Protein AF-0000000080389524 (afdb_homodimer)

pLDDT: mean 93.37, std 9.76, range [29.78, 98.69]

Organism: NCBI:txid1090322

Sequence (462 aa):
MADDNGSFIIQTRGLSKIYMNGVEVRALDNVDLDIKRGEFLSIIGPSGSGKSTLLHMIGILDTPSSGTITIDGKVVTDMSEKERSKVRNEVLGFIFQYHHLMPDFNALENVMMPLLVGGVKRSEAKKVAAKLLDEVGLGDRMDHRPNQLSGGQAQRVAIARALANNPGIVIGDEPTGNLDTKSSDKIYELLRQLNRDRGQTFILVTHDEEMARKTDRIIRIVDGHIESDSVMADDNGSFIIQTRGLSKIYMNGVEVRALDNVDLDIKRGEFLSIIGPSGSGKSTLLHMIGILDTPSSGTITIDGKVVTDMSEKERSKVRNEVLGFIFQYHHLMPDFNALENVMMPLLVGGVKRSEAKKVAAKLLDEVGLGDRMDHRPNQLSGGQAQRVAIARALANNPGIVIGDEPTGNLDTKSSDKIYELLRQLNRDRGQTFILVTHDEEMARKTDRIIRIVDGHIESDSV

Structure (mmCIF, N/CA/C/O backbone):
data_AF-0000000080389524-model_v1
#
loop_
_entity.id
_entity.type
_entity.pdbx_description
1 polymer 'ABC-type antimicrobial peptide transport system, ATPase component'
#
loop_
_atom_site.group_PDB
_atom_site.id
_atom_site.type_symbol
_atom_site.label_atom_id
_atom_site.label_alt_id
_atom_site.label_comp_id
_atom_site.label_asym_id
_atom_site.label_entity_id
_atom_site.label_seq_id
_atom_site.pdbx_PDB_ins_code
_atom_site.Cartn_x
_atom_site.Cartn_y
_atom_site.Cartn_z
_atom_site.occupancy
_atom_site.B_iso_or_equiv
_atom_site.auth_seq_id
_atom_site.auth_comp_id
_atom_site.auth_asym_id
_atom_site.auth_atom_id
_atom_site.pdbx_PDB_model_num
ATOM 1 N N . MET A 1 1 ? -6 40.094 29.688 1 29.8 1 MET A N 1
ATOM 2 C CA . MET A 1 1 ? -5.988 39.719 28.281 1 29.8 1 MET A CA 1
ATOM 3 C C . MET A 1 1 ? -5.578 38.25 28.109 1 29.8 1 MET A C 1
ATOM 5 O O . MET A 1 1 ? -4.488 37.875 28.531 1 29.8 1 MET A O 1
ATOM 9 N N . ALA A 1 2 ? -6.438 37.375 28.375 1 36.28 2 ALA A N 1
ATOM 10 C CA . ALA A 1 2 ? -6.164 35.969 28.719 1 36.28 2 ALA A CA 1
ATOM 11 C C . ALA A 1 2 ? -5.199 35.344 27.719 1 36.28 2 ALA A C 1
ATOM 13 O O . ALA A 1 2 ? -5.387 35.469 26.516 1 36.28 2 ALA A O 1
ATOM 14 N N . ASP A 1 3 ? -3.873 35.375 27.766 1 34.31 3 ASP A N 1
ATOM 15 C CA . ASP A 1 3 ? -2.805 34.812 26.969 1 34.31 3 ASP A CA 1
ATOM 16 C C . ASP A 1 3 ? -3.227 33.469 26.375 1 34.31 3 ASP A C 1
ATOM 18 O O . ASP A 1 3 ? -3.283 32.469 27.078 1 34.31 3 ASP A O 1
ATOM 22 N N . ASP A 1 4 ? -4.434 33.156 25.781 1 38.41 4 ASP A N 1
ATOM 23 C CA . ASP A 1 4 ? -5.152 32.031 25.188 1 38.41 4 ASP A CA 1
ATOM 24 C C . ASP A 1 4 ? -4.195 31.094 24.453 1 38.41 4 ASP A C 1
ATOM 26 O O . ASP A 1 4 ? -3.92 31.281 23.266 1 38.41 4 ASP A O 1
ATOM 30 N N . ASN A 1 5 ? -2.932 30.734 24.75 1 41.78 5 ASN A N 1
ATOM 31 C CA . ASN A 1 5 ? -1.77 29.922 24.406 1 41.78 5 ASN A CA 1
ATOM 32 C C . ASN A 1 5 ? -2.18 28.578 23.797 1 41.78 5 ASN A C 1
ATOM 34 O O . ASN A 1 5 ? -2.223 27.562 24.484 1 41.78 5 ASN A O 1
ATOM 38 N N . GLY A 1 6 ? -3.188 28.422 23.172 1 54.66 6 GLY A N 1
ATOM 39 C CA . GLY A 1 6 ? -3.615 27.203 22.5 1 54.66 6 GLY A CA 1
ATOM 40 C C . GLY A 1 6 ? -2.477 26.453 21.828 1 54.66 6 GLY A C 1
ATOM 41 O O . GLY A 1 6 ? -1.57 27.078 21.266 1 54.66 6 GLY A O 1
ATOM 42 N N . SER A 1 7 ? -1.989 25.328 22.328 1 81.44 7 SER A N 1
ATOM 43 C CA . SER A 1 7 ? -0.759 24.578 22.094 1 81.44 7 SER A CA 1
ATOM 44 C C . SER A 1 7 ? -0.659 24.125 20.641 1 81.44 7 SER A C 1
ATOM 46 O O . SER A 1 7 ? -1.61 23.562 20.094 1 81.44 7 SER A O 1
ATOM 48 N N . PHE A 1 8 ? 0.156 24.875 19.844 1 94.31 8 PHE A N 1
ATOM 49 C CA . PHE A 1 8 ? 0.497 24.469 18.484 1 94.31 8 PHE A CA 1
ATOM 50 C C . PHE A 1 8 ? 0.982 23.016 18.469 1 94.31 8 PHE A C 1
ATOM 52 O O . PHE A 1 8 ? 1.815 22.625 19.281 1 94.31 8 PHE A O 1
ATOM 59 N N . ILE A 1 9 ? 0.277 22.359 17.625 1 96.5 9 ILE A N 1
ATOM 60 C CA . ILE A 1 9 ? 0.683 20.969 17.531 1 96.5 9 ILE A CA 1
ATOM 61 C C . ILE A 1 9 ? 1.786 20.828 16.484 1 96.5 9 ILE A C 1
ATOM 63 O O . ILE A 1 9 ? 2.604 19.906 16.562 1 96.5 9 ILE A O 1
ATOM 67 N N . ILE A 1 10 ? 1.824 21.75 15.492 1 97.31 10 ILE A N 1
ATOM 68 C CA . ILE A 1 10 ? 2.904 21.812 14.516 1 97.31 10 ILE A CA 1
ATOM 69 C C . ILE A 1 10 ? 3.416 23.25 14.414 1 97.31 10 ILE A C 1
ATOM 71 O O . ILE A 1 10 ? 2.627 24.188 14.375 1 97.31 10 ILE A O 1
ATOM 75 N N . GLN A 1 11 ? 4.727 23.344 14.375 1 97.5 11 GLN A N 1
ATOM 76 C CA . GLN A 1 11 ? 5.375 24.625 14.094 1 97.5 11 GLN A CA 1
ATOM 77 C C . GLN A 1 11 ? 6.562 24.438 13.148 1 97.5 11 GLN A C 1
ATOM 79 O O . GLN A 1 11 ? 7.406 23.562 13.359 1 97.5 11 GLN A O 1
ATOM 84 N N . THR A 1 12 ? 6.586 25.219 12.125 1 97.5 12 THR A N 1
ATOM 85 C CA . THR A 1 12 ? 7.773 25.281 11.281 1 97.5 12 THR A CA 1
ATOM 86 C C . THR A 1 12 ? 8.422 26.656 11.359 1 97.5 12 THR A C 1
ATOM 88 O O . THR A 1 12 ? 7.73 27.672 11.477 1 97.5 12 THR A O 1
ATOM 91 N N . ARG A 1 13 ? 9.711 26.672 11.375 1 97.62 13 ARG A N 1
ATOM 92 C CA . ARG A 1 13 ? 10.484 27.922 11.383 1 97.62 13 ARG A CA 1
ATOM 93 C C . ARG A 1 13 ? 11.57 27.891 10.312 1 97.62 13 ARG A C 1
ATOM 95 O O . ARG A 1 13 ? 12.453 27.031 10.344 1 97.62 13 ARG A O 1
ATOM 102 N N . GLY A 1 14 ? 11.453 28.891 9.391 1 97.62 14 GLY A N 1
ATOM 103 C CA . GLY A 1 14 ? 12.453 29 8.336 1 97.62 14 GLY A CA 1
ATOM 104 C C . GLY A 1 14 ? 12.602 27.734 7.516 1 97.62 14 GLY A C 1
ATOM 105 O O . GLY A 1 14 ? 13.711 27.375 7.121 1 97.62 14 GLY A O 1
ATOM 106 N N . LEU A 1 15 ? 11.531 27.047 7.297 1 97.38 15 LEU A N 1
ATOM 107 C CA . LEU A 1 15 ? 11.578 25.734 6.656 1 97.38 15 LEU A CA 1
ATOM 108 C C . LEU A 1 15 ? 11.875 25.859 5.168 1 97.38 15 LEU A C 1
ATOM 110 O O . LEU A 1 15 ? 11.148 26.547 4.441 1 97.38 15 LEU A O 1
ATOM 114 N N . SER A 1 16 ? 12.93 25.281 4.742 1 97.31 16 SER A N 1
ATOM 115 C CA . SER A 1 16 ? 13.32 25.297 3.336 1 97.31 16 SER A CA 1
ATOM 116 C C . SER A 1 16 ? 13.672 23.891 2.844 1 97.31 16 SER A C 1
ATOM 118 O O . SER A 1 16 ? 14.133 23.047 3.621 1 97.31 16 SER A O 1
ATOM 120 N N . LYS A 1 17 ? 13.406 23.594 1.63 1 96.38 17 LYS A N 1
ATOM 121 C CA . LYS A 1 17 ? 13.789 22.344 0.976 1 96.38 17 LYS A CA 1
ATOM 122 C C . LYS A 1 17 ? 14.344 22.609 -0.422 1 96.38 17 LYS A C 1
ATOM 124 O O . LYS A 1 17 ? 13.672 23.203 -1.262 1 96.38 17 LYS A O 1
ATOM 129 N N . ILE A 1 18 ? 15.531 22.172 -0.591 1 93.88 18 ILE A N 1
ATOM 130 C CA . ILE A 1 18 ? 16.219 22.297 -1.87 1 93.88 18 ILE A CA 1
ATOM 131 C C . ILE A 1 18 ? 16.547 20.922 -2.432 1 93.88 18 ILE A C 1
ATOM 133 O O . ILE A 1 18 ? 17.125 20.078 -1.74 1 93.88 18 ILE A O 1
ATOM 137 N N . TYR A 1 19 ? 16.062 20.641 -3.627 1 87.69 19 TYR A N 1
ATOM 138 C CA . TYR A 1 19 ? 16.406 19.391 -4.316 1 87.69 19 TYR A CA 1
ATOM 139 C C . TYR A 1 19 ? 17.516 19.625 -5.328 1 87.69 19 TYR A C 1
ATOM 141 O O . TYR A 1 19 ? 17.547 20.641 -6.02 1 87.69 19 TYR A O 1
ATOM 149 N N . MET A 1 20 ? 18.516 18.719 -5.293 1 82 20 MET A N 1
ATOM 150 C CA . MET A 1 20 ? 19.656 18.875 -6.184 1 82 20 MET A CA 1
ATOM 151 C C . MET A 1 20 ? 19.609 17.859 -7.32 1 82 20 MET A C 1
ATOM 153 O O . MET A 1 20 ? 20.016 16.703 -7.148 1 82 20 MET A O 1
ATOM 157 N N . ASN A 1 21 ? 18.609 17.547 -7.902 1 71.38 21 ASN A N 1
ATOM 158 C CA . ASN A 1 21 ? 18.656 16.594 -9.008 1 71.38 21 ASN A CA 1
ATOM 159 C C . ASN A 1 21 ? 19.062 17.281 -10.312 1 71.38 21 ASN A C 1
ATOM 161 O O . ASN A 1 21 ? 18.219 17.594 -11.141 1 71.38 21 ASN A O 1
ATOM 165 N N . GLY A 1 22 ? 20.391 17.406 -10.664 1 70.06 22 GLY A N 1
ATOM 166 C CA . GLY A 1 22 ? 20.906 18.125 -11.82 1 70.06 22 GLY A CA 1
ATOM 167 C C . GLY A 1 22 ? 20.844 19.625 -11.672 1 70.06 22 GLY A C 1
ATOM 168 O O . GLY A 1 22 ? 21.891 20.297 -11.633 1 70.06 22 GLY A O 1
ATOM 169 N N . VAL A 1 23 ? 19.516 20.141 -11.516 1 78.19 23 VAL A N 1
ATOM 170 C CA . VAL A 1 23 ? 19.312 21.578 -11.289 1 78.19 23 VAL A CA 1
ATOM 171 C C . VAL A 1 23 ? 18.797 21.812 -9.875 1 78.19 23 VAL A C 1
ATOM 173 O O . VAL A 1 23 ? 18.016 21.016 -9.352 1 78.19 23 VAL A O 1
ATOM 176 N N . GLU A 1 24 ? 19.312 22.781 -9.328 1 85.69 24 GLU A N 1
ATOM 177 C CA . GLU A 1 24 ? 18.875 23.141 -7.984 1 85.69 24 GLU A CA 1
ATOM 178 C C . GLU A 1 24 ? 17.453 23.719 -8 1 85.69 24 GLU A C 1
ATOM 180 O O . GLU A 1 24 ? 17.172 24.656 -8.742 1 85.69 24 GLU A O 1
ATOM 185 N N . VAL A 1 25 ? 16.484 23.078 -7.355 1 87.44 25 VAL A N 1
ATOM 186 C CA . VAL A 1 25 ? 15.102 23.531 -7.25 1 87.44 25 VAL A CA 1
ATOM 187 C C . VAL A 1 25 ? 14.75 23.781 -5.785 1 87.44 25 VAL A C 1
ATOM 189 O O . VAL A 1 25 ? 14.844 22.875 -4.953 1 87.44 25 VAL A O 1
ATOM 192 N N . ARG A 1 26 ? 14.43 25 -5.48 1 92.5 26 ARG A N 1
ATOM 193 C CA . ARG A 1 26 ? 13.953 25.359 -4.148 1 92.5 26 ARG A CA 1
ATOM 194 C C . ARG A 1 26 ? 12.453 25.125 -4.016 1 92.5 26 ARG A C 1
ATOM 196 O O . ARG A 1 26 ? 11.656 26 -4.336 1 92.5 26 ARG A O 1
ATOM 203 N N . ALA A 1 27 ? 12.102 24.062 -3.512 1 94.12 27 ALA A N 1
ATOM 204 C CA . ALA A 1 27 ? 10.703 23.656 -3.439 1 94.12 27 ALA A CA 1
ATOM 205 C C . ALA A 1 27 ? 9.969 24.391 -2.32 1 94.12 27 ALA A C 1
ATOM 207 O O . ALA A 1 27 ? 8.789 24.703 -2.449 1 94.12 27 ALA A O 1
ATOM 208 N N . LEU A 1 28 ? 10.625 24.641 -1.2 1 96.56 28 LEU A N 1
ATOM 209 C CA . LEU A 1 28 ? 10.164 25.469 -0.1 1 96.56 28 LEU A CA 1
ATOM 210 C C . LEU A 1 28 ? 11.227 26.5 0.282 1 96.56 28 LEU A C 1
ATOM 212 O O . LEU A 1 28 ? 12.422 26.188 0.301 1 96.56 28 LEU A O 1
ATOM 216 N N . ASP A 1 29 ? 10.758 27.656 0.626 1 96.44 29 ASP A N 1
ATOM 217 C CA . ASP A 1 29 ? 11.688 28.734 0.916 1 96.44 29 ASP A CA 1
ATOM 218 C C . ASP A 1 29 ? 11.258 29.5 2.166 1 96.44 29 ASP A C 1
ATOM 220 O O . ASP A 1 29 ? 10.438 30.422 2.088 1 96.44 29 ASP A O 1
ATOM 224 N N . ASN A 1 30 ? 11.867 29.125 3.256 1 96.69 30 ASN A N 1
ATOM 225 C CA . ASN A 1 30 ? 11.727 29.844 4.516 1 96.69 30 ASN A CA 1
ATOM 226 C C . ASN A 1 30 ? 10.273 29.922 4.961 1 96.69 30 ASN A C 1
ATOM 228 O O . ASN A 1 30 ? 9.758 31 5.242 1 96.69 30 ASN A O 1
ATOM 232 N N . VAL A 1 31 ? 9.641 28.828 5.055 1 97.12 31 VAL A N 1
ATOM 233 C CA . VAL A 1 31 ? 8.219 28.75 5.363 1 97.12 31 VAL A CA 1
ATOM 234 C C . VAL A 1 31 ? 8.023 28.688 6.875 1 97.12 31 VAL A C 1
ATOM 236 O O . VAL A 1 31 ? 8.578 27.797 7.539 1 97.12 31 VAL A O 1
ATOM 239 N N . ASP A 1 32 ? 7.328 29.641 7.426 1 97.25 32 ASP A N 1
ATOM 240 C CA . ASP A 1 32 ? 6.848 29.641 8.805 1 97.25 32 ASP A CA 1
ATOM 241 C C . ASP A 1 32 ? 5.359 29.312 8.867 1 97.25 32 ASP A C 1
ATOM 243 O O . ASP A 1 32 ? 4.551 29.938 8.18 1 97.25 32 ASP A O 1
ATOM 247 N N . LEU A 1 33 ? 5.043 28.312 9.648 1 96.88 33 LEU A N 1
ATOM 248 C CA . LEU A 1 33 ? 3.656 27.875 9.75 1 96.88 33 LEU A CA 1
ATOM 249 C C . LEU A 1 33 ? 3.355 27.328 11.148 1 96.88 33 LEU A C 1
ATOM 251 O O . LEU A 1 33 ? 4.16 26.594 11.719 1 96.88 33 LEU A O 1
ATOM 255 N N . ASP A 1 34 ? 2.258 27.75 11.711 1 97.12 34 ASP A N 1
ATOM 256 C CA . ASP A 1 34 ? 1.751 27.25 12.984 1 97.12 34 ASP A CA 1
ATOM 257 C C . ASP A 1 34 ? 0.37 26.609 12.812 1 97.12 34 ASP A C 1
ATOM 259 O O . ASP A 1 34 ? -0.524 27.219 12.219 1 97.12 34 ASP A O 1
ATOM 263 N N . ILE A 1 35 ? 0.238 25.438 13.281 1 97.19 35 ILE A N 1
ATOM 264 C CA . ILE A 1 35 ? -1.051 24.75 13.25 1 97.19 35 ILE A CA 1
ATOM 265 C C . ILE A 1 35 ? -1.484 24.406 14.672 1 97.19 35 ILE A C 1
ATOM 267 O O . ILE A 1 35 ? -0.71 23.828 15.445 1 97.19 35 ILE A O 1
ATOM 271 N N . LYS A 1 36 ? -2.723 24.703 15.016 1 96.25 36 LYS A N 1
ATOM 272 C CA . LYS A 1 36 ? -3.256 24.422 16.344 1 96.25 36 LYS A CA 1
ATOM 273 C C . LYS A 1 36 ? -3.822 23.016 16.438 1 96.25 36 LYS A C 1
ATOM 275 O O . LYS A 1 36 ? -4.242 22.438 15.43 1 96.25 36 LYS A O 1
ATOM 280 N N . ARG A 1 37 ? -3.801 22.5 17.672 1 95.94 37 ARG A N 1
ATOM 281 C CA . ARG A 1 37 ? -4.43 21.203 17.922 1 95.94 37 ARG A CA 1
ATOM 282 C C . ARG A 1 37 ? -5.918 21.25 17.594 1 95.94 37 ARG A C 1
ATOM 284 O O . ARG A 1 37 ? -6.617 22.188 17.969 1 95.94 37 ARG A O 1
ATOM 291 N N . GLY A 1 38 ? -6.371 20.234 16.812 1 96.31 38 GLY A N 1
ATOM 292 C CA . GLY A 1 38 ? -7.789 20.094 16.516 1 96.31 38 GLY A CA 1
ATOM 293 C C . GLY A 1 38 ? -8.227 20.891 15.297 1 96.31 38 GLY A C 1
ATOM 294 O O . GLY A 1 38 ? -9.398 20.859 14.922 1 96.31 38 GLY A O 1
ATOM 295 N N . GLU A 1 39 ? -7.293 21.469 14.641 1 97.25 39 GLU A N 1
ATOM 296 C CA . GLU A 1 39 ? -7.652 22.25 13.461 1 97.25 39 GLU A CA 1
ATOM 297 C C . GLU A 1 39 ? -8.016 21.328 12.289 1 97.25 39 GLU A C 1
ATOM 299 O O . GLU A 1 39 ? -7.52 20.203 12.195 1 97.25 39 GLU A O 1
ATOM 304 N N . PHE A 1 40 ? -8.953 21.812 11.523 1 98.12 40 PHE A N 1
ATOM 305 C CA . PHE A 1 40 ? -9.352 21.25 10.25 1 98.12 40 PHE A CA 1
ATOM 306 C C . PHE A 1 40 ? -9.023 22.188 9.102 1 98.12 40 PHE A C 1
ATOM 308 O O . PHE A 1 40 ? -9.789 23.125 8.812 1 98.12 40 PHE A O 1
ATOM 315 N N . LEU A 1 41 ? -7.812 21.922 8.438 1 97.62 41 LEU A N 1
ATOM 316 C CA . LEU A 1 41 ? -7.352 22.922 7.477 1 97.62 41 LEU A CA 1
ATOM 317 C C . LEU A 1 41 ? -6.922 22.266 6.168 1 97.62 41 LEU A C 1
ATOM 319 O O . LEU A 1 41 ? -6.688 21.062 6.125 1 97.62 41 LEU A O 1
ATOM 323 N N . SER A 1 42 ? -6.859 23.125 5.109 1 97.75 42 SER A N 1
ATOM 324 C CA . SER A 1 42 ? -6.398 22.703 3.793 1 97.75 42 SER A CA 1
ATOM 325 C C . SER A 1 42 ? -5.207 23.516 3.324 1 97.75 42 SER A C 1
ATOM 327 O O . SER A 1 42 ? -5.059 24.688 3.707 1 97.75 42 SER A O 1
ATOM 329 N N . ILE A 1 43 ? -4.41 22.938 2.615 1 97.19 43 ILE A N 1
ATOM 330 C CA . ILE A 1 43 ? -3.322 23.594 1.889 1 97.19 43 ILE A CA 1
ATOM 331 C C . ILE A 1 43 ? -3.566 23.469 0.386 1 97.19 43 ILE A C 1
ATOM 333 O O . ILE A 1 43 ? -3.732 22.375 -0.142 1 97.19 43 ILE A O 1
ATOM 337 N N . ILE A 1 44 ? -3.592 24.578 -0.288 1 97 44 ILE A N 1
ATOM 338 C CA . ILE A 1 44 ? -3.863 24.594 -1.722 1 97 44 ILE A CA 1
ATOM 339 C C . ILE A 1 44 ? -2.781 25.391 -2.445 1 97 44 ILE A C 1
ATOM 341 O O . ILE A 1 44 ? -1.961 26.062 -1.807 1 97 44 ILE A O 1
ATOM 345 N N . GLY A 1 45 ? -2.781 25.266 -3.754 1 94.12 45 GLY A N 1
ATOM 346 C CA . GLY A 1 45 ? -1.819 25.938 -4.609 1 94.12 45 GLY A CA 1
ATOM 347 C C . GLY A 1 45 ? -1.657 25.281 -5.965 1 94.12 45 GLY A C 1
ATOM 348 O O . GLY A 1 45 ? -2.133 24.172 -6.176 1 94.12 45 GLY A O 1
ATOM 349 N N . PRO A 1 46 ? -1.033 25.984 -6.871 1 92 46 PRO A N 1
ATOM 350 C CA . PRO A 1 46 ? -0.842 25.391 -8.203 1 92 46 PRO A CA 1
ATOM 351 C C . PRO A 1 46 ? 0.125 24.219 -8.195 1 92 46 PRO A C 1
ATOM 353 O O . PRO A 1 46 ? 0.79 23.969 -7.184 1 92 46 PRO A O 1
ATOM 356 N N . SER A 1 47 ? 0.036 23.422 -9.219 1 88.75 47 SER A N 1
ATOM 357 C CA . SER A 1 47 ? 0.978 22.328 -9.359 1 88.75 47 SER A CA 1
ATOM 358 C C . SER A 1 47 ? 2.42 22.812 -9.266 1 88.75 47 SER A C 1
ATOM 360 O O . SER A 1 47 ? 2.768 23.844 -9.828 1 88.75 47 SER A O 1
ATOM 362 N N . GLY A 1 48 ? 3.166 22.094 -8.516 1 87.5 48 GLY A N 1
ATOM 363 C CA . GLY A 1 48 ? 4.574 22.438 -8.391 1 87.5 48 GLY A CA 1
ATOM 364 C C . GLY A 1 48 ? 4.828 23.562 -7.398 1 87.5 48 GLY A C 1
ATOM 365 O O . GLY A 1 48 ? 5.957 24.031 -7.277 1 87.5 48 GLY A O 1
ATOM 366 N N . SER A 1 49 ? 3.883 23.906 -6.633 1 91.56 49 SER A N 1
ATOM 367 C CA . SER A 1 49 ? 4.023 25.062 -5.758 1 91.56 49 SER A CA 1
ATOM 368 C C . SER A 1 49 ? 4.73 24.703 -4.457 1 91.56 49 SER A C 1
ATOM 370 O O . SER A 1 49 ? 5.129 25.578 -3.693 1 91.56 49 SER A O 1
ATOM 372 N N . GLY A 1 50 ? 4.832 23.375 -4.176 1 91.56 50 GLY A N 1
ATOM 373 C CA . GLY A 1 50 ? 5.488 22.953 -2.949 1 91.56 50 GLY A CA 1
ATOM 374 C C . GLY A 1 50 ? 4.539 22.312 -1.954 1 91.56 50 GLY A C 1
ATOM 375 O O . GLY A 1 50 ? 4.938 21.969 -0.841 1 91.56 50 GLY A O 1
ATOM 376 N N . LYS A 1 51 ? 3.287 22.109 -2.307 1 93 51 LYS A N 1
ATOM 377 C CA . LYS A 1 51 ? 2.277 21.562 -1.404 1 93 51 LYS A CA 1
ATOM 378 C C . LYS A 1 51 ? 2.703 20.203 -0.862 1 93 51 LYS A C 1
ATOM 380 O O . LYS A 1 51 ? 2.738 20 0.353 1 93 51 LYS A O 1
ATOM 385 N N . SER A 1 52 ? 2.994 19.312 -1.811 1 90.31 52 SER A N 1
ATOM 386 C CA . SER A 1 52 ? 3.373 17.969 -1.411 1 90.31 52 SER A CA 1
ATOM 387 C C . SER A 1 52 ? 4.688 17.969 -0.638 1 90.31 52 SER A C 1
ATOM 389 O O . SER A 1 52 ? 4.859 17.188 0.303 1 90.31 52 SER A O 1
ATOM 391 N N . THR A 1 53 ? 5.621 18.812 -1.041 1 92.75 53 THR A N 1
ATOM 392 C CA . THR A 1 53 ? 6.875 18.953 -0.309 1 92.75 53 THR A CA 1
ATOM 393 C C . THR A 1 53 ? 6.617 19.391 1.128 1 92.75 53 THR A C 1
ATOM 395 O O . THR A 1 53 ? 7.164 18.812 2.068 1 92.75 53 THR A O 1
ATOM 398 N N . LEU A 1 54 ? 5.785 20.422 1.273 1 95 54 LEU A N 1
ATOM 399 C CA . LEU A 1 54 ? 5.441 20.891 2.611 1 95 54 LEU A CA 1
ATOM 400 C C . LEU A 1 54 ? 4.781 19.781 3.424 1 95 54 LEU A C 1
ATOM 402 O O . LEU A 1 54 ? 5.141 19.562 4.582 1 95 54 LEU A O 1
ATOM 406 N N . LEU A 1 55 ? 3.863 19.094 2.824 1 94 55 LEU A N 1
ATOM 407 C CA . LEU A 1 55 ? 3.184 17.984 3.488 1 94 55 LEU A CA 1
ATOM 408 C C . LEU A 1 55 ? 4.18 16.906 3.918 1 94 55 LEU A C 1
ATOM 410 O O . LEU A 1 55 ? 4.113 16.422 5.047 1 94 55 LEU A O 1
ATOM 414 N N . HIS A 1 56 ? 5.098 16.578 3.072 1 93.5 56 HIS A N 1
ATOM 415 C CA . HIS A 1 56 ? 6.098 15.562 3.389 1 93.5 56 HIS A CA 1
ATOM 416 C C . HIS A 1 56 ? 7.004 16.016 4.523 1 93.5 56 HIS A C 1
ATOM 418 O O . HIS A 1 56 ? 7.449 15.203 5.336 1 93.5 56 HIS A O 1
ATOM 424 N N . MET A 1 57 ? 7.234 17.312 4.578 1 94.25 57 MET A N 1
ATOM 425 C CA . MET A 1 57 ? 8.062 17.844 5.648 1 94.25 57 MET A CA 1
ATOM 426 C C . MET A 1 57 ? 7.336 17.781 6.988 1 94.25 57 MET A C 1
ATOM 428 O O . MET A 1 57 ? 7.852 17.188 7.945 1 94.25 57 MET A O 1
ATOM 432 N N . ILE A 1 58 ? 6.141 18.25 6.973 1 94.75 58 ILE A N 1
ATOM 433 C CA . ILE A 1 58 ? 5.414 18.281 8.234 1 94.75 58 ILE A CA 1
ATOM 434 C C . ILE A 1 58 ? 5 16.875 8.648 1 94.75 58 ILE A C 1
ATOM 436 O O . ILE A 1 58 ? 4.785 16.609 9.828 1 94.75 58 ILE A O 1
ATOM 440 N N . GLY A 1 59 ? 4.926 15.977 7.691 1 95.19 59 GLY A N 1
ATOM 441 C CA . GLY A 1 59 ? 4.633 14.578 7.965 1 95.19 59 GLY A CA 1
ATOM 442 C C . GLY A 1 59 ? 5.867 13.773 8.312 1 95.19 59 GLY A C 1
ATOM 443 O O . GLY A 1 59 ? 5.777 12.562 8.555 1 95.19 59 GLY A O 1
ATOM 444 N N . ILE A 1 60 ? 6.945 14.414 8.211 1 94.25 60 ILE A N 1
ATOM 445 C CA . ILE A 1 60 ? 8.234 13.812 8.523 1 94.25 60 ILE A CA 1
ATOM 446 C C . ILE A 1 60 ? 8.523 12.672 7.559 1 94.25 60 ILE A C 1
ATOM 448 O O . ILE A 1 60 ? 9.086 11.641 7.953 1 94.25 60 ILE A O 1
ATOM 452 N N . LEU A 1 61 ? 8.039 12.719 6.418 1 93.25 61 LEU A N 1
ATOM 453 C CA . LEU A 1 61 ? 8.32 11.75 5.367 1 93.25 61 LEU A CA 1
ATOM 454 C C . LEU A 1 61 ? 9.586 12.117 4.605 1 93.25 61 LEU A C 1
ATOM 456 O O . LEU A 1 61 ? 10.133 11.289 3.871 1 93.25 61 LEU A O 1
ATOM 460 N N . ASP A 1 62 ? 10.016 13.352 4.77 1 91.31 62 ASP A N 1
ATOM 461 C CA . ASP A 1 62 ? 11.25 13.891 4.207 1 91.31 62 ASP A CA 1
ATOM 462 C C . ASP A 1 62 ? 11.938 14.836 5.188 1 91.31 62 ASP A C 1
ATOM 464 O O . ASP A 1 62 ? 11.359 15.203 6.215 1 91.31 62 ASP A O 1
ATOM 468 N N . THR A 1 63 ? 13.18 15.148 4.887 1 91.06 63 THR A N 1
ATOM 469 C CA . THR A 1 63 ? 13.953 16.031 5.75 1 91.06 63 THR A CA 1
ATOM 470 C C . THR A 1 63 ? 14.188 17.375 5.078 1 91.06 63 THR A C 1
ATOM 472 O O . THR A 1 63 ? 14.492 17.438 3.885 1 91.06 63 THR A O 1
ATOM 475 N N . PRO A 1 64 ? 14.023 18.438 5.879 1 94.5 64 PRO A N 1
ATOM 476 C CA . PRO A 1 64 ? 14.273 19.75 5.305 1 94.5 64 PRO A CA 1
ATOM 477 C C . PRO A 1 64 ? 15.758 20.016 5.055 1 94.5 64 PRO A C 1
ATOM 479 O O . PRO A 1 64 ? 16.609 19.375 5.672 1 94.5 64 PRO A O 1
ATOM 482 N N . SER A 1 65 ? 15.984 20.922 4.105 1 95.06 65 SER A N 1
ATOM 483 C CA . SER A 1 65 ? 17.344 21.391 3.875 1 95.06 65 SER A CA 1
ATOM 484 C C . SER A 1 65 ? 17.797 22.359 4.965 1 95.06 65 SER A C 1
ATOM 486 O O . SER A 1 65 ? 18.969 22.375 5.352 1 95.06 65 SER A O 1
ATOM 488 N N . SER A 1 66 ? 16.859 23.141 5.406 1 96.25 66 SER A N 1
ATOM 489 C CA . SER A 1 66 ? 17.094 24.047 6.52 1 96.25 66 SER A CA 1
ATOM 490 C C . SER A 1 66 ? 15.789 24.391 7.227 1 96.25 66 SER A C 1
ATOM 492 O O . SER A 1 66 ? 14.703 24.109 6.715 1 96.25 66 SER A O 1
ATOM 494 N N . GLY A 1 67 ? 15.953 24.906 8.453 1 97.19 67 GLY A N 1
ATOM 495 C CA . GLY A 1 67 ? 14.797 25.219 9.273 1 97.19 67 GLY A CA 1
ATOM 496 C C . GLY A 1 67 ? 14.445 24.125 10.258 1 97.19 67 GLY A C 1
ATOM 497 O O . GLY A 1 67 ? 15.195 23.156 10.414 1 97.19 67 GLY A O 1
ATOM 498 N N . THR A 1 68 ? 13.297 24.391 10.945 1 97.12 68 THR A N 1
ATOM 499 C CA . THR A 1 68 ? 12.938 23.438 11.984 1 97.12 68 THR A CA 1
ATOM 500 C C . THR A 1 68 ? 11.453 23.094 11.914 1 97.12 68 THR A C 1
ATOM 502 O O . THR A 1 68 ? 10.648 23.906 11.438 1 97.12 68 THR A O 1
ATOM 505 N N . ILE A 1 69 ? 11.188 21.922 12.297 1 97.12 69 ILE A N 1
ATOM 506 C CA . ILE A 1 69 ? 9.812 21.453 12.477 1 97.12 69 ILE A CA 1
ATOM 507 C C . ILE A 1 69 ? 9.617 20.953 13.906 1 97.12 69 ILE A C 1
ATOM 509 O O . ILE A 1 69 ? 10.406 20.141 14.398 1 97.12 69 ILE A O 1
ATOM 513 N N . THR A 1 70 ? 8.664 21.469 14.562 1 96.19 70 THR A N 1
ATOM 514 C CA . THR A 1 70 ? 8.242 21 15.875 1 96.19 70 THR A CA 1
ATOM 515 C C . THR A 1 70 ? 6.852 20.375 15.812 1 96.19 70 THR A C 1
ATOM 517 O O . THR A 1 70 ? 5.918 20.984 15.281 1 96.19 70 THR A O 1
ATOM 520 N N . ILE A 1 71 ? 6.762 19.172 16.297 1 95.56 71 ILE A N 1
ATOM 521 C CA . ILE A 1 71 ? 5.492 18.453 16.344 1 95.56 71 ILE A CA 1
ATOM 522 C C . ILE A 1 71 ? 5.188 18.031 17.781 1 95.56 71 ILE A C 1
ATOM 524 O O . ILE A 1 71 ? 5.98 17.328 18.422 1 95.56 71 ILE A O 1
ATOM 528 N N . ASP A 1 72 ? 4.07 18.469 18.234 1 92.06 72 ASP A N 1
ATOM 529 C CA . ASP A 1 72 ? 3.631 18.156 19.578 1 92.06 72 ASP A CA 1
ATOM 530 C C . ASP A 1 72 ? 4.734 18.453 20.594 1 92.06 72 ASP A C 1
ATOM 532 O O . ASP A 1 72 ? 5.055 17.594 21.438 1 92.06 72 ASP A O 1
ATOM 536 N N . GLY A 1 73 ? 5.379 19.516 20.406 1 90.25 73 GLY A N 1
ATOM 537 C CA . GLY A 1 73 ? 6.363 20.031 21.359 1 90.25 73 GLY A CA 1
ATOM 538 C C . GLY A 1 73 ? 7.746 19.438 21.141 1 90.25 73 GLY A C 1
ATOM 539 O O . GLY A 1 73 ? 8.695 19.797 21.844 1 90.25 73 GLY A O 1
ATOM 540 N N . LYS A 1 74 ? 7.961 18.594 20.203 1 92.25 74 LYS A N 1
ATOM 541 C CA . LYS A 1 74 ? 9.25 17.953 19.953 1 92.25 74 LYS A CA 1
ATOM 542 C C . LYS A 1 74 ? 9.844 18.406 18.625 1 92.25 74 LYS A C 1
ATOM 544 O O . LYS A 1 74 ? 9.18 18.359 17.594 1 92.25 74 LYS A O 1
ATOM 549 N N . VAL A 1 75 ? 11.078 18.812 18.734 1 94.69 75 VAL A N 1
ATOM 550 C CA . VAL A 1 75 ? 11.781 19.156 17.5 1 94.69 75 VAL A CA 1
ATOM 551 C C . VAL A 1 75 ? 12.164 17.875 16.75 1 94.69 75 VAL A C 1
ATOM 553 O O . VAL A 1 75 ? 12.961 17.078 17.234 1 94.69 75 VAL A O 1
ATOM 556 N N . VAL A 1 76 ? 11.625 17.703 15.523 1 94.81 76 VAL A N 1
ATOM 557 C CA . VAL A 1 76 ? 11.773 16.422 14.836 1 94.81 76 VAL A CA 1
ATOM 558 C C . VAL A 1 76 ? 12.922 16.516 13.828 1 94.81 76 VAL A C 1
ATOM 560 O O . VAL A 1 76 ? 13.398 15.484 13.344 1 94.81 76 VAL A O 1
ATOM 563 N N . THR A 1 77 ? 13.383 17.672 13.492 1 92.81 77 THR A N 1
ATOM 564 C CA . THR A 1 77 ? 14.43 17.859 12.492 1 92.81 77 THR A CA 1
ATOM 565 C C . THR A 1 77 ? 15.758 17.297 12.984 1 92.81 77 THR A C 1
ATOM 567 O O . THR A 1 77 ? 16.609 16.906 12.18 1 92.81 77 THR A O 1
ATOM 570 N N . ASP A 1 78 ? 15.945 17.156 14.25 1 88.38 78 ASP A N 1
ATOM 571 C CA . ASP A 1 78 ? 17.219 16.719 14.82 1 88.38 78 ASP A CA 1
ATOM 572 C C . ASP A 1 78 ? 17.156 15.258 15.234 1 88.38 78 ASP A C 1
ATOM 574 O O . ASP A 1 78 ? 18.125 14.703 15.742 1 88.38 78 ASP A O 1
ATOM 578 N N . MET A 1 79 ? 16.125 14.625 14.898 1 91.12 79 MET A N 1
ATOM 579 C CA . MET A 1 79 ? 15.93 13.258 15.352 1 91.12 79 MET A CA 1
ATOM 580 C C . MET A 1 79 ? 16.594 12.266 14.406 1 91.12 79 MET A C 1
ATOM 582 O O . MET A 1 79 ? 16.734 12.547 13.211 1 91.12 79 MET A O 1
ATOM 586 N N . SER A 1 80 ? 16.953 11.133 15.016 1 89.75 80 SER A N 1
ATOM 587 C CA . SER A 1 80 ? 17.391 10.008 14.188 1 89.75 80 SER A CA 1
ATOM 588 C C . SER A 1 80 ? 16.219 9.414 13.406 1 89.75 80 SER A C 1
ATOM 590 O O . SER A 1 80 ? 15.055 9.68 13.727 1 89.75 80 SER A O 1
ATOM 592 N N . GLU A 1 81 ? 16.531 8.625 12.414 1 87.12 81 GLU A N 1
ATOM 593 C CA . GLU A 1 81 ? 15.469 8 11.625 1 87.12 81 GLU A CA 1
ATOM 594 C C . GLU A 1 81 ? 14.609 7.082 12.484 1 87.12 81 GLU A C 1
ATOM 596 O O . GLU A 1 81 ? 13.391 7 12.297 1 87.12 81 GLU A O 1
ATOM 601 N N . LYS A 1 82 ? 15.258 6.457 13.352 1 86.81 82 LYS A N 1
ATOM 602 C CA . LYS A 1 82 ? 14.531 5.582 14.266 1 86.81 82 LYS A CA 1
ATOM 603 C C . LYS A 1 82 ? 13.539 6.371 15.109 1 86.81 82 LYS A C 1
ATOM 605 O O . LYS A 1 82 ? 12.391 5.957 15.281 1 86.81 82 LYS A O 1
ATOM 610 N N . GLU A 1 83 ? 13.977 7.477 15.602 1 91.38 83 GLU A N 1
ATOM 611 C CA . GLU A 1 83 ? 13.109 8.344 16.391 1 91.38 83 GLU A CA 1
ATOM 612 C C . GLU A 1 83 ? 11.984 8.922 15.539 1 91.38 83 GLU A C 1
ATOM 614 O O . GLU A 1 83 ? 10.828 8.977 15.977 1 91.38 83 GLU A O 1
ATOM 619 N N . ARG A 1 84 ? 12.297 9.312 14.367 1 92.81 84 ARG A N 1
ATOM 620 C CA . ARG A 1 84 ? 11.305 9.859 13.445 1 92.81 84 ARG A CA 1
ATOM 621 C C . ARG A 1 84 ? 10.234 8.828 13.109 1 92.81 84 ARG A C 1
ATOM 623 O O . ARG A 1 84 ? 9.047 9.148 13.047 1 92.81 84 ARG A O 1
ATOM 630 N N . SER A 1 85 ? 10.688 7.633 12.961 1 91.44 85 SER A N 1
ATOM 631 C CA . SER A 1 85 ? 9.758 6.551 12.672 1 91.44 85 SER A CA 1
ATOM 632 C C . SER A 1 85 ? 8.766 6.352 13.812 1 91.44 85 SER A C 1
ATOM 634 O O . SER A 1 85 ? 7.574 6.129 13.578 1 91.44 85 SER A O 1
ATOM 636 N N . LYS A 1 86 ? 9.305 6.434 14.953 1 92.25 86 LYS A N 1
ATOM 637 C CA . LYS A 1 86 ? 8.445 6.285 16.125 1 92.25 86 LYS A CA 1
ATOM 638 C C . LYS A 1 86 ? 7.422 7.414 16.203 1 92.25 86 LYS A C 1
ATOM 640 O O . LYS A 1 86 ? 6.234 7.168 16.422 1 92.25 86 LYS A O 1
ATOM 645 N N . VAL A 1 87 ? 7.91 8.609 15.984 1 93.25 87 VAL A N 1
ATOM 646 C CA . VAL A 1 87 ? 7.027 9.773 16.016 1 93.25 87 VAL A CA 1
ATOM 647 C C . VAL A 1 87 ? 5.98 9.648 14.906 1 93.25 87 VAL A C 1
ATOM 649 O O . VAL A 1 87 ? 4.789 9.883 15.141 1 93.25 87 VAL A O 1
ATOM 652 N N . ARG A 1 88 ? 6.348 9.234 13.805 1 94.56 88 ARG A N 1
ATOM 653 C CA . ARG A 1 88 ? 5.438 9.07 12.672 1 94.56 88 ARG A CA 1
ATOM 654 C C . ARG A 1 88 ? 4.348 8.055 12.992 1 94.56 88 ARG A C 1
ATOM 656 O O . ARG A 1 88 ? 3.172 8.289 12.695 1 94.56 88 ARG A O 1
ATOM 663 N N . ASN A 1 89 ? 4.727 7.023 13.562 1 94.94 89 ASN A N 1
ATOM 664 C CA . ASN A 1 89 ? 3.787 5.949 13.867 1 94.94 89 ASN A CA 1
ATOM 665 C C . ASN A 1 89 ? 2.814 6.352 14.969 1 94.94 89 ASN A C 1
ATOM 667 O O . ASN A 1 89 ? 1.636 5.996 14.922 1 94.94 89 ASN A O 1
ATOM 671 N N . GLU A 1 90 ? 3.285 7.18 15.875 1 94.19 90 GLU A N 1
ATOM 672 C CA . GLU A 1 90 ? 2.508 7.457 17.078 1 94.19 90 GLU A CA 1
ATOM 673 C C . GLU A 1 90 ? 1.682 8.734 16.922 1 94.19 90 GLU A C 1
ATOM 675 O O . GLU A 1 90 ? 0.568 8.828 17.438 1 94.19 90 GLU A O 1
ATOM 680 N N . VAL A 1 91 ? 2.225 9.703 16.172 1 95.5 91 VAL A N 1
ATOM 681 C CA . VAL A 1 91 ? 1.654 11.039 16.266 1 95.5 91 VAL A CA 1
ATOM 682 C C . VAL A 1 91 ? 0.988 11.406 14.938 1 95.5 91 VAL A C 1
ATOM 684 O O . VAL A 1 91 ? 0.17 12.328 14.883 1 95.5 91 VAL A O 1
ATOM 687 N N . LEU A 1 92 ? 1.352 10.625 13.961 1 96.94 92 LEU A N 1
ATOM 688 C CA . LEU A 1 92 ? 0.876 11.008 12.633 1 96.94 92 LEU A CA 1
ATOM 689 C C . LEU A 1 92 ? 0.09 9.875 11.992 1 96.94 92 LEU A C 1
ATOM 691 O O . LEU A 1 92 ? 0.425 8.703 12.164 1 96.94 92 LEU A O 1
ATOM 695 N N . GLY A 1 93 ? -0.94 10.203 11.289 1 97.25 93 GLY A N 1
ATOM 696 C CA . GLY A 1 93 ? -1.63 9.359 10.328 1 97.25 93 GLY A CA 1
ATOM 697 C C . GLY A 1 93 ? -1.617 9.93 8.922 1 97.25 93 GLY A C 1
ATOM 698 O O . GLY A 1 93 ? -1.557 11.148 8.734 1 97.25 93 GLY A O 1
ATOM 699 N N . PHE A 1 94 ? -1.741 9.039 7.988 1 97.25 94 PHE A N 1
ATOM 700 C CA . PHE A 1 94 ? -1.627 9.5 6.609 1 97.25 94 PHE A CA 1
ATOM 701 C C . PHE A 1 94 ? -2.74 8.914 5.75 1 97.25 94 PHE A C 1
ATOM 703 O O . PHE A 1 94 ? -3.086 7.742 5.887 1 97.25 94 PHE A O 1
ATOM 710 N N . ILE A 1 95 ? -3.258 9.773 4.961 1 96.88 95 ILE A N 1
ATOM 711 C CA . ILE A 1 95 ? -4.207 9.398 3.916 1 96.88 95 ILE A CA 1
ATOM 712 C C . ILE A 1 95 ? -3.666 9.82 2.553 1 96.88 95 ILE A C 1
ATOM 714 O O . ILE A 1 95 ? -3.33 10.992 2.35 1 96.88 95 ILE A O 1
ATOM 718 N N . PHE A 1 96 ? -3.576 8.867 1.651 1 94 96 PHE A N 1
ATOM 719 C CA . PHE A 1 96 ? -3.055 9.156 0.322 1 94 96 PHE A CA 1
ATOM 720 C C . PHE A 1 96 ? -4.148 9.008 -0.732 1 94 96 PHE A C 1
ATOM 722 O O . PHE A 1 96 ? -5.141 8.312 -0.513 1 94 96 PHE A O 1
ATOM 72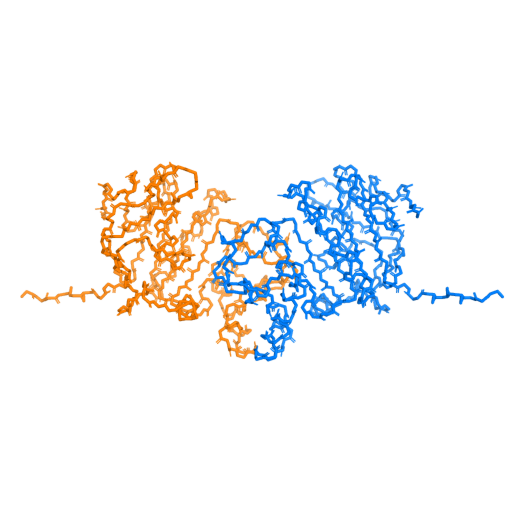9 N N . GLN A 1 97 ? -3.838 9.609 -1.834 1 89.19 97 GLN A N 1
ATOM 730 C CA . GLN A 1 97 ? -4.758 9.547 -2.965 1 89.19 97 GLN A CA 1
ATOM 731 C C . GLN A 1 97 ? -4.961 8.109 -3.436 1 89.19 97 GLN A C 1
ATOM 733 O O . GLN A 1 97 ? -6.086 7.707 -3.74 1 89.19 97 GLN A O 1
ATOM 738 N N . TYR A 1 98 ? -3.887 7.285 -3.479 1 90.25 98 TYR A N 1
ATOM 739 C CA . TYR A 1 98 ? -3.975 5.914 -3.959 1 90.25 98 TYR A CA 1
ATOM 740 C C . TYR A 1 98 ? -4.102 4.934 -2.797 1 90.25 98 TYR A C 1
ATOM 742 O O . TYR A 1 98 ? -3.734 3.764 -2.92 1 90.25 98 TYR A O 1
ATOM 750 N N . HIS A 1 99 ? -4.656 5.227 -1.841 1 92.81 99 HIS A N 1
ATOM 751 C CA . HIS A 1 99 ? -5.008 4.535 -0.606 1 92.81 99 HIS A CA 1
ATOM 752 C C . HIS A 1 99 ? -3.844 3.686 -0.103 1 92.81 99 HIS A C 1
ATOM 754 O O . HIS A 1 99 ? -3.645 3.553 1.107 1 92.81 99 HIS A O 1
ATOM 760 N N . HIS A 1 100 ? -3.07 3.016 -1.097 1 94.19 100 HIS A N 1
ATOM 761 C CA . HIS A 1 100 ? -1.937 2.145 -0.806 1 94.19 100 HIS A CA 1
ATOM 762 C C . HIS A 1 100 ? -2.354 0.976 0.082 1 94.19 100 HIS A C 1
ATOM 764 O O . HIS A 1 100 ? -1.634 0.613 1.016 1 94.19 100 HIS A O 1
ATOM 770 N N . LEU A 1 101 ? -3.555 0.535 -0.143 1 96.88 101 LEU A N 1
ATOM 771 C CA . LEU A 1 101 ? -3.955 -0.702 0.519 1 96.88 101 LEU A CA 1
ATOM 772 C C . LEU A 1 101 ? -3.229 -1.9 -0.084 1 96.88 101 LEU A C 1
ATOM 774 O O . LEU A 1 101 ? -3.037 -1.968 -1.301 1 96.88 101 LEU A O 1
ATOM 778 N N . MET A 1 102 ? -2.844 -2.803 0.743 1 95.88 102 MET A N 1
ATOM 779 C CA . MET A 1 102 ? -2.227 -4.039 0.27 1 95.88 102 MET A CA 1
ATOM 780 C C . MET A 1 102 ? -3.281 -5.012 -0.24 1 95.88 102 MET A C 1
ATOM 782 O O . MET A 1 102 ? -4.098 -5.512 0.536 1 95.88 102 MET A O 1
ATOM 786 N N . PRO A 1 103 ? -3.217 -5.418 -1.466 1 94.44 103 PRO A N 1
ATOM 787 C CA . PRO A 1 103 ? -4.301 -6.18 -2.09 1 94.44 103 PRO A CA 1
ATOM 788 C C . PRO A 1 103 ? -4.418 -7.602 -1.543 1 94.44 103 PRO A C 1
ATOM 790 O O . PRO A 1 103 ? -5.473 -8.227 -1.669 1 94.44 103 PRO A O 1
ATOM 793 N N . ASP A 1 104 ? -3.371 -8.148 -1.016 1 94.19 104 ASP A N 1
ATOM 794 C CA . ASP A 1 104 ? -3.377 -9.531 -0.544 1 94.19 104 ASP A CA 1
ATOM 795 C C . ASP A 1 104 ? -3.887 -9.617 0.892 1 94.19 104 ASP A C 1
ATOM 797 O O . ASP A 1 104 ? -3.977 -10.711 1.459 1 94.19 104 ASP A O 1
ATOM 801 N N . PHE A 1 105 ? -4.297 -8.477 1.456 1 96 105 PHE A N 1
ATOM 802 C CA . PHE A 1 105 ? -4.891 -8.438 2.785 1 96 105 PHE A CA 1
ATOM 803 C C . PHE A 1 105 ? -6.281 -7.812 2.736 1 96 105 PHE A C 1
ATOM 805 O O . PHE A 1 105 ? -6.586 -7.031 1.831 1 96 105 PHE A O 1
ATOM 812 N N . ASN A 1 106 ? -7.109 -8.211 3.734 1 96.25 106 ASN A N 1
ATOM 813 C CA . ASN A 1 106 ? -8.445 -7.625 3.785 1 96.25 106 ASN A CA 1
ATOM 814 C C . ASN A 1 106 ? -8.438 -6.285 4.512 1 96.25 106 ASN A C 1
ATOM 816 O O . ASN A 1 106 ? -7.391 -5.812 4.949 1 96.25 106 ASN A O 1
ATOM 820 N N . ALA A 1 107 ? -9.625 -5.652 4.582 1 97.56 107 ALA A N 1
ATOM 821 C CA . ALA A 1 107 ? -9.758 -4.328 5.184 1 97.56 107 ALA A CA 1
ATOM 822 C C . ALA A 1 107 ? -9.258 -4.332 6.629 1 97.56 107 ALA A C 1
ATOM 824 O O . ALA A 1 107 ? -8.492 -3.455 7.031 1 97.56 107 ALA A O 1
ATOM 825 N N . LEU A 1 108 ? -9.68 -5.289 7.387 1 98.06 108 LEU A N 1
ATOM 826 C CA . LEU A 1 108 ? -9.297 -5.398 8.789 1 98.06 108 LEU A CA 1
ATOM 827 C C . LEU A 1 108 ? -7.781 -5.496 8.938 1 98.06 108 LEU A C 1
ATOM 829 O O . LEU A 1 108 ? -7.176 -4.75 9.711 1 98.06 108 LEU A O 1
ATOM 833 N N . GLU A 1 109 ? -7.16 -6.348 8.18 1 97.69 109 GLU A N 1
ATOM 834 C CA . GLU A 1 109 ? -5.719 -6.566 8.242 1 97.69 109 GLU A CA 1
ATOM 835 C C . GLU A 1 109 ? -4.953 -5.32 7.809 1 97.69 109 GLU A C 1
ATOM 837 O O . GLU A 1 109 ? -3.914 -4.992 8.383 1 97.69 109 GLU A O 1
ATOM 842 N N . ASN A 1 110 ? -5.43 -4.656 6.84 1 98.25 110 ASN A N 1
ATOM 843 C CA . ASN A 1 110 ? -4.816 -3.404 6.406 1 98.25 110 ASN A CA 1
ATOM 844 C C . ASN A 1 110 ? -4.793 -2.373 7.531 1 98.25 110 ASN A C 1
ATOM 846 O O . ASN A 1 110 ? -3.789 -1.688 7.73 1 98.25 110 ASN A O 1
ATOM 850 N N . VAL A 1 111 ? -5.84 -2.287 8.273 1 98.62 111 VAL A N 1
ATOM 851 C CA . VAL A 1 111 ? -5.973 -1.287 9.328 1 98.62 111 VAL A CA 1
ATOM 852 C C . VAL A 1 111 ? -5.117 -1.689 10.531 1 98.62 111 VAL A C 1
ATOM 854 O O . VAL A 1 111 ? -4.633 -0.83 11.273 1 98.62 111 VAL A O 1
ATOM 857 N N . MET A 1 112 ? -4.82 -2.918 10.664 1 98.5 112 MET A N 1
ATOM 858 C CA . MET A 1 112 ? -4.055 -3.424 11.805 1 98.5 112 MET A CA 1
ATOM 859 C C . MET A 1 112 ? -2.58 -3.062 11.672 1 98.5 112 MET A C 1
ATOM 861 O O . MET A 1 112 ? -1.849 -3.057 12.664 1 98.5 112 MET A O 1
ATOM 865 N N . MET A 1 113 ? -2.131 -2.785 10.555 1 97.75 113 MET A N 1
ATOM 866 C CA . MET A 1 113 ? -0.709 -2.797 10.219 1 97.75 113 MET A CA 1
ATOM 867 C C . MET A 1 113 ? 0.049 -1.759 11.039 1 97.75 113 MET A C 1
ATOM 869 O O . MET A 1 113 ? 1.08 -2.068 11.641 1 97.75 113 MET A O 1
ATOM 873 N N . PRO A 1 114 ? -0.447 -0.504 11.117 1 97.94 114 PRO A N 1
ATOM 874 C CA . PRO A 1 114 ? 0.298 0.458 11.93 1 97.94 114 PRO A CA 1
ATOM 875 C C . PRO A 1 114 ? 0.409 0.031 13.398 1 97.94 114 PRO A C 1
ATOM 877 O O . PRO A 1 114 ? 1.436 0.271 14.039 1 97.94 114 PRO A O 1
ATOM 880 N N . LEU A 1 115 ? -0.621 -0.569 13.945 1 98.38 115 LEU A N 1
ATOM 881 C CA . LEU A 1 115 ? -0.611 -1.051 15.32 1 98.38 115 LEU A CA 1
ATOM 882 C C . LEU A 1 115 ? 0.435 -2.146 15.508 1 98.38 115 LEU A C 1
ATOM 884 O O . LEU A 1 115 ? 1.217 -2.109 16.453 1 98.38 115 LEU A O 1
ATOM 888 N N . LEU A 1 116 ? 0.462 -3.045 14.578 1 97.94 116 LEU A N 1
ATOM 889 C CA . LEU A 1 116 ? 1.376 -4.18 14.648 1 97.94 116 LEU A CA 1
ATOM 890 C C . LEU A 1 116 ? 2.826 -3.719 14.547 1 97.94 116 LEU A C 1
ATOM 892 O O . LEU A 1 116 ? 3.682 -4.172 15.305 1 97.94 116 LEU A O 1
ATOM 896 N N . VAL A 1 117 ? 3.047 -2.836 13.672 1 96.44 117 VAL A N 1
ATOM 897 C CA . VAL A 1 117 ? 4.391 -2.289 13.516 1 96.44 117 VAL 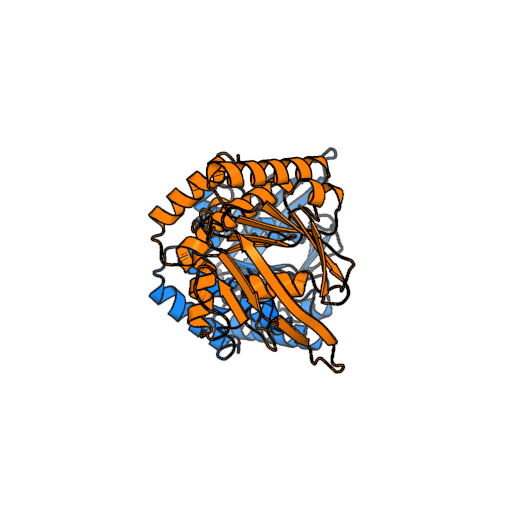A CA 1
ATOM 898 C C . VAL A 1 117 ? 4.809 -1.572 14.797 1 96.44 117 VAL A C 1
ATOM 900 O O . VAL A 1 117 ? 5.977 -1.619 15.188 1 96.44 117 VAL A O 1
ATOM 903 N N . GLY A 1 118 ? 3.854 -0.972 15.414 1 95.44 118 GLY A N 1
ATOM 904 C CA . GLY A 1 118 ? 4.109 -0.261 16.656 1 95.44 118 GLY A CA 1
ATOM 905 C C . GLY A 1 118 ? 4.277 -1.184 17.844 1 95.44 118 GLY A C 1
ATOM 906 O O . GLY A 1 118 ? 4.59 -0.73 18.953 1 95.44 118 GLY A O 1
ATOM 907 N N . GLY A 1 119 ? 3.951 -2.463 17.719 1 96 119 GLY A N 1
ATOM 908 C CA . GLY A 1 119 ? 4.211 -3.436 18.766 1 96 119 GLY A CA 1
ATOM 909 C C . GLY A 1 119 ? 2.957 -3.859 19.516 1 96 119 GLY A C 1
ATOM 910 O O . GLY A 1 119 ? 3.033 -4.582 20.5 1 96 119 GLY A O 1
ATOM 911 N N . VAL A 1 120 ? 1.9 -3.424 19.078 1 96.56 120 VAL A N 1
ATOM 912 C CA . VAL A 1 120 ? 0.64 -3.838 19.688 1 96.56 120 VAL A CA 1
ATOM 913 C C . VAL A 1 120 ? 0.386 -5.316 19.406 1 96.56 120 VAL A C 1
ATOM 915 O O . VAL A 1 120 ? 0.627 -5.785 18.281 1 96.56 120 VAL A O 1
ATOM 918 N N . LYS A 1 121 ? -0.137 -6.016 20.391 1 96 121 LYS A N 1
ATOM 919 C CA . LYS A 1 121 ? -0.448 -7.434 20.219 1 96 121 LYS A CA 1
ATOM 920 C C . LYS A 1 121 ? -1.535 -7.629 19.172 1 96 121 LYS A C 1
ATOM 922 O O . LYS A 1 121 ? -2.469 -6.832 19.078 1 96 121 LYS A O 1
ATOM 927 N N . ARG A 1 122 ? -1.451 -8.664 18.469 1 96.19 122 ARG A N 1
ATOM 928 C CA . ARG A 1 122 ? -2.336 -8.953 17.344 1 96.19 122 ARG A CA 1
ATOM 929 C C . ARG A 1 122 ? -3.799 -8.898 17.766 1 96.19 122 ARG A C 1
ATOM 931 O O . ARG A 1 122 ? -4.633 -8.312 17.078 1 96.19 122 ARG A O 1
ATOM 938 N N . SER A 1 123 ? -4.102 -9.523 18.906 1 96.88 123 SER A N 1
ATOM 939 C CA . SER A 1 123 ? -5.484 -9.562 19.375 1 96.88 123 SER A CA 1
ATOM 940 C C . SER A 1 123 ? -6.016 -8.156 19.656 1 96.88 123 SER A C 1
ATOM 942 O O . SER A 1 123 ? -7.152 -7.84 19.297 1 96.88 123 SER A O 1
ATOM 944 N N . GLU A 1 124 ? -5.219 -7.34 20.266 1 98.06 124 GLU A N 1
ATOM 945 C CA . GLU A 1 124 ? -5.602 -5.957 20.547 1 98.06 124 GLU A CA 1
ATOM 946 C C . GLU A 1 124 ? -5.691 -5.137 19.25 1 98.06 124 GLU A C 1
ATOM 948 O O . GLU A 1 124 ? -6.605 -4.328 19.094 1 98.06 124 GLU A O 1
ATOM 953 N N . ALA A 1 125 ? -4.754 -5.352 18.359 1 98.38 125 ALA A N 1
ATOM 954 C CA . ALA A 1 125 ? -4.777 -4.668 17.078 1 98.38 125 ALA A CA 1
ATOM 955 C C . ALA A 1 125 ? -6.07 -4.973 16.312 1 98.38 125 ALA A C 1
ATOM 957 O O . ALA A 1 125 ? -6.672 -4.078 15.719 1 98.38 125 ALA A O 1
ATOM 958 N N . LYS A 1 126 ? -6.488 -6.223 16.391 1 97.75 126 LYS A N 1
ATOM 959 C CA . LYS A 1 126 ? -7.719 -6.645 15.734 1 97.75 126 LYS A CA 1
ATOM 960 C C . LYS A 1 126 ? -8.93 -5.922 16.312 1 97.75 126 LYS A C 1
ATOM 962 O O . LYS A 1 126 ? -9.789 -5.441 15.57 1 97.75 126 LYS A O 1
ATOM 967 N N . LYS A 1 127 ? -8.953 -5.801 17.578 1 98.44 127 LYS A N 1
ATOM 968 C CA . LYS A 1 127 ? -10.062 -5.137 18.25 1 98.44 127 LYS A CA 1
ATOM 969 C C . LYS A 1 127 ? -10.141 -3.662 17.875 1 98.44 127 LYS A C 1
ATOM 971 O O . LYS A 1 127 ? -11.203 -3.16 17.531 1 98.44 127 LYS A O 1
ATOM 976 N N . VAL A 1 128 ? -9.023 -3.014 17.938 1 98.5 128 VAL A N 1
ATOM 977 C CA . VAL A 1 128 ? -8.961 -1.59 17.625 1 98.5 128 VAL A CA 1
ATOM 978 C C . VAL A 1 128 ? -9.344 -1.358 16.172 1 98.5 128 VAL A C 1
ATOM 980 O O . VAL A 1 128 ? -10.164 -0.487 15.859 1 98.5 128 VAL A O 1
ATOM 983 N N . ALA A 1 129 ? -8.805 -2.148 15.273 1 98.69 129 ALA A N 1
ATOM 984 C CA . ALA A 1 129 ? -9.07 -2.02 13.844 1 98.69 129 ALA A CA 1
ATOM 985 C C . ALA A 1 129 ? -10.547 -2.244 13.539 1 98.69 129 ALA A C 1
ATOM 987 O O . ALA A 1 129 ? -11.141 -1.511 12.742 1 98.69 129 ALA A O 1
ATOM 988 N N . ALA A 1 130 ? -11.078 -3.252 14.172 1 98.5 130 ALA A N 1
ATOM 989 C CA . ALA A 1 130 ? -12.492 -3.553 13.961 1 98.5 130 ALA A CA 1
ATOM 990 C C . ALA A 1 130 ? -13.375 -2.387 14.398 1 98.5 130 ALA A C 1
ATOM 992 O O . ALA A 1 130 ? -14.312 -2.012 13.688 1 98.5 130 ALA A O 1
ATOM 993 N N . LYS A 1 131 ? -13.078 -1.823 15.508 1 98.38 131 LYS A N 1
ATOM 994 C CA . LYS A 1 131 ? -13.828 -0.678 16.016 1 98.38 131 LYS A CA 1
ATOM 995 C C . LYS A 1 131 ? -13.727 0.509 15.055 1 98.38 131 LYS A C 1
ATOM 997 O O . LYS A 1 131 ? -14.727 1.174 14.781 1 98.38 131 LYS A O 1
ATOM 1002 N N . LEU A 1 132 ? -12.586 0.77 14.547 1 98.31 132 LEU A N 1
ATOM 1003 C CA . LEU A 1 132 ? -12.367 1.889 13.633 1 98.31 132 LEU A CA 1
ATOM 1004 C C . LEU A 1 132 ? -13.125 1.682 12.328 1 98.31 132 LEU A C 1
ATOM 1006 O O . LEU A 1 132 ? -13.719 2.621 11.797 1 98.31 132 LEU A O 1
ATOM 1010 N N . LEU A 1 133 ? -13.086 0.465 11.828 1 98.56 133 LEU A N 1
ATOM 1011 C CA . LEU A 1 133 ? -13.82 0.17 10.609 1 98.56 133 LEU A CA 1
ATOM 1012 C C . LEU A 1 133 ? -15.312 0.37 10.812 1 98.56 133 LEU A C 1
ATOM 1014 O O . LEU A 1 133 ? -16.016 0.862 9.914 1 98.56 133 LEU A O 1
ATOM 1018 N N . ASP A 1 134 ? -15.773 -0.026 11.945 1 98.19 134 ASP A N 1
ATOM 1019 C CA . ASP A 1 134 ? -17.172 0.229 12.281 1 98.19 134 ASP A CA 1
ATOM 1020 C C . ASP A 1 134 ? -17.469 1.727 12.289 1 98.19 134 ASP A C 1
ATOM 1022 O O . ASP A 1 134 ? -18.5 2.162 11.75 1 98.19 134 ASP A O 1
ATOM 1026 N N . GLU A 1 135 ? -16.641 2.502 12.836 1 96.44 135 GLU A N 1
ATOM 1027 C CA . GLU A 1 135 ? -16.812 3.945 12.961 1 96.44 135 GLU A CA 1
ATOM 1028 C C . GLU A 1 135 ? -16.875 4.617 11.586 1 96.44 135 GLU A C 1
ATOM 1030 O O . GLU A 1 135 ? -17.562 5.621 11.414 1 96.44 135 GLU A O 1
ATOM 1035 N N . VAL A 1 136 ? -16.141 4.031 10.648 1 97.19 136 VAL A N 1
ATOM 1036 C CA . VAL A 1 136 ? -16.156 4.656 9.328 1 97.19 136 VAL A CA 1
ATOM 1037 C C . VAL A 1 136 ? -17.219 4.004 8.453 1 97.19 136 VAL A C 1
ATOM 1039 O O . VAL A 1 136 ? -17.219 4.176 7.23 1 97.19 136 VAL A O 1
ATOM 1042 N N . GLY A 1 137 ? -18 3.184 8.992 1 96.94 137 GLY A N 1
ATOM 1043 C CA . GLY A 1 137 ? -19.172 2.635 8.312 1 96.94 137 GLY A CA 1
ATOM 1044 C C . GLY A 1 137 ? -18.859 1.386 7.512 1 96.94 137 GLY A C 1
ATOM 1045 O O . GLY A 1 137 ? -19.531 1.095 6.52 1 96.94 137 GLY A O 1
ATOM 1046 N N . LEU A 1 138 ? -17.812 0.658 7.969 1 97.81 138 LEU A N 1
ATOM 1047 C CA . LEU A 1 138 ? -17.406 -0.515 7.203 1 97.81 138 LEU A CA 1
ATOM 1048 C C . LEU A 1 138 ? -17.391 -1.761 8.078 1 97.81 138 LEU A C 1
ATOM 1050 O O . LEU A 1 138 ? -16.609 -2.684 7.848 1 97.81 138 LEU A O 1
ATOM 1054 N N . GLY A 1 139 ? -18.172 -1.799 9.078 1 97.25 139 GLY A N 1
ATOM 1055 C CA . GLY A 1 139 ? -18.266 -2.941 9.969 1 97.25 139 GLY A CA 1
ATOM 1056 C C . GLY A 1 139 ? -18.609 -4.234 9.25 1 97.25 139 GLY A C 1
ATOM 1057 O O . GLY A 1 139 ? -18.188 -5.312 9.664 1 97.25 139 GLY A O 1
ATOM 1058 N N . ASP A 1 140 ? -19.344 -4.125 8.195 1 96.06 140 ASP A N 1
ATOM 1059 C CA . ASP A 1 140 ? -19.797 -5.305 7.457 1 96.06 140 ASP A CA 1
ATOM 1060 C C . ASP A 1 140 ? -18.859 -5.629 6.309 1 96.06 140 ASP A C 1
ATOM 1062 O O . ASP A 1 140 ? -19.125 -6.535 5.512 1 96.06 140 ASP A O 1
ATOM 1066 N N . ARG A 1 141 ? -17.734 -4.922 6.207 1 95.44 141 ARG A N 1
ATOM 1067 C CA . ARG A 1 141 ? -16.828 -5.098 5.07 1 95.44 141 ARG A CA 1
ATOM 1068 C C . ARG A 1 141 ? -15.414 -5.387 5.539 1 95.44 141 ARG A C 1
ATOM 1070 O O . ARG A 1 141 ? -14.453 -5.223 4.777 1 95.44 141 ARG A O 1
ATOM 1077 N N . MET A 1 142 ? -15.289 -5.84 6.711 1 95.94 142 MET A N 1
ATOM 1078 C CA . MET A 1 142 ? -13.984 -6.012 7.336 1 95.94 142 MET A CA 1
ATOM 1079 C C . MET A 1 142 ? -13.172 -7.082 6.613 1 95.94 142 MET A C 1
ATOM 1081 O O . MET A 1 142 ? -11.945 -6.99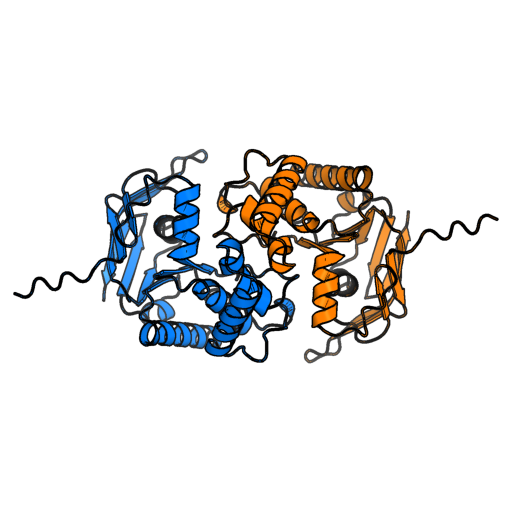6 6.547 1 95.94 142 MET A O 1
ATOM 1085 N N . ASP A 1 143 ? -13.859 -8.023 6.012 1 94.06 143 ASP A N 1
ATOM 1086 C CA . ASP A 1 143 ? -13.172 -9.164 5.406 1 94.06 143 ASP A CA 1
ATOM 1087 C C . ASP A 1 143 ? -13 -8.961 3.902 1 94.06 143 ASP A C 1
ATOM 1089 O O . ASP A 1 143 ? -12.43 -9.812 3.219 1 94.06 143 ASP A O 1
ATOM 1093 N N . HIS A 1 144 ? -13.43 -7.875 3.404 1 94.38 144 HIS A N 1
ATOM 1094 C CA . HIS A 1 144 ? -13.312 -7.594 1.979 1 94.38 144 HIS A CA 1
ATOM 1095 C C . HIS A 1 144 ? -11.898 -7.133 1.627 1 94.38 144 HIS A C 1
ATOM 1097 O O . HIS A 1 144 ? -11.281 -6.379 2.385 1 94.38 144 HIS A O 1
ATOM 1103 N N . ARG A 1 145 ? -11.492 -7.594 0.525 1 94 145 ARG A N 1
ATOM 1104 C CA . ARG A 1 145 ? -10.219 -7.125 -0.014 1 94 145 ARG A CA 1
ATOM 1105 C C . ARG A 1 145 ? -10.398 -5.836 -0.811 1 94 145 ARG A C 1
ATOM 1107 O O . ARG A 1 145 ? -11.523 -5.484 -1.178 1 94 145 ARG A O 1
ATOM 1114 N N . PRO A 1 146 ? -9.242 -5.156 -1.051 1 94.94 146 PRO A N 1
ATOM 1115 C CA . PRO A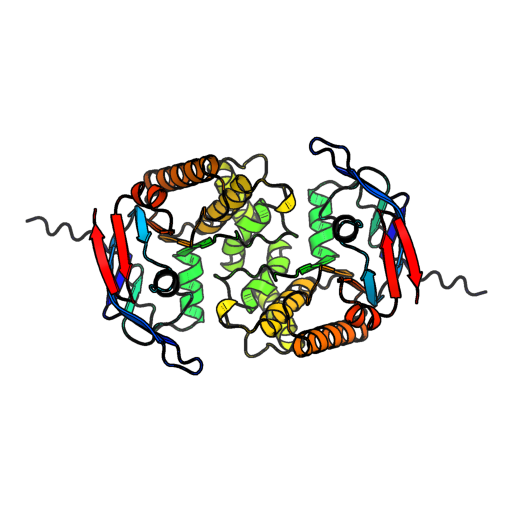 1 146 ? -9.328 -3.854 -1.719 1 94.94 146 PRO A CA 1
ATOM 1116 C C . PRO A 1 146 ? -10.055 -3.926 -3.059 1 94.94 146 PRO A C 1
ATOM 1118 O O . PRO A 1 146 ? -10.828 -3.023 -3.395 1 94.94 146 PRO A O 1
ATOM 1121 N N . ASN A 1 147 ? -9.914 -4.996 -3.797 1 89.56 147 ASN A N 1
ATOM 1122 C CA . ASN A 1 147 ? -10.547 -5.105 -5.105 1 89.56 147 ASN A CA 1
ATOM 1123 C C . ASN A 1 147 ? -12.047 -5.367 -4.984 1 89.56 147 ASN A C 1
ATOM 1125 O O . ASN A 1 147 ? -12.766 -5.328 -5.98 1 89.56 147 ASN A O 1
ATOM 1129 N N . GLN A 1 148 ? -12.516 -5.602 -3.848 1 90.94 148 GLN A N 1
ATOM 1130 C CA . GLN A 1 148 ? -13.93 -5.855 -3.584 1 90.94 148 GLN A CA 1
ATOM 1131 C C . GLN A 1 148 ? -14.602 -4.629 -2.977 1 90.94 148 GLN A C 1
ATOM 1133 O O . GLN A 1 148 ? -15.758 -4.699 -2.547 1 90.94 148 GLN A O 1
ATOM 1138 N N . LEU A 1 149 ? -13.875 -3.541 -2.869 1 94.75 149 LEU A N 1
ATOM 1139 C CA . LEU A 1 149 ? -14.359 -2.295 -2.291 1 94.75 149 LEU A CA 1
ATOM 1140 C C . LEU A 1 149 ? -14.508 -1.218 -3.361 1 94.75 149 LEU A C 1
ATOM 1142 O O . LEU A 1 149 ? -13.703 -1.155 -4.297 1 94.75 149 LEU A O 1
ATOM 1146 N N . SER A 1 150 ? -15.555 -0.41 -3.197 1 93.94 150 SER A N 1
ATOM 1147 C CA . SER A 1 150 ? -15.609 0.782 -4.035 1 93.94 150 SER A CA 1
ATOM 1148 C C . SER A 1 150 ? -14.5 1.764 -3.682 1 93.94 150 SER A C 1
ATOM 1150 O O . SER A 1 150 ? -13.852 1.627 -2.641 1 93.94 150 SER A O 1
ATOM 1152 N N . GLY A 1 151 ? -14.281 2.707 -4.555 1 94.06 151 GLY A N 1
ATOM 1153 C CA . GLY A 1 151 ? -13.289 3.734 -4.273 1 94.06 151 GLY A CA 1
ATOM 1154 C C . GLY A 1 151 ? -13.508 4.426 -2.941 1 94.06 151 GLY A C 1
ATOM 1155 O O . GLY A 1 151 ? -12.57 4.605 -2.166 1 94.06 151 GLY A O 1
ATOM 1156 N N . GLY A 1 152 ? -14.75 4.777 -2.701 1 95.38 152 GLY A N 1
ATOM 1157 C CA . GLY A 1 152 ? -15.102 5.414 -1.443 1 95.38 152 GLY A CA 1
ATOM 1158 C C . GLY A 1 152 ? -14.883 4.52 -0.239 1 95.38 152 GLY A C 1
ATOM 1159 O O . GLY A 1 152 ? -14.445 4.98 0.815 1 95.38 152 GLY A O 1
ATOM 1160 N N . GLN A 1 153 ? -15.219 3.244 -0.395 1 96.94 153 GLN A N 1
ATOM 1161 C CA . GLN A 1 153 ? -15.008 2.283 0.683 1 96.94 153 GLN A CA 1
ATOM 1162 C C . GLN A 1 153 ? -13.523 2.086 0.963 1 96.94 153 GLN A C 1
ATOM 1164 O O . GLN A 1 153 ? -13.102 2.057 2.121 1 96.94 153 GLN A O 1
ATOM 1169 N N . ALA A 1 154 ? -12.734 2.012 -0.116 1 97.31 154 ALA A N 1
ATOM 1170 C CA . ALA A 1 154 ? -11.289 1.866 0.03 1 97.31 154 ALA A CA 1
ATOM 1171 C C . ALA A 1 154 ? -10.688 3.066 0.758 1 97.31 154 ALA A C 1
ATOM 1173 O O . ALA A 1 154 ? -9.812 2.906 1.614 1 97.31 154 ALA A O 1
ATOM 1174 N N . GLN A 1 155 ? -11.156 4.184 0.426 1 97.5 155 GLN A N 1
ATOM 1175 C CA . GLN A 1 155 ? -10.672 5.391 1.085 1 97.5 155 GLN A CA 1
ATOM 1176 C C . GLN A 1 155 ? -11.023 5.387 2.57 1 97.5 155 GLN A C 1
ATOM 1178 O O . GLN A 1 155 ? -10.227 5.828 3.402 1 97.5 155 GLN A O 1
ATOM 1183 N N . ARG A 1 156 ? -12.203 4.945 2.893 1 97.88 156 ARG A N 1
ATOM 1184 C CA . ARG A 1 156 ? -12.602 4.871 4.293 1 97.88 156 ARG A CA 1
ATOM 1185 C C . ARG A 1 156 ? -11.742 3.871 5.055 1 97.88 156 ARG A C 1
ATOM 1187 O O . ARG A 1 156 ? -11.422 4.082 6.23 1 97.88 156 ARG A O 1
ATOM 1194 N N . VAL A 1 157 ? -11.312 2.783 4.383 1 98.44 157 VAL A N 1
ATOM 1195 C CA . VAL A 1 157 ? -10.359 1.866 4.996 1 98.44 157 VAL A CA 1
ATOM 1196 C C . VAL A 1 157 ? -9.039 2.592 5.262 1 98.44 157 VAL A C 1
ATOM 1198 O O . VAL A 1 157 ? -8.453 2.455 6.34 1 98.44 157 VAL A O 1
ATOM 1201 N N . ALA A 1 158 ? -8.609 3.367 4.316 1 98.25 158 ALA A N 1
ATOM 1202 C CA . ALA A 1 158 ? -7.375 4.133 4.461 1 98.25 158 ALA A CA 1
ATOM 1203 C C . ALA A 1 158 ? -7.477 5.129 5.609 1 98.25 158 ALA A C 1
ATOM 1205 O O . ALA A 1 158 ? -6.508 5.344 6.344 1 98.25 158 ALA A O 1
ATOM 1206 N N . ILE A 1 159 ? -8.602 5.723 5.742 1 98.06 159 ILE A N 1
ATOM 1207 C CA . ILE A 1 159 ? -8.836 6.66 6.836 1 98.06 159 ILE A CA 1
ATOM 1208 C C . ILE A 1 159 ? -8.773 5.922 8.172 1 98.06 159 ILE A C 1
ATOM 1210 O O . ILE A 1 159 ? -8.125 6.379 9.109 1 98.06 159 ILE A O 1
ATOM 1214 N N . ALA A 1 160 ? -9.445 4.77 8.227 1 98.44 160 ALA A N 1
ATOM 1215 C CA . ALA A 1 160 ? -9.383 3.959 9.438 1 98.44 160 ALA A CA 1
ATOM 1216 C C . ALA A 1 160 ? -7.938 3.592 9.781 1 98.44 160 ALA A C 1
ATOM 1218 O O . ALA A 1 160 ? -7.527 3.676 10.945 1 98.44 160 ALA A O 1
ATOM 1219 N N . ARG A 1 161 ? -7.203 3.246 8.812 1 98.5 161 ARG A N 1
ATOM 1220 C CA . ARG A 1 161 ? -5.801 2.889 9.016 1 98.5 161 ARG A CA 1
ATOM 1221 C C . ARG A 1 161 ? -5.008 4.074 9.562 1 98.5 161 ARG A C 1
ATOM 1223 O O . ARG A 1 161 ? -4.191 3.914 10.469 1 98.5 161 ARG A O 1
ATOM 1230 N N . ALA A 1 162 ? -5.27 5.215 9.023 1 98 162 ALA A N 1
ATOM 1231 C CA . ALA A 1 162 ? -4.578 6.43 9.445 1 98 162 ALA A CA 1
ATOM 1232 C C . ALA A 1 162 ? -4.848 6.734 10.914 1 98 162 ALA A C 1
ATOM 1234 O O . ALA A 1 162 ? -4.016 7.348 11.594 1 98 162 ALA A O 1
ATOM 1235 N N . LEU A 1 163 ? -5.945 6.277 11.43 1 97.94 163 LEU A N 1
ATOM 1236 C CA . LEU A 1 163 ? -6.387 6.605 12.781 1 97.94 163 LEU A CA 1
ATOM 1237 C C . LEU A 1 163 ? -6.008 5.496 13.758 1 97.94 163 LEU A C 1
ATOM 1239 O O . LEU A 1 163 ? -6.246 5.617 14.961 1 97.94 163 LEU A O 1
ATOM 1243 N N . ALA A 1 164 ? -5.438 4.453 13.281 1 97.81 164 ALA A N 1
ATOM 1244 C CA . ALA A 1 164 ? -5.273 3.211 14.031 1 97.81 164 ALA A CA 1
ATOM 1245 C C . ALA A 1 164 ? -4.551 3.459 15.352 1 97.81 164 ALA A C 1
ATOM 1247 O O . ALA A 1 164 ? -4.965 2.961 16.391 1 97.81 164 ALA A O 1
ATOM 1248 N N . ASN A 1 165 ? -3.527 4.273 15.32 1 97.19 165 ASN A N 1
ATOM 1249 C CA . ASN A 1 165 ? -2.729 4.512 16.516 1 97.19 165 ASN A CA 1
ATOM 1250 C C . ASN A 1 165 ? -3.191 5.758 17.266 1 97.19 165 ASN A C 1
ATOM 1252 O O . ASN A 1 165 ? -2.453 6.309 18.078 1 97.19 165 ASN A O 1
ATOM 1256 N N . ASN A 1 166 ? -4.383 6.25 16.891 1 96 166 ASN A N 1
ATOM 1257 C CA . ASN A 1 166 ? -4.969 7.434 17.516 1 96 166 ASN A CA 1
ATOM 1258 C C . ASN A 1 166 ? -4.023 8.633 17.453 1 96 166 ASN A C 1
ATOM 1260 O O . ASN A 1 166 ? -3.717 9.242 18.469 1 96 166 ASN A O 1
ATOM 1264 N N . PRO A 1 167 ? -3.609 8.992 16.266 1 96.81 167 PRO A N 1
ATOM 1265 C CA . PRO A 1 167 ? -2.662 10.102 16.094 1 96.81 167 PRO A CA 1
ATOM 1266 C C . PRO A 1 167 ? -3.277 11.461 16.422 1 96.81 167 PRO A C 1
ATOM 1268 O O . PRO A 1 167 ? -4.492 11.641 16.297 1 96.81 167 PRO A O 1
ATOM 1271 N N . GLY A 1 168 ? -2.391 12.367 16.812 1 95.12 168 GLY A N 1
ATOM 1272 C CA . GLY A 1 168 ? -2.854 13.727 17.031 1 95.12 168 GLY A CA 1
ATOM 1273 C C . GLY A 1 168 ? -3.117 14.484 15.742 1 95.12 168 GLY A C 1
ATOM 1274 O O . GLY A 1 168 ? -3.879 15.453 15.734 1 95.12 168 GLY A O 1
ATOM 1275 N N . ILE A 1 169 ? -2.465 14.031 14.727 1 97.44 169 ILE A N 1
ATOM 1276 C CA . ILE A 1 169 ? -2.527 14.719 13.438 1 97.44 169 ILE A CA 1
ATOM 1277 C C . ILE A 1 169 ? -2.766 13.703 12.32 1 97.44 169 ILE A C 1
ATOM 1279 O O . ILE A 1 169 ? -2.133 12.641 12.297 1 97.44 169 ILE A O 1
ATOM 1283 N N . VAL A 1 170 ? -3.662 14.008 11.461 1 98 170 VAL A N 1
ATOM 1284 C CA . VAL A 1 170 ? -3.838 13.234 10.234 1 98 170 VAL A CA 1
ATOM 1285 C C . VAL A 1 170 ? -3.578 14.125 9.023 1 98 170 VAL A C 1
ATOM 1287 O O . VAL A 1 170 ? -4.137 15.219 8.914 1 98 170 VAL A O 1
ATOM 1290 N N . ILE A 1 171 ? -2.715 13.656 8.195 1 97.69 171 ILE A N 1
ATOM 1291 C CA . ILE A 1 171 ? -2.322 14.383 6.988 1 97.69 171 ILE A CA 1
ATOM 1292 C C . ILE A 1 171 ? -2.885 13.672 5.758 1 97.69 171 ILE A C 1
ATOM 1294 O O . ILE A 1 171 ? -2.734 12.461 5.609 1 97.69 171 ILE A O 1
ATOM 1298 N N . GLY A 1 172 ? -3.555 14.422 4.934 1 96.88 172 GLY A N 1
ATOM 1299 C CA . GLY A 1 172 ? -4.109 13.883 3.703 1 96.88 172 GLY A CA 1
ATOM 1300 C C . GLY A 1 172 ? -3.51 14.516 2.457 1 96.88 172 GLY A C 1
ATOM 1301 O O . GLY A 1 172 ? -3.521 15.734 2.305 1 96.88 172 GLY A O 1
ATOM 1302 N N . ASP A 1 173 ? -2.98 13.727 1.575 1 95.38 173 ASP A N 1
ATOM 1303 C CA . ASP A 1 173 ? -2.492 14.156 0.268 1 95.38 173 ASP A CA 1
ATOM 1304 C C . ASP A 1 173 ? -3.502 13.828 -0.829 1 95.38 173 ASP A C 1
ATOM 1306 O O . ASP A 1 173 ? -3.521 12.711 -1.35 1 95.38 173 ASP A O 1
ATOM 1310 N N . GLU A 1 174 ? -4.254 14.758 -1.146 1 94.38 174 GLU A N 1
ATOM 1311 C CA . GLU A 1 174 ? -5.344 14.602 -2.105 1 94.38 174 GLU A CA 1
ATOM 1312 C C . GLU A 1 174 ? -6.215 13.406 -1.755 1 94.38 174 GLU A C 1
ATOM 1314 O O . GLU A 1 174 ? -6.438 12.523 -2.59 1 94.38 174 GLU A O 1
ATOM 1319 N N . PRO A 1 175 ? -6.828 13.469 -0.605 1 94.69 175 PRO A N 1
ATOM 1320 C CA . PRO A 1 175 ? -7.512 12.281 -0.092 1 94.69 175 PRO A CA 1
ATOM 1321 C C . PRO A 1 175 ? -8.703 11.867 -0.957 1 94.69 175 PRO A C 1
ATOM 1323 O O . PRO A 1 175 ? -9.156 10.727 -0.873 1 94.69 175 PRO A O 1
ATOM 1326 N N . THR A 1 176 ? -9.203 12.75 -1.767 1 94.31 176 THR A N 1
ATOM 1327 C CA . THR A 1 176 ? -10.375 12.406 -2.566 1 94.31 176 THR A CA 1
ATOM 1328 C C . THR A 1 176 ? -10.094 12.609 -4.051 1 94.31 176 THR A C 1
ATOM 1330 O O . THR A 1 176 ? -11.016 12.75 -4.852 1 94.31 176 THR A O 1
ATOM 1333 N N . GLY A 1 177 ? -8.859 12.672 -4.395 1 90.31 177 GLY A N 1
ATOM 1334 C CA . GLY A 1 177 ? -8.469 12.977 -5.762 1 90.31 177 GLY A CA 1
ATOM 1335 C C . GLY A 1 177 ? -9 11.977 -6.77 1 90.31 177 GLY A C 1
ATOM 1336 O O . GLY A 1 177 ? -9.188 12.305 -7.941 1 90.31 177 GLY A O 1
ATOM 1337 N N . ASN A 1 178 ? -9.266 10.805 -6.395 1 89.81 178 ASN A N 1
ATOM 1338 C CA . ASN A 1 178 ? -9.688 9.75 -7.316 1 89.81 178 ASN A CA 1
ATOM 1339 C C . ASN A 1 178 ? -11.156 9.383 -7.117 1 89.81 178 ASN A C 1
ATOM 1341 O O . ASN A 1 178 ? -11.617 8.359 -7.621 1 89.81 178 ASN A O 1
ATOM 1345 N N . LEU A 1 179 ? -11.867 10.172 -6.445 1 93.44 179 LEU A N 1
ATOM 1346 C CA . LEU A 1 179 ? -13.25 9.852 -6.117 1 93.44 179 LEU A CA 1
ATOM 1347 C C . LEU A 1 179 ? -14.211 10.773 -6.859 1 93.44 179 LEU A C 1
ATOM 1349 O O . LEU A 1 179 ? -13.836 11.891 -7.246 1 93.44 179 LEU A O 1
ATOM 1353 N N . ASP A 1 180 ? -15.406 10.281 -7.047 1 92.88 180 ASP A N 1
ATOM 1354 C CA . ASP A 1 180 ? -16.453 11.148 -7.586 1 92.88 180 ASP A CA 1
ATOM 1355 C C . ASP A 1 180 ? -16.906 12.172 -6.551 1 92.88 180 ASP A C 1
ATOM 1357 O O . ASP A 1 180 ? -16.562 12.07 -5.371 1 92.88 180 ASP A O 1
ATOM 1361 N N . THR A 1 181 ? -17.656 13.125 -7.035 1 93.12 181 THR A N 1
ATOM 1362 C CA . THR A 1 181 ? -18.047 14.258 -6.203 1 93.12 181 THR A CA 1
ATOM 1363 C C . THR A 1 181 ? -18.844 13.789 -4.988 1 93.12 181 THR A C 1
ATOM 1365 O O . THR A 1 181 ? -18.594 14.242 -3.867 1 93.12 181 THR A O 1
ATOM 1368 N N . LYS A 1 182 ? -19.75 12.984 -5.191 1 93.94 182 LYS A N 1
ATOM 1369 C CA . LYS A 1 182 ? -20.578 12.5 -4.098 1 93.94 182 LYS A CA 1
ATOM 1370 C C . LYS A 1 182 ? -19.75 11.773 -3.047 1 93.94 182 LYS A C 1
ATOM 1372 O O . LYS A 1 182 ? -19.906 12.023 -1.85 1 93.94 182 LYS A O 1
ATOM 1377 N N . SER A 1 183 ? -18.906 10.945 -3.49 1 94.19 183 SER A N 1
ATOM 1378 C CA . SER A 1 183 ? -18.031 10.211 -2.588 1 94.19 183 SER A CA 1
ATOM 1379 C C . SER A 1 183 ? -17.078 11.148 -1.856 1 94.19 183 SER A C 1
ATOM 1381 O O . SER A 1 183 ? -16.812 10.969 -0.667 1 94.19 183 SER A O 1
ATOM 1383 N N . SER A 1 184 ? -16.625 12.062 -2.6 1 95.88 184 SER A N 1
ATOM 1384 C CA . SER A 1 184 ? -15.727 13.055 -1.999 1 95.88 184 SER A CA 1
ATOM 1385 C C . SER A 1 184 ? -16.422 13.805 -0.867 1 95.88 184 SER A C 1
ATOM 1387 O O . SER A 1 184 ? -15.852 13.977 0.212 1 95.88 184 SER A O 1
ATOM 1389 N N . ASP A 1 185 ? -17.609 14.156 -1.105 1 96.19 185 ASP A N 1
ATOM 1390 C CA . ASP A 1 185 ? -18.391 14.867 -0.093 1 96.19 185 ASP A CA 1
ATOM 1391 C C . ASP A 1 185 ? -18.562 14.008 1.158 1 96.19 185 ASP A C 1
ATOM 1393 O O . ASP A 1 185 ? -18.406 14.5 2.279 1 96.19 185 ASP A O 1
ATOM 1397 N N . LYS A 1 186 ? -18.844 12.812 0.929 1 96.25 186 LYS A N 1
ATOM 1398 C CA . LYS A 1 186 ? -19.047 11.891 2.045 1 96.25 186 LYS A CA 1
ATOM 1399 C C . LYS A 1 186 ? -17.75 11.734 2.857 1 96.25 186 LYS A C 1
ATOM 1401 O O . LYS A 1 186 ? -17.797 11.648 4.086 1 96.25 186 LYS A O 1
ATOM 1406 N N . ILE A 1 187 ? -16.703 11.68 2.176 1 96.81 187 ILE A N 1
ATOM 1407 C CA . ILE A 1 187 ? -15.414 11.531 2.848 1 96.81 187 ILE A CA 1
ATOM 1408 C C . ILE A 1 187 ? -15.133 12.766 3.703 1 96.81 187 ILE A C 1
ATOM 1410 O O . ILE A 1 187 ? -14.766 12.648 4.875 1 96.81 187 ILE A O 1
ATOM 1414 N N . TYR A 1 188 ? -15.297 13.953 3.189 1 96.94 188 TYR A N 1
ATOM 1415 C CA . TYR A 1 188 ? -15.039 15.172 3.951 1 96.94 188 TYR A CA 1
ATOM 1416 C C . TYR A 1 188 ? -15.992 15.289 5.133 1 96.94 188 TYR A C 1
ATOM 1418 O O . TYR A 1 188 ? -15.609 15.773 6.203 1 96.94 188 TYR A O 1
ATOM 1426 N N . GLU A 1 189 ? -17.188 14.867 4.945 1 97.19 189 GLU A N 1
ATOM 1427 C CA . GLU A 1 189 ? -18.141 14.828 6.059 1 97.19 189 GLU A CA 1
ATOM 1428 C C . GLU A 1 189 ? -17.656 13.898 7.164 1 97.19 189 GLU A C 1
ATOM 1430 O O . GLU A 1 189 ? -17.734 14.227 8.352 1 97.19 189 GLU A O 1
ATOM 1435 N N . LEU A 1 190 ? -17.188 12.805 6.711 1 97.25 190 LEU A N 1
ATOM 1436 C CA . LEU A 1 190 ? -16.641 11.844 7.664 1 97.25 190 LEU A CA 1
ATOM 1437 C C . LEU A 1 190 ? -15.453 12.445 8.414 1 97.25 190 LEU A C 1
ATOM 1439 O O . LEU A 1 190 ? -15.383 12.352 9.641 1 97.25 190 LEU A O 1
ATOM 1443 N N . LEU A 1 191 ? -14.562 13.07 7.742 1 97.75 191 LEU A N 1
ATOM 1444 C CA . LEU A 1 191 ? -13.398 13.688 8.367 1 97.75 191 LEU A CA 1
ATOM 1445 C C . LEU A 1 191 ? -13.82 14.773 9.352 1 97.75 191 LEU A C 1
ATOM 1447 O O . LEU A 1 191 ? -13.25 14.883 10.438 1 97.75 191 LEU A O 1
ATOM 1451 N N . ARG A 1 192 ? -14.805 15.523 8.969 1 97.5 192 ARG A N 1
ATOM 1452 C CA . ARG A 1 192 ? -15.328 16.562 9.844 1 97.5 192 ARG A CA 1
ATOM 1453 C C . ARG A 1 192 ? -15.914 15.969 11.117 1 97.5 192 ARG A C 1
ATOM 1455 O O . ARG A 1 192 ? -15.68 16.484 12.211 1 97.5 192 ARG A O 1
ATOM 1462 N N . GLN A 1 193 ? -16.625 14.961 10.93 1 97.06 193 GLN A N 1
ATOM 1463 C CA . GLN A 1 193 ? -17.188 14.273 12.086 1 97.06 193 GLN A CA 1
ATOM 1464 C C . GLN A 1 193 ? -16.094 13.781 13.023 1 97.06 193 GLN A C 1
ATOM 1466 O O . GLN A 1 193 ? -16.188 13.938 14.242 1 97.06 193 GLN A O 1
ATOM 1471 N N . LEU A 1 194 ? -15.102 13.18 12.453 1 96.25 194 LEU A N 1
ATOM 1472 C CA . LEU A 1 194 ? -13.984 12.68 13.25 1 96.25 194 LEU A CA 1
ATOM 1473 C C . LEU A 1 194 ? -13.25 13.828 13.945 1 96.25 194 LEU A C 1
ATOM 1475 O O . LEU A 1 194 ? -12.828 13.695 15.094 1 96.25 194 LEU A O 1
ATOM 1479 N N . ASN A 1 195 ? -13.086 14.906 13.281 1 97.06 195 ASN A N 1
ATOM 1480 C CA . ASN A 1 195 ? -12.5 16.109 13.859 1 97.06 195 ASN A CA 1
ATOM 1481 C C . ASN A 1 195 ? -13.281 16.594 15.078 1 97.06 195 ASN A C 1
ATOM 1483 O O . ASN A 1 195 ? -12.695 16.891 16.109 1 97.06 195 ASN A O 1
ATOM 1487 N N . ARG A 1 196 ? -14.539 16.609 14.961 1 95.62 196 ARG A N 1
ATOM 1488 C CA . ARG A 1 196 ? -15.414 17.094 16.031 1 95.62 196 ARG A CA 1
ATOM 1489 C C . ARG A 1 196 ? -15.461 16.109 17.188 1 95.62 196 ARG A C 1
ATOM 1491 O O . ARG A 1 196 ? -15.32 16.516 18.344 1 95.62 196 ARG A O 1
ATOM 1498 N N . ASP A 1 197 ? -15.539 14.891 16.891 1 94.12 197 ASP A N 1
ATOM 1499 C CA . ASP A 1 197 ? -15.789 13.875 17.906 1 94.12 197 ASP A CA 1
ATOM 1500 C C . ASP A 1 197 ? -14.5 13.508 18.641 1 94.12 197 ASP A C 1
ATOM 1502 O O . ASP A 1 197 ? -14.523 13.242 19.844 1 94.12 197 ASP A O 1
ATOM 1506 N N . ARG A 1 198 ? -13.336 13.555 17.922 1 91.81 198 ARG A N 1
ATOM 1507 C CA . ARG A 1 198 ? -12.086 13.094 18.516 1 91.81 198 ARG A CA 1
ATOM 1508 C C . ARG A 1 198 ? -11.148 14.266 18.797 1 91.81 198 ARG A C 1
ATOM 1510 O O . ARG A 1 198 ? -10.133 14.102 19.469 1 91.81 198 ARG A O 1
ATOM 1517 N N . GLY A 1 199 ? -11.523 15.414 18.297 1 92.94 199 GLY A N 1
ATOM 1518 C CA . GLY A 1 199 ? -10.586 16.531 18.391 1 92.94 199 GLY A CA 1
ATOM 1519 C C . GLY A 1 199 ? -9.359 16.344 17.516 1 92.94 199 GLY A C 1
ATOM 1520 O O . GLY A 1 199 ? -8.281 16.859 17.828 1 92.94 199 GLY A O 1
ATOM 1521 N N . GLN A 1 200 ? -9.508 15.586 16.516 1 94.44 200 GLN A N 1
ATOM 1522 C CA . GLN A 1 200 ? -8.414 15.219 15.625 1 94.44 200 GLN A CA 1
ATOM 1523 C C . GLN A 1 200 ? -7.988 16.406 14.766 1 94.44 200 GLN A C 1
ATOM 1525 O O . GLN A 1 200 ? -8.836 17.156 14.258 1 94.44 200 GLN A O 1
ATOM 1530 N N . THR A 1 201 ? -6.723 16.656 14.648 1 97.69 201 THR A N 1
ATOM 1531 C CA . THR A 1 201 ? -6.195 17.656 13.727 1 97.69 201 THR A CA 1
ATOM 1532 C C . THR A 1 201 ? -6.09 17.078 12.312 1 97.69 201 THR A C 1
ATOM 1534 O O . THR A 1 201 ? -5.52 16 12.117 1 97.69 201 THR A O 1
ATOM 1537 N N . PHE A 1 202 ? -6.668 17.734 11.305 1 98.19 202 PHE A N 1
ATOM 1538 C CA . PHE A 1 202 ? -6.582 17.297 9.914 1 98.19 202 PHE A CA 1
ATOM 1539 C C . PHE A 1 202 ? -5.91 18.359 9.055 1 98.19 202 PHE A C 1
ATOM 1541 O O . PHE A 1 202 ? -6.297 19.531 9.086 1 98.19 202 PHE A O 1
ATOM 1548 N N . ILE A 1 203 ? -4.895 17.984 8.312 1 98.12 203 ILE A N 1
ATOM 1549 C CA . ILE A 1 203 ? -4.215 18.812 7.316 1 98.12 203 ILE A CA 1
ATOM 1550 C C . ILE A 1 203 ? -4.371 18.188 5.934 1 98.12 203 ILE A C 1
ATOM 1552 O O . ILE A 1 203 ? -3.754 17.156 5.633 1 98.12 203 ILE A O 1
ATOM 1556 N N . LEU A 1 204 ? -5.133 18.828 5.051 1 97.62 204 LEU A N 1
ATOM 1557 C CA . LEU A 1 204 ? -5.488 18.234 3.766 1 97.62 204 LEU A CA 1
ATOM 1558 C C . LEU A 1 204 ? -4.926 19.062 2.611 1 97.62 204 LEU A C 1
ATOM 1560 O O . LEU A 1 204 ? -5.211 20.25 2.498 1 97.62 204 LEU A O 1
ATOM 1564 N N . VAL A 1 205 ? -4.152 18.422 1.858 1 96.06 205 VAL A N 1
ATOM 1565 C CA . VAL A 1 205 ? -3.688 19.047 0.625 1 96.06 205 VAL A CA 1
ATOM 1566 C C . VAL A 1 205 ? -4.629 18.688 -0.522 1 96.06 205 VAL A C 1
ATOM 1568 O O . VAL A 1 205 ? -4.973 17.516 -0.713 1 96.06 205 VAL A O 1
ATOM 1571 N N . THR A 1 206 ? -5.07 19.703 -1.266 1 94.06 206 THR A N 1
ATOM 1572 C CA . THR A 1 206 ? -5.969 19.438 -2.385 1 94.06 206 THR A CA 1
ATOM 1573 C C . THR A 1 206 ? -5.871 20.547 -3.426 1 94.06 206 THR A C 1
ATOM 1575 O O . THR A 1 206 ? -5.551 21.688 -3.094 1 94.06 206 THR A O 1
ATOM 1578 N N . HIS A 1 207 ? -6.078 20.156 -4.582 1 91.5 207 HIS A N 1
ATOM 1579 C CA . HIS A 1 207 ? -6.195 21.156 -5.645 1 91.5 207 HIS A CA 1
ATOM 1580 C C . HIS A 1 207 ? -7.648 21.531 -5.883 1 91.5 207 HIS A C 1
ATOM 1582 O O . HIS A 1 207 ? -7.938 22.438 -6.68 1 91.5 207 HIS A O 1
ATOM 1588 N N . ASP A 1 208 ? -8.508 20.938 -5.246 1 91.69 208 ASP A N 1
ATOM 1589 C CA . ASP A 1 208 ? -9.938 21.172 -5.379 1 91.69 208 ASP A CA 1
ATOM 1590 C C . ASP A 1 208 ? -10.391 22.281 -4.43 1 91.69 208 ASP A C 1
ATOM 1592 O O . ASP A 1 208 ? -10.547 22.047 -3.227 1 91.69 208 ASP A O 1
ATOM 1596 N N . GLU A 1 209 ? -10.797 23.344 -4.984 1 92.81 209 GLU A N 1
ATOM 1597 C CA . GLU A 1 209 ? -11.148 24.5 -4.18 1 92.81 209 GLU A CA 1
ATOM 1598 C C . GLU A 1 209 ? -12.453 24.281 -3.424 1 92.81 209 GLU A C 1
ATOM 1600 O O . GLU A 1 209 ? -12.633 24.781 -2.312 1 92.81 209 GLU A O 1
ATOM 1605 N N . GLU A 1 210 ? -13.32 23.641 -4.051 1 94.25 210 GLU A N 1
ATOM 1606 C CA . GLU A 1 210 ? -14.586 23.344 -3.391 1 94.25 210 GLU A CA 1
ATOM 1607 C C . GLU A 1 210 ? -14.375 22.516 -2.129 1 94.25 210 GLU A C 1
ATOM 1609 O O . GLU A 1 210 ? -15.008 22.766 -1.101 1 94.25 210 GLU A O 1
ATOM 1614 N N . MET A 1 211 ? -13.516 21.609 -2.207 1 95.06 211 MET A N 1
ATOM 1615 C CA . MET A 1 211 ? -13.195 20.781 -1.039 1 95.06 211 MET A CA 1
ATOM 1616 C C . MET A 1 211 ? -12.461 21.609 0.015 1 95.06 211 MET A C 1
ATOM 1618 O O . MET A 1 211 ? -12.727 21.469 1.211 1 95.06 211 MET A O 1
ATOM 1622 N N . ALA A 1 212 ? -11.539 22.422 -0.413 1 96.31 212 ALA A N 1
ATOM 1623 C CA . ALA A 1 212 ? -10.781 23.266 0.5 1 96.31 212 ALA A CA 1
ATOM 1624 C C . ALA A 1 212 ? -11.711 24.156 1.32 1 96.31 212 ALA A C 1
ATOM 1626 O O . ALA A 1 212 ? -11.484 24.375 2.514 1 96.31 212 ALA A O 1
ATOM 1627 N N . ARG A 1 213 ? -12.742 24.594 0.746 1 95.81 213 ARG A N 1
ATOM 1628 C CA . ARG A 1 213 ? -13.672 25.531 1.389 1 95.81 213 ARG A CA 1
ATOM 1629 C C . ARG A 1 213 ? -14.453 24.828 2.498 1 95.81 213 ARG A C 1
ATOM 1631 O O . ARG A 1 213 ? -15.078 25.5 3.328 1 95.81 213 ARG A O 1
ATOM 1638 N N . LYS A 1 214 ? -14.406 23.578 2.51 1 95.69 214 LYS A N 1
ATOM 1639 C CA . LYS A 1 214 ? -15.102 22.828 3.549 1 95.69 214 LYS A CA 1
ATOM 1640 C C . LYS A 1 214 ? -14.305 22.812 4.848 1 95.69 214 LYS A C 1
ATOM 1642 O O . LYS A 1 214 ? -14.789 22.359 5.879 1 95.69 214 LYS A O 1
ATOM 1647 N N . THR A 1 215 ? -13.102 23.266 4.828 1 97.69 215 THR A N 1
ATOM 1648 C CA . THR A 1 215 ? -12.258 23.312 6.023 1 97.69 215 THR A CA 1
ATOM 1649 C C . THR A 1 215 ? -12.336 24.672 6.684 1 97.69 215 THR A C 1
ATOM 1651 O O . THR A 1 215 ? -12.938 25.609 6.133 1 97.69 215 THR A O 1
ATOM 1654 N N . ASP A 1 216 ? -11.742 24.75 7.852 1 97.38 216 ASP A N 1
ATOM 1655 C CA . ASP A 1 216 ? -11.883 25.969 8.648 1 97.38 216 ASP A CA 1
ATOM 1656 C C . ASP A 1 216 ? -10.797 26.984 8.289 1 97.38 216 ASP A C 1
ATOM 1658 O O . ASP A 1 216 ? -10.961 28.188 8.547 1 97.38 216 ASP A O 1
ATOM 1662 N N . ARG A 1 217 ? -9.688 26.531 7.883 1 97.62 217 ARG A N 1
ATOM 1663 C CA . ARG A 1 217 ? -8.516 27.328 7.547 1 97.62 217 ARG A CA 1
ATOM 1664 C C . ARG A 1 217 ? -7.891 26.859 6.234 1 97.62 217 ARG A C 1
ATOM 1666 O O . ARG A 1 217 ? -7.797 25.656 5.984 1 97.62 217 ARG A O 1
ATOM 1673 N N . ILE A 1 218 ? -7.594 27.859 5.336 1 97.69 218 ILE A N 1
ATOM 1674 C CA . ILE A 1 218 ? -6.992 27.531 4.047 1 97.69 218 ILE A CA 1
ATOM 1675 C C . ILE A 1 218 ? -5.648 28.25 3.914 1 97.69 218 ILE A C 1
ATOM 1677 O O . ILE A 1 218 ? -5.574 29.469 4.043 1 97.69 218 ILE A O 1
ATOM 1681 N N . ILE A 1 219 ? -4.645 27.5 3.689 1 97.19 219 ILE A N 1
ATOM 1682 C CA . ILE A 1 219 ? -3.303 28.016 3.426 1 97.19 219 ILE A CA 1
ATOM 1683 C C . ILE A 1 219 ? -2.979 27.859 1.941 1 97.19 219 ILE A C 1
ATOM 1685 O O . ILE A 1 219 ? -3.057 26.766 1.39 1 97.19 219 ILE A O 1
ATOM 1689 N N . ARG A 1 220 ? -2.6 28.922 1.327 1 96.88 220 ARG A N 1
ATOM 1690 C CA . ARG A 1 220 ? -2.221 28.891 -0.082 1 96.88 220 ARG A CA 1
ATOM 1691 C C . ARG A 1 220 ? -0.708 29 -0.246 1 96.88 220 ARG A C 1
ATOM 1693 O O . ARG A 1 220 ? -0.091 29.922 0.297 1 96.88 220 ARG A O 1
ATOM 1700 N N . ILE A 1 221 ? -0.192 28.094 -0.964 1 95.81 221 ILE A N 1
ATOM 1701 C CA . ILE A 1 221 ? 1.245 28.078 -1.219 1 95.81 221 ILE A CA 1
ATOM 1702 C C . ILE A 1 221 ? 1.51 28.344 -2.697 1 95.81 221 ILE A C 1
ATOM 1704 O O . ILE A 1 221 ? 0.851 27.766 -3.568 1 95.81 221 ILE A O 1
ATOM 1708 N N . VAL A 1 222 ? 2.457 29.234 -2.979 1 94.94 222 VAL A N 1
ATOM 1709 C CA . VAL A 1 222 ? 2.893 29.578 -4.332 1 94.94 222 VAL A CA 1
ATOM 1710 C C . VAL A 1 222 ? 4.414 29.703 -4.367 1 94.94 222 VAL A C 1
ATOM 1712 O O . VAL A 1 222 ? 5.008 30.406 -3.549 1 94.94 222 VAL A O 1
ATOM 1715 N N . ASP A 1 223 ? 5.008 28.969 -5.266 1 93.5 223 ASP A N 1
ATOM 1716 C CA . ASP A 1 223 ? 6.441 29.031 -5.512 1 93.5 223 ASP A CA 1
ATOM 1717 C C . ASP A 1 223 ? 7.23 28.859 -4.215 1 93.5 223 ASP A C 1
ATOM 1719 O O . ASP A 1 223 ? 8.164 29.625 -3.949 1 93.5 223 ASP A O 1
ATOM 1723 N N . GLY A 1 224 ? 6.734 27.984 -3.385 1 94.81 224 GLY A N 1
ATOM 1724 C CA . GLY A 1 224 ? 7.48 27.594 -2.199 1 94.81 224 GLY A CA 1
ATOM 1725 C C . GLY A 1 224 ? 7.254 28.531 -1.021 1 94.81 224 GLY A C 1
ATOM 1726 O O . GLY A 1 224 ? 7.938 28.422 -0.001 1 94.81 224 GLY A O 1
ATOM 1727 N N . HIS A 1 225 ? 6.258 29.453 -1.196 1 95.56 225 HIS A N 1
ATOM 1728 C CA . HIS A 1 225 ? 5.949 30.406 -0.142 1 95.56 225 HIS A CA 1
ATOM 1729 C C . HIS A 1 225 ? 4.469 30.359 0.222 1 95.56 225 HIS A C 1
ATOM 1731 O O . HIS A 1 225 ? 3.625 30.062 -0.624 1 95.56 225 HIS A O 1
ATOM 1737 N N . ILE A 1 226 ? 4.219 30.641 1.464 1 95 226 ILE A N 1
ATOM 1738 C CA . ILE A 1 226 ? 2.824 30.828 1.85 1 95 226 ILE A CA 1
ATOM 1739 C C . ILE A 1 226 ? 2.336 32.188 1.358 1 95 226 ILE A C 1
ATOM 1741 O O . ILE A 1 226 ? 2.834 33.25 1.796 1 95 226 ILE A O 1
ATOM 1745 N N . GLU A 1 227 ? 1.47 32.125 0.452 1 95.38 227 GLU A N 1
ATOM 1746 C CA . GLU A 1 227 ? 0.936 33.344 -0.151 1 95.38 227 GLU A CA 1
ATOM 1747 C C . GLU A 1 227 ? -0.215 33.906 0.677 1 95.38 227 GLU A C 1
ATOM 1749 O O . GLU A 1 227 ? -0.344 35.125 0.819 1 95.38 227 GLU A O 1
ATOM 1754 N N . SER A 1 228 ? -1.032 33.031 1.161 1 94.88 228 SER A N 1
ATOM 1755 C CA . SER A 1 228 ? -2.166 33.5 1.966 1 94.88 228 SER A CA 1
ATOM 1756 C C . SER A 1 228 ? -2.541 32.438 3.016 1 94.88 228 SER A C 1
ATOM 1758 O O . SER A 1 228 ? -2.242 31.266 2.857 1 94.88 228 SER A O 1
ATOM 1760 N N . ASP A 1 229 ? -3.029 32.844 4.07 1 95.25 229 ASP A N 1
ATOM 1761 C CA . ASP A 1 229 ? -3.523 32.094 5.215 1 95.25 229 ASP A CA 1
ATOM 1762 C C . ASP A 1 229 ? -4.852 32.656 5.719 1 95.25 229 ASP A C 1
ATOM 1764 O O . ASP A 1 229 ? -4.879 33.719 6.375 1 95.25 229 ASP A O 1
ATOM 1768 N N . SER A 1 230 ? -5.922 31.953 5.34 1 90.56 230 SER A N 1
ATOM 1769 C CA . SER A 1 230 ? -7.238 32.531 5.605 1 90.56 230 SER A CA 1
ATOM 1770 C C . SER A 1 230 ? -8.094 31.578 6.438 1 90.56 230 SER A C 1
ATOM 1772 O O . SER A 1 230 ? -8.016 30.359 6.27 1 90.56 230 SER A O 1
ATOM 1774 N N . VAL A 1 231 ? -8.914 32.219 7.32 1 87.94 231 VAL A N 1
ATOM 1775 C CA . VAL A 1 231 ? -9.859 31.453 8.133 1 87.94 231 VAL A CA 1
ATOM 1776 C C . VAL A 1 231 ? -11.281 31.75 7.668 1 87.94 231 VAL A C 1
ATOM 1778 O O . VAL A 1 231 ? -11.617 32.875 7.324 1 87.94 231 VAL A O 1
ATOM 1781 N N . MET B 1 1 ? 8.438 -47.906 -14.906 1 29.78 1 MET B N 1
ATOM 1782 C CA . MET B 1 1 ? 8.219 -46.531 -15.391 1 29.78 1 MET B CA 1
ATOM 1783 C C . MET B 1 1 ? 8.023 -45.562 -14.227 1 29.78 1 MET B C 1
ATOM 1785 O O . MET B 1 1 ? 7.141 -45.781 -13.391 1 29.78 1 MET B O 1
ATOM 1789 N N . ALA B 1 2 ? 9.062 -45.219 -13.633 1 35.72 2 ALA B N 1
ATOM 1790 C CA . ALA B 1 2 ? 9.047 -44.594 -12.305 1 35.72 2 ALA B CA 1
ATOM 1791 C C . ALA B 1 2 ? 7.973 -43.5 -12.219 1 35.72 2 ALA B C 1
ATOM 1793 O O . ALA B 1 2 ? 7.871 -42.656 -13.102 1 35.72 2 ALA B O 1
ATOM 1794 N N . ASP B 1 3 ? 6.711 -43.688 -11.891 1 34.16 3 ASP B N 1
ATOM 1795 C CA . ASP B 1 3 ? 5.586 -42.781 -11.711 1 34.16 3 ASP B CA 1
ATOM 1796 C C . ASP B 1 3 ? 6.047 -41.438 -11.148 1 34.16 3 ASP B C 1
ATOM 1798 O O . ASP B 1 3 ? 6.293 -41.312 -9.953 1 34.16 3 ASP B O 1
ATOM 1802 N N . ASP B 1 4 ? 7.141 -40.719 -11.578 1 38.38 4 ASP B N 1
ATOM 1803 C CA . ASP B 1 4 ? 7.812 -39.469 -11.312 1 38.38 4 ASP B CA 1
ATOM 1804 C C . ASP B 1 4 ? 6.812 -38.375 -10.898 1 38.38 4 ASP B C 1
ATOM 1806 O O . ASP B 1 4 ? 6.316 -37.625 -11.742 1 38.38 4 ASP B O 1
ATOM 1810 N N . ASN B 1 5 ? 5.613 -38.469 -10.266 1 41.66 5 ASN B N 1
ATOM 1811 C CA . ASN B 1 5 ? 4.469 -37.781 -9.688 1 41.66 5 ASN B CA 1
ATOM 1812 C C . ASN B 1 5 ? 4.875 -36.438 -9.078 1 41.66 5 ASN B C 1
ATOM 1814 O O . ASN B 1 5 ? 5.141 -36.344 -7.879 1 41.66 5 ASN B O 1
ATOM 1818 N N . GLY B 1 6 ? 5.762 -35.75 -9.508 1 54.69 6 GLY B N 1
ATOM 1819 C CA . GLY B 1 6 ? 6.152 -34.438 -9.047 1 54.69 6 GLY B CA 1
ATOM 1820 C C . GLY B 1 6 ? 4.977 -33.594 -8.594 1 54.69 6 GLY B C 1
ATOM 1821 O O . GLY B 1 6 ? 3.896 -33.625 -9.188 1 54.69 6 GLY B O 1
ATOM 1822 N N . SER B 1 7 ? 4.75 -33.312 -7.309 1 81.31 7 SER B N 1
ATOM 1823 C CA . SER B 1 7 ? 3.576 -32.844 -6.598 1 81.31 7 SER B CA 1
ATOM 1824 C C . SER B 1 7 ? 3.186 -31.438 -7.07 1 81.31 7 SER B C 1
ATOM 1826 O O . SER B 1 7 ? 4.035 -30.547 -7.168 1 81.31 7 SER B O 1
ATOM 1828 N N . PHE B 1 8 ? 2.146 -31.375 -7.934 1 94.31 8 PHE B N 1
ATOM 1829 C CA . PHE B 1 8 ? 1.547 -30.094 -8.328 1 94.31 8 PHE B CA 1
ATOM 1830 C C . PHE B 1 8 ? 1.238 -29.25 -7.105 1 94.31 8 PHE B C 1
ATOM 1832 O O . PHE B 1 8 ? 0.671 -29.734 -6.125 1 94.31 8 PHE B O 1
ATOM 1839 N N . ILE B 1 9 ? 1.797 -28.109 -7.25 1 96.44 9 ILE B N 1
ATOM 1840 C CA . ILE B 1 9 ? 1.54 -27.219 -6.129 1 96.44 9 ILE B CA 1
ATOM 1841 C C . ILE B 1 9 ? 0.248 -26.438 -6.371 1 96.44 9 ILE B C 1
ATOM 1843 O O . ILE B 1 9 ? -0.419 -26.016 -5.426 1 96.44 9 ILE B O 1
ATOM 1847 N N . ILE B 1 10 ? -0.127 -26.25 -7.648 1 97.25 10 ILE B N 1
ATOM 1848 C CA . ILE B 1 10 ? -1.404 -25.641 -8.023 1 97.25 10 ILE B CA 1
ATOM 1849 C C . ILE B 1 10 ? -2.088 -26.516 -9.078 1 97.25 10 ILE B C 1
ATOM 1851 O O . ILE B 1 10 ? -1.44 -26.984 -10.016 1 97.25 10 ILE B O 1
ATOM 1855 N N . GLN B 1 11 ? -3.365 -26.688 -8.875 1 97.44 11 GLN B N 1
ATOM 1856 C CA . GLN B 1 11 ? -4.203 -27.328 -9.883 1 97.44 11 GLN B CA 1
ATOM 1857 C C . GLN B 1 11 ? -5.547 -26.625 -10.016 1 97.44 11 GLN B C 1
ATOM 1859 O O . GLN B 1 11 ? -6.215 -26.359 -9.016 1 97.44 11 GLN B O 1
ATOM 1864 N N . THR B 1 12 ? -5.902 -26.328 -11.211 1 97.44 12 THR B N 1
ATOM 1865 C CA . THR B 1 12 ? -7.25 -25.844 -11.484 1 97.44 12 THR B CA 1
ATOM 1866 C C . THR B 1 12 ? -8.023 -26.828 -12.344 1 97.44 12 THR B C 1
ATOM 1868 O O . THR B 1 12 ? -7.441 -27.484 -13.219 1 97.44 12 THR B O 1
ATOM 1871 N N . ARG B 1 13 ? -9.266 -26.984 -12.07 1 97.56 13 ARG B N 1
ATOM 1872 C CA . ARG B 1 13 ? -10.156 -27.859 -12.836 1 97.56 13 ARG B CA 1
ATOM 1873 C C . ARG B 1 13 ? -11.453 -27.141 -13.188 1 97.56 13 ARG B C 1
ATOM 1875 O O . ARG B 1 13 ? -12.203 -26.719 -12.297 1 97.56 13 ARG B O 1
ATOM 1882 N N . GLY B 1 14 ? -11.672 -27.016 -14.523 1 97.56 14 GLY B N 1
ATOM 1883 C CA . GLY B 1 14 ? -12.891 -26.391 -15 1 97.56 14 GLY B CA 1
ATOM 1884 C C . GLY B 1 14 ? -13.078 -24.984 -14.469 1 97.56 14 GLY B C 1
ATOM 1885 O O . GLY B 1 14 ? -14.195 -24.562 -14.164 1 97.56 14 GLY B O 1
ATOM 1886 N N . LEU B 1 15 ? -12.008 -24.266 -14.305 1 97.25 15 LEU B N 1
ATOM 1887 C CA . LEU B 1 15 ? -12.047 -22.953 -13.656 1 97.25 15 LEU B CA 1
ATOM 1888 C C . LEU B 1 15 ? -12.703 -21.922 -14.562 1 97.25 15 LEU B C 1
ATOM 1890 O O . LEU B 1 15 ? -12.242 -21.703 -15.688 1 97.25 15 LEU B O 1
ATOM 1894 N N . SER B 1 16 ? -13.75 -21.344 -14.117 1 97.25 16 SER B N 1
ATOM 1895 C CA . SER B 1 16 ? -14.453 -20.297 -14.859 1 97.25 16 SER B CA 1
ATOM 1896 C C . SER B 1 16 ? -14.75 -19.094 -13.984 1 97.25 16 SER B C 1
ATOM 1898 O O . SER B 1 16 ? -14.914 -19.219 -12.766 1 97.25 16 SER B O 1
ATOM 1900 N N . LYS B 1 17 ? -14.75 -17.938 -14.531 1 96.19 17 LYS B N 1
ATOM 1901 C CA . LYS B 1 17 ? -15.125 -16.703 -13.859 1 96.19 17 LYS B CA 1
ATOM 1902 C C . LYS B 1 17 ? -16.016 -15.836 -14.75 1 96.19 17 LYS B C 1
ATOM 1904 O O . LYS B 1 17 ? -15.633 -15.484 -15.859 1 96.19 17 LYS B O 1
ATOM 1909 N N . ILE B 1 18 ? -17.156 -15.57 -14.227 1 93.62 18 ILE B N 1
ATOM 1910 C CA . ILE B 1 18 ? -18.125 -14.742 -14.922 1 93.62 18 ILE B CA 1
ATOM 1911 C C . ILE B 1 18 ? -18.406 -13.484 -14.102 1 93.62 18 ILE B C 1
ATOM 1913 O O . ILE B 1 18 ? -18.719 -13.562 -12.914 1 93.62 18 ILE B O 1
ATOM 1917 N N . TYR B 1 19 ? -18.188 -12.32 -14.703 1 87.31 19 TYR B N 1
ATOM 1918 C CA . TYR B 1 19 ? -18.531 -11.055 -14.078 1 87.31 19 TYR B CA 1
ATOM 1919 C C . TYR B 1 19 ? -19.875 -10.531 -14.586 1 87.31 19 TYR B C 1
ATOM 1921 O O . TYR B 1 19 ? -20.172 -10.648 -15.781 1 87.31 19 TYR B O 1
ATOM 1929 N N . MET B 1 20 ? -20.719 -10.117 -13.641 1 81.62 20 MET B N 1
ATOM 1930 C CA . MET B 1 20 ? -22.062 -9.656 -14.016 1 81.62 20 MET B CA 1
ATOM 1931 C C . MET B 1 20 ? -22.156 -8.133 -13.922 1 81.62 20 MET B C 1
ATOM 1933 O O . MET B 1 20 ? -22.469 -7.594 -12.867 1 81.62 20 MET B O 1
ATOM 1937 N N . ASN B 1 21 ? -21.281 -7.375 -14.211 1 70.88 21 ASN B N 1
ATOM 1938 C CA . ASN B 1 21 ? -21.484 -5.934 -14.117 1 70.88 21 ASN B CA 1
ATOM 1939 C C . ASN B 1 21 ? -22.25 -5.395 -15.32 1 70.88 21 ASN B C 1
ATOM 1941 O O . ASN B 1 21 ? -21.656 -4.852 -16.25 1 70.88 21 ASN B O 1
ATOM 1945 N N . GLY B 1 22 ? -23.641 -5.355 -15.305 1 69.75 22 GLY B N 1
ATOM 1946 C CA . GLY B 1 22 ? -24.484 -4.957 -16.422 1 69.75 22 GLY B CA 1
ATOM 1947 C C . GLY B 1 22 ? -24.562 -6 -17.516 1 69.75 22 GLY B C 1
ATOM 1948 O O . GLY B 1 22 ? -25.625 -6.559 -17.781 1 69.75 22 GLY B O 1
ATOM 1949 N N . VAL B 1 23 ? -23.297 -6.297 -18.141 1 78.06 23 VAL B N 1
ATOM 1950 C CA . VAL B 1 23 ? -23.219 -7.336 -19.172 1 78.06 23 VAL B CA 1
ATOM 1951 C C . VAL B 1 23 ? -22.422 -8.523 -18.641 1 78.06 23 VAL B C 1
ATOM 1953 O O . VAL B 1 23 ? -21.453 -8.344 -17.906 1 78.06 23 VAL B O 1
ATOM 1956 N N . GLU B 1 24 ? -22.906 -9.617 -18.953 1 85.44 24 GLU B N 1
ATOM 1957 C CA . GLU B 1 24 ? -22.203 -10.836 -18.547 1 85.44 24 GLU B CA 1
ATOM 1958 C C . GLU B 1 24 ? -20.906 -11.016 -19.328 1 85.44 24 GLU B C 1
ATOM 1960 O O . GLU B 1 24 ? -20.906 -11 -20.547 1 85.44 24 GLU B O 1
ATOM 1965 N N . VAL B 1 25 ? -19.734 -11.008 -18.672 1 87.25 25 VAL B N 1
ATOM 1966 C CA . VAL B 1 25 ? -18.438 -11.219 -19.297 1 87.25 25 VAL B CA 1
ATOM 1967 C C . VAL B 1 25 ? -17.781 -12.469 -18.703 1 87.25 25 VAL B C 1
ATOM 1969 O O . VAL B 1 25 ? -17.578 -12.562 -17.5 1 87.25 25 VAL B O 1
ATOM 1972 N N . ARG B 1 26 ? -17.547 -13.43 -19.547 1 92.31 26 ARG B N 1
ATOM 1973 C CA . ARG B 1 26 ? -16.828 -14.633 -19.156 1 92.31 26 ARG B CA 1
ATOM 1974 C C . ARG B 1 26 ? -15.32 -14.422 -19.234 1 92.31 26 ARG B C 1
ATOM 1976 O O . ARG B 1 26 ? -14.719 -14.633 -20.297 1 92.31 26 ARG B O 1
ATOM 1983 N N . ALA B 1 27 ? -14.742 -14.102 -18.219 1 93.94 27 ALA B N 1
ATOM 1984 C CA . ALA B 1 27 ? -13.328 -13.742 -18.172 1 93.94 27 ALA B CA 1
ATOM 1985 C C . ALA B 1 27 ? -12.445 -14.984 -18.266 1 93.94 27 ALA B C 1
ATOM 1987 O O . ALA B 1 27 ? -11.367 -14.953 -18.859 1 93.94 27 ALA B O 1
ATOM 1988 N N . LEU B 1 28 ? -12.844 -16.078 -17.656 1 96.5 28 LEU B N 1
ATOM 1989 C CA . LEU B 1 28 ? -12.234 -17.406 -17.766 1 96.5 28 LEU B CA 1
ATOM 1990 C C . LEU B 1 28 ? -13.289 -18.469 -18.078 1 96.5 28 LEU B C 1
ATOM 1992 O O . LEU B 1 28 ? -14.398 -18.422 -17.547 1 96.5 28 LEU B O 1
ATOM 1996 N N . ASP B 1 29 ? -12.891 -19.391 -18.891 1 96.31 29 ASP B N 1
ATOM 1997 C CA . ASP B 1 29 ? -13.844 -20.391 -19.344 1 96.31 29 ASP B CA 1
ATOM 1998 C C . ASP B 1 29 ? -13.227 -21.781 -19.297 1 96.31 29 ASP B C 1
ATOM 2000 O O . ASP B 1 29 ? -12.555 -22.203 -20.25 1 96.31 29 ASP B O 1
ATOM 2004 N N . ASN B 1 30 ? -13.508 -22.469 -18.234 1 96.62 30 ASN B N 1
ATOM 2005 C CA . ASN B 1 30 ? -13.164 -23.875 -18.078 1 96.62 30 ASN B CA 1
ATOM 2006 C C . ASN B 1 30 ? -11.664 -24.094 -18.203 1 96.62 30 ASN B C 1
ATOM 2008 O O . ASN B 1 30 ? -11.219 -24.938 -19 1 96.62 30 ASN B O 1
ATOM 2012 N N . VAL B 1 31 ? -10.914 -23.422 -17.453 1 97.06 31 VAL B N 1
ATOM 2013 C CA . VAL B 1 31 ? -9.453 -23.453 -17.547 1 97.06 31 VAL B CA 1
ATOM 2014 C C . VAL B 1 31 ? -8.906 -24.562 -16.641 1 97.06 31 VAL B C 1
ATOM 2016 O O . VAL B 1 31 ? -9.188 -24.594 -15.445 1 97.06 31 VAL B O 1
ATOM 2019 N N . ASP B 1 32 ? -8.211 -25.5 -17.219 1 97.19 32 ASP B N 1
ATOM 2020 C CA . ASP B 1 32 ? -7.43 -26.516 -16.516 1 97.19 32 ASP B CA 1
ATOM 2021 C C . ASP B 1 32 ? -5.938 -26.188 -16.578 1 97.19 32 ASP B C 1
ATOM 2023 O O . ASP B 1 32 ? -5.391 -25.969 -17.656 1 97.19 32 ASP B O 1
ATOM 2027 N N . LEU B 1 33 ? -5.34 -26.141 -15.414 1 96.88 33 LEU B N 1
ATOM 2028 C CA . LEU B 1 33 ? -3.924 -25.797 -15.344 1 96.88 33 LEU B CA 1
ATOM 2029 C C . LEU B 1 33 ? -3.248 -26.5 -14.18 1 96.88 33 LEU B C 1
ATOM 2031 O O . LEU B 1 33 ? -3.809 -26.578 -13.078 1 96.88 33 LEU B O 1
ATOM 2035 N N . ASP B 1 34 ? -2.107 -27.078 -14.43 1 97.12 34 ASP B N 1
ATOM 2036 C CA . ASP B 1 34 ? -1.266 -27.688 -13.406 1 97.12 34 ASP B CA 1
ATOM 2037 C C . ASP B 1 34 ? 0.102 -27.016 -13.344 1 97.12 34 ASP B C 1
ATOM 2039 O O . ASP B 1 34 ? 0.763 -26.844 -14.367 1 97.12 34 ASP B O 1
ATOM 2043 N N . ILE B 1 35 ? 0.471 -26.625 -12.18 1 97.19 35 ILE B N 1
ATOM 2044 C CA . ILE B 1 35 ? 1.786 -26.031 -11.969 1 97.19 35 ILE B CA 1
ATOM 2045 C C . ILE B 1 35 ? 2.576 -26.875 -10.961 1 97.19 35 ILE B C 1
ATOM 2047 O O . ILE B 1 35 ? 2.074 -27.203 -9.891 1 97.19 35 ILE B O 1
ATOM 2051 N N . LYS B 1 36 ? 3.818 -27.172 -11.273 1 96.19 36 LYS B N 1
ATOM 2052 C CA . LYS B 1 36 ? 4.676 -27.969 -10.414 1 96.19 36 LYS B CA 1
ATOM 2053 C C . LYS B 1 36 ? 5.402 -27.109 -9.391 1 96.19 36 LYS B C 1
ATOM 2055 O O . LYS B 1 36 ? 5.637 -25.922 -9.641 1 96.19 36 LYS B O 1
ATOM 2060 N N . ARG B 1 37 ? 5.723 -27.75 -8.266 1 95.88 37 ARG B N 1
ATOM 2061 C CA . ARG B 1 37 ? 6.539 -27.062 -7.266 1 95.88 37 ARG B CA 1
ATOM 2062 C C . ARG B 1 37 ? 7.895 -26.672 -7.844 1 95.88 37 ARG B C 1
ATOM 2064 O O . ARG B 1 37 ? 8.547 -27.469 -8.516 1 95.88 37 ARG B O 1
ATOM 2071 N N . GLY B 1 38 ? 8.266 -25.375 -7.617 1 96.25 38 GLY B N 1
ATOM 2072 C CA . GLY B 1 38 ? 9.586 -24.906 -8.016 1 96.25 38 GLY B CA 1
ATOM 2073 C C . GLY B 1 38 ? 9.633 -24.406 -9.445 1 96.25 38 GLY B C 1
ATOM 2074 O O . GLY B 1 38 ? 10.68 -23.969 -9.922 1 96.25 38 GLY B O 1
ATOM 2075 N N . GLU B 1 39 ? 8.508 -24.359 -10.07 1 97.25 39 GLU B N 1
ATOM 2076 C CA . GLU B 1 39 ? 8.484 -23.891 -11.453 1 97.25 39 GLU B CA 1
ATOM 2077 C C . GLU B 1 39 ? 8.672 -22.375 -11.516 1 97.25 39 GLU B C 1
ATOM 2079 O O . GLU B 1 39 ? 8.305 -21.656 -10.586 1 97.25 39 GLU B O 1
ATOM 2084 N N . PHE B 1 40 ? 9.328 -21.969 -12.555 1 98.06 40 PHE B N 1
ATOM 2085 C CA . PHE B 1 40 ? 9.484 -20.578 -12.953 1 98.06 40 PHE B CA 1
ATOM 2086 C C . PHE B 1 40 ? 8.789 -20.312 -14.281 1 98.06 40 PHE B C 1
ATOM 2088 O O . PHE B 1 40 ? 9.352 -20.578 -15.344 1 98.06 40 PHE B O 1
ATOM 2095 N N . LEU B 1 41 ? 7.52 -19.781 -14.195 1 97.62 41 LEU B N 1
ATOM 2096 C CA . LEU B 1 41 ? 6.738 -19.703 -15.422 1 97.62 41 LEU B CA 1
ATOM 2097 C C . LEU B 1 41 ? 6.094 -18.328 -15.586 1 97.62 41 LEU B C 1
ATOM 2099 O O . LEU B 1 41 ? 5.992 -17.578 -14.617 1 97.62 41 LEU B O 1
ATOM 2103 N N . SER B 1 42 ? 5.672 -18.062 -16.859 1 97.69 42 SER B N 1
ATOM 2104 C CA . SER B 1 42 ? 4.973 -16.828 -17.188 1 97.69 42 SER B CA 1
ATOM 2105 C C . SER B 1 42 ? 3.617 -17.109 -17.828 1 97.69 42 SER B C 1
ATOM 2107 O O . SER B 1 42 ? 3.43 -18.141 -18.469 1 97.69 42 SER B O 1
ATOM 2109 N N . ILE B 1 43 ? 2.76 -16.281 -17.609 1 97.12 43 ILE B N 1
ATOM 2110 C CA . ILE B 1 43 ? 1.467 -16.25 -18.281 1 97.12 43 ILE B CA 1
ATOM 2111 C C . ILE B 1 43 ? 1.364 -14.984 -19.125 1 97.12 43 ILE B C 1
ATOM 2113 O O . ILE B 1 43 ? 1.528 -13.875 -18.625 1 97.12 43 ILE B O 1
ATOM 2117 N N . ILE B 1 44 ? 1.104 -15.148 -20.391 1 96.94 44 ILE B N 1
ATOM 2118 C CA . ILE B 1 44 ? 1.029 -14.008 -21.297 1 96.94 44 ILE B CA 1
ATOM 2119 C C . ILE B 1 44 ? -0.275 -14.07 -22.094 1 96.94 44 ILE B C 1
ATOM 2121 O O . ILE B 1 44 ? -0.994 -15.07 -22.047 1 96.94 44 ILE B O 1
ATOM 2125 N N . GLY B 1 45 ? -0.569 -12.977 -22.766 1 94.06 45 GLY B N 1
ATOM 2126 C CA . GLY B 1 45 ? -1.776 -12.844 -23.562 1 94.06 45 GLY B CA 1
ATOM 2127 C C . GLY B 1 45 ? -2.172 -11.398 -23.812 1 94.06 45 GLY B C 1
ATOM 2128 O O . GLY B 1 45 ? -1.63 -10.484 -23.188 1 94.06 45 GLY B O 1
ATOM 2129 N N . PRO B 1 46 ? -3.068 -11.203 -24.734 1 91.88 46 PRO B N 1
ATOM 2130 C CA . PRO B 1 46 ? -3.496 -9.836 -25.031 1 91.88 46 PRO B CA 1
ATOM 2131 C C . PRO B 1 46 ? -4.289 -9.211 -23.875 1 91.88 46 PRO B C 1
ATOM 2133 O O . PRO B 1 46 ? -4.664 -9.914 -22.938 1 91.88 46 PRO B O 1
ATOM 2136 N N . SER B 1 47 ? -4.363 -7.918 -23.891 1 88.62 47 SER B N 1
ATOM 2137 C CA . SER B 1 47 ? -5.176 -7.23 -22.891 1 88.62 47 SER B CA 1
ATOM 2138 C C . SER B 1 47 ? -6.602 -7.773 -22.875 1 88.62 47 SER B C 1
ATOM 2140 O O . SER B 1 47 ? -7.191 -8.023 -23.922 1 88.62 47 SER B O 1
ATOM 2142 N N . GLY B 1 48 ? -7.055 -7.992 -21.703 1 87.06 48 GLY B N 1
ATOM 2143 C CA . GLY B 1 48 ? -8.422 -8.461 -21.562 1 87.06 48 GLY B CA 1
ATOM 2144 C C . GLY B 1 48 ? -8.57 -9.953 -21.797 1 87.06 48 GLY B C 1
ATOM 2145 O O . GLY B 1 48 ? -9.68 -10.477 -21.828 1 87.06 48 GLY B O 1
ATOM 2146 N N . SER B 1 49 ? -7.523 -10.656 -21.828 1 91.31 49 SER B N 1
ATOM 2147 C CA . SER B 1 49 ? -7.59 -12.07 -22.188 1 91.31 49 SER B CA 1
ATOM 2148 C C . SER B 1 49 ? -7.922 -12.93 -20.969 1 91.31 49 SER B C 1
ATOM 2150 O O . SER B 1 49 ? -8.227 -14.117 -21.109 1 91.31 49 SER B O 1
ATOM 2152 N N . GLY B 1 50 ? -7.809 -12.336 -19.766 1 91.25 50 GLY B N 1
ATOM 2153 C CA . GLY B 1 50 ? -8.109 -13.102 -18.562 1 91.25 50 GLY B CA 1
ATOM 2154 C C . GLY B 1 50 ? -6.883 -13.375 -17.703 1 91.25 50 GLY B C 1
ATOM 2155 O O . GLY B 1 50 ? -6.973 -14.062 -16.688 1 91.25 50 GLY B O 1
ATOM 2156 N N . LYS B 1 51 ? -5.73 -12.836 -18.047 1 92.75 51 LYS B N 1
ATOM 2157 C CA . LYS B 1 51 ? -4.48 -13.086 -17.344 1 92.75 51 LYS B CA 1
ATOM 2158 C C . LYS B 1 51 ? -4.605 -12.711 -15.867 1 92.75 51 LYS B C 1
ATOM 2160 O O . LYS B 1 51 ? -4.336 -13.523 -14.984 1 92.75 51 LYS B O 1
ATOM 2165 N N . SER B 1 52 ? -5.012 -11.453 -15.664 1 90.12 52 SER B N 1
ATOM 2166 C CA . SER B 1 52 ? -5.125 -10.961 -14.289 1 90.12 52 SER B CA 1
ATOM 2167 C C . SER B 1 52 ? -6.215 -11.711 -13.531 1 90.12 52 SER B C 1
ATOM 2169 O O . SER B 1 52 ? -6.066 -11.977 -12.336 1 90.12 52 SER B O 1
ATOM 2171 N N . THR B 1 53 ? -7.301 -12.023 -14.203 1 92.5 53 THR B N 1
ATOM 2172 C CA . THR B 1 53 ? -8.359 -12.82 -13.586 1 92.5 53 THR B CA 1
ATOM 2173 C C . THR B 1 53 ? -7.828 -14.18 -13.148 1 92.5 53 THR B C 1
ATOM 2175 O O . THR B 1 53 ? -8.07 -14.617 -12.016 1 92.5 53 THR B O 1
ATOM 2178 N N . LEU B 1 54 ? -7.109 -14.836 -14.055 1 94.88 54 LEU B N 1
ATOM 2179 C CA . LEU B 1 54 ? -6.516 -16.125 -13.711 1 94.88 54 LEU B CA 1
ATOM 2180 C C . LEU B 1 54 ? -5.562 -15.992 -12.531 1 94.88 54 LEU B C 1
ATOM 2182 O O . LEU B 1 54 ? -5.617 -16.797 -11.594 1 94.88 54 LEU B O 1
ATOM 2186 N N . LEU B 1 55 ? -4.742 -15 -12.562 1 93.88 55 LEU B N 1
ATOM 2187 C CA . LEU B 1 55 ? -3.797 -14.75 -11.477 1 93.88 55 LEU B CA 1
ATOM 2188 C C . LEU B 1 55 ? -4.531 -14.531 -10.164 1 93.88 55 LEU B C 1
ATOM 2190 O O . LEU B 1 55 ? -4.148 -15.094 -9.133 1 93.88 55 LEU B O 1
ATOM 2194 N N . HIS B 1 56 ? -5.574 -13.773 -10.18 1 93.38 56 HIS B N 1
ATOM 2195 C CA . HIS B 1 56 ? -6.34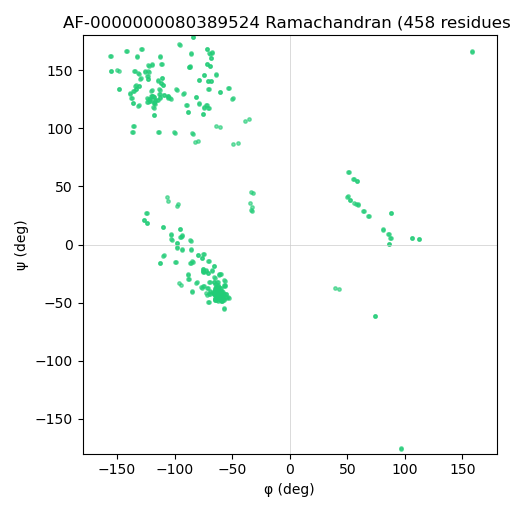4 -13.492 -8.977 1 93.38 56 HIS B CA 1
ATOM 2196 C C . HIS B 1 56 ? -7.012 -14.758 -8.445 1 93.38 56 HIS B C 1
ATOM 2198 O O . HIS B 1 56 ? -7.148 -14.93 -7.234 1 93.38 56 HIS B O 1
ATOM 2204 N N . MET B 1 57 ? -7.371 -15.617 -9.352 1 94.12 57 MET B N 1
ATOM 2205 C CA . MET B 1 57 ? -7.984 -16.875 -8.953 1 94.12 57 MET B CA 1
ATOM 2206 C C . MET B 1 57 ? -6.961 -17.797 -8.281 1 94.12 57 MET B C 1
ATOM 2208 O O . MET B 1 57 ? -7.164 -18.234 -7.148 1 94.12 57 MET B O 1
ATOM 2212 N N . ILE B 1 58 ? -5.875 -17.938 -8.938 1 94.62 58 ILE B N 1
ATOM 2213 C CA . ILE B 1 58 ? -4.879 -18.859 -8.398 1 94.62 58 ILE B CA 1
ATOM 2214 C C . ILE B 1 58 ? -4.223 -18.25 -7.164 1 94.62 58 ILE B C 1
ATOM 2216 O O . ILE B 1 58 ? -3.713 -18.984 -6.305 1 94.62 58 ILE B O 1
ATOM 2220 N N . GLY B 1 59 ? -4.262 -16.953 -7.043 1 95.06 59 GLY B N 1
ATOM 2221 C CA . GLY B 1 59 ? -3.754 -16.266 -5.867 1 95.06 59 GLY B CA 1
ATOM 2222 C C . GLY B 1 59 ? -4.77 -16.156 -4.746 1 95.06 59 GLY B C 1
ATOM 2223 O O . GLY B 1 59 ? -4.484 -15.594 -3.691 1 95.06 59 GLY B O 1
ATOM 2224 N N . ILE B 1 60 ? -5.91 -16.609 -5.047 1 94.19 60 ILE B N 1
ATOM 2225 C CA . ILE B 1 60 ? -7.008 -16.625 -4.086 1 94.19 60 ILE B CA 1
ATOM 2226 C C . ILE B 1 60 ? -7.387 -15.195 -3.707 1 94.19 60 ILE B C 1
ATOM 2228 O O . ILE B 1 60 ? -7.719 -14.922 -2.551 1 94.19 60 ILE B O 1
ATOM 2232 N N . LEU B 1 61 ? -7.195 -14.289 -4.539 1 93.06 61 LEU B N 1
ATOM 2233 C CA . LEU B 1 61 ? -7.598 -12.898 -4.34 1 93.06 61 LEU B CA 1
ATOM 2234 C C . LEU B 1 61 ? -9.039 -12.68 -4.777 1 93.06 61 LEU B C 1
ATOM 2236 O O . LEU B 1 61 ? -9.648 -11.664 -4.445 1 93.06 61 LEU B O 1
ATOM 2240 N N . ASP B 1 62 ? -9.562 -13.625 -5.535 1 91 62 ASP B N 1
ATOM 2241 C CA . ASP B 1 62 ? -10.945 -13.664 -5.996 1 91 62 ASP B CA 1
ATOM 2242 C C . ASP B 1 62 ? -11.492 -15.086 -5.988 1 91 62 ASP B C 1
ATOM 2244 O O . ASP B 1 62 ? -10.734 -16.047 -5.809 1 91 62 ASP B O 1
ATOM 2248 N N . THR B 1 63 ? -12.789 -15.188 -6.117 1 90.88 63 THR B N 1
ATOM 2249 C CA . THR B 1 63 ? -13.438 -16.5 -6.113 1 90.88 63 THR B CA 1
ATOM 2250 C C . THR B 1 63 ? -13.977 -16.828 -7.504 1 90.88 63 THR B C 1
ATOM 2252 O O . THR B 1 63 ? -14.547 -15.977 -8.18 1 90.88 63 THR B O 1
ATOM 2255 N N . PRO B 1 64 ? -13.758 -18.094 -7.887 1 94.38 64 PRO B N 1
ATOM 2256 C CA . PRO B 1 64 ? -14.281 -18.5 -9.188 1 94.38 64 PRO B CA 1
ATOM 2257 C C . PRO B 1 64 ? -15.805 -18.641 -9.195 1 94.38 64 PRO B C 1
ATOM 2259 O O . PRO B 1 64 ? -16.422 -18.812 -8.141 1 94.38 64 PRO B O 1
ATOM 2262 N N . SER B 1 65 ? -16.359 -18.484 -10.406 1 94.94 65 SER B N 1
ATOM 2263 C CA . SER B 1 65 ? -17.781 -18.75 -10.586 1 94.94 65 SER B CA 1
ATOM 2264 C C . SER B 1 65 ? -18.062 -20.25 -10.594 1 94.94 65 SER B C 1
ATOM 2266 O O . SER B 1 65 ? -19.109 -20.688 -10.102 1 94.94 65 SER B O 1
ATOM 2268 N N . SER B 1 66 ? -17.156 -20.953 -11.141 1 96.19 66 SER B N 1
ATOM 2269 C CA . SER B 1 66 ? -17.219 -22.422 -11.141 1 96.19 66 SER B CA 1
ATOM 2270 C C . SER B 1 66 ? -15.836 -23.031 -11.305 1 96.19 66 SER B C 1
ATOM 2272 O O . SER B 1 66 ? -14.875 -22.344 -11.633 1 96.19 66 SER B O 1
ATOM 2274 N N . GLY B 1 67 ? -15.781 -24.328 -10.938 1 97.12 67 GLY B N 1
ATOM 2275 C CA . GLY B 1 67 ? -14.508 -25.031 -10.977 1 97.12 67 GLY B CA 1
ATOM 2276 C C . GLY B 1 67 ? -13.805 -25.062 -9.633 1 97.12 67 GLY B C 1
ATOM 2277 O O . GLY B 1 67 ? -14.391 -24.672 -8.609 1 97.12 67 GLY B O 1
ATOM 2278 N N . THR B 1 68 ? -12.57 -25.641 -9.703 1 97 68 THR B N 1
ATOM 2279 C CA . THR B 1 68 ? -11.867 -25.812 -8.438 1 97 68 THR B CA 1
ATOM 2280 C C . THR B 1 68 ? -10.406 -25.375 -8.562 1 97 68 THR B C 1
ATOM 2282 O O . THR B 1 68 ? -9.836 -25.422 -9.656 1 97 68 THR B O 1
ATOM 2285 N N . ILE B 1 69 ? -9.914 -24.922 -7.492 1 97 69 ILE B N 1
ATOM 2286 C CA . ILE B 1 69 ? -8.5 -24.625 -7.348 1 97 69 ILE B CA 1
ATOM 2287 C C . ILE B 1 69 ? -7.922 -25.391 -6.164 1 97 69 ILE B C 1
ATOM 2289 O O . ILE B 1 69 ? -8.477 -25.359 -5.062 1 97 69 ILE B O 1
ATOM 2293 N N . THR B 1 70 ? -6.902 -26.109 -6.402 1 96.12 70 THR B N 1
ATOM 2294 C CA . THR B 1 70 ? -6.141 -26.797 -5.363 1 96.12 70 THR B CA 1
ATOM 2295 C C . THR B 1 70 ? -4.742 -26.203 -5.238 1 96.12 70 THR B C 1
ATOM 2297 O O . THR B 1 70 ? -4.031 -26.062 -6.238 1 96.12 70 THR B O 1
ATOM 2300 N N . ILE B 1 71 ? -4.402 -25.828 -4.035 1 95.5 71 ILE B N 1
ATOM 2301 C CA . ILE B 1 71 ? -3.08 -25.281 -3.748 1 95.5 71 ILE B CA 1
ATOM 2302 C C . ILE B 1 71 ? -2.408 -26.094 -2.65 1 95.5 71 ILE B C 1
ATOM 2304 O O . ILE B 1 71 ? -2.949 -26.234 -1.552 1 95.5 71 ILE B O 1
ATOM 2308 N N . ASP B 1 72 ? -1.277 -26.594 -2.992 1 91.94 72 ASP B N 1
ATOM 2309 C CA . ASP B 1 72 ? -0.505 -27.406 -2.053 1 91.94 72 ASP B CA 1
ATOM 2310 C C . ASP B 1 72 ? -1.371 -28.5 -1.422 1 91.94 72 ASP B C 1
ATOM 2312 O O . ASP B 1 72 ? -1.388 -28.656 -0.199 1 91.94 72 ASP B O 1
ATOM 2316 N N . GLY B 1 73 ? -2.17 -29.078 -2.221 1 90.12 73 GLY B N 1
ATOM 2317 C CA . GLY B 1 73 ? -2.963 -30.234 -1.828 1 90.12 73 GLY B CA 1
ATOM 2318 C C . GLY B 1 73 ? -4.277 -29.859 -1.171 1 90.12 73 GLY B C 1
ATOM 2319 O O . GLY B 1 73 ? -5.074 -30.734 -0.82 1 90.12 73 GLY B O 1
ATOM 2320 N N . LYS B 1 74 ? -4.598 -28.641 -1.017 1 92.19 74 LYS B N 1
ATOM 2321 C CA . LYS B 1 74 ? -5.824 -28.188 -0.366 1 92.19 74 LYS B CA 1
ATOM 2322 C C . LYS B 1 74 ? -6.762 -27.516 -1.365 1 92.19 74 LYS B C 1
ATOM 2324 O O . LYS B 1 74 ? -6.348 -26.609 -2.094 1 92.19 74 LYS B O 1
ATOM 2329 N N . VAL B 1 75 ? -7.977 -27.969 -1.33 1 94.5 75 VAL B N 1
ATOM 2330 C CA . VAL B 1 75 ? -8.984 -27.297 -2.154 1 94.5 75 VAL B CA 1
ATOM 2331 C C . VAL B 1 75 ? -9.367 -25.969 -1.52 1 94.5 75 VAL B C 1
ATOM 2333 O O . VAL B 1 75 ? -9.93 -25.938 -0.42 1 94.5 75 VAL B O 1
ATOM 2336 N N . VAL B 1 76 ? -9.125 -24.859 -2.217 1 94.62 76 VAL B N 1
ATOM 2337 C CA . VAL B 1 76 ? -9.273 -23.547 -1.594 1 94.62 76 VAL B CA 1
ATOM 2338 C C . VAL B 1 76 ? -10.617 -22.938 -1.988 1 94.62 76 VAL B C 1
ATOM 2340 O O . VAL B 1 76 ? -11.07 -21.969 -1.372 1 94.62 76 VAL B O 1
ATOM 2343 N N . THR B 1 77 ? -11.281 -23.438 -2.969 1 92.62 77 THR B N 1
ATOM 2344 C CA . THR B 1 77 ? -12.539 -22.891 -3.467 1 92.62 77 THR B CA 1
ATOM 2345 C C . THR B 1 77 ? -13.648 -23.062 -2.432 1 92.62 77 THR B C 1
ATOM 2347 O O . THR B 1 77 ? -14.602 -22.281 -2.406 1 92.62 77 THR B O 1
ATOM 2350 N N . ASP B 1 78 ? -13.523 -23.984 -1.528 1 88.25 78 ASP B N 1
ATOM 2351 C CA . ASP B 1 78 ? -14.578 -24.281 -0.56 1 88.25 78 ASP B CA 1
ATOM 2352 C C . ASP B 1 78 ? -14.242 -23.688 0.808 1 88.25 78 ASP B C 1
ATOM 2354 O O . ASP B 1 78 ? -15.016 -23.844 1.76 1 88.25 78 ASP B O 1
ATOM 2358 N N . MET B 1 79 ? -13.25 -22.922 0.852 1 90.88 79 MET B N 1
ATOM 2359 C CA . MET B 1 79 ? -12.797 -22.406 2.139 1 90.88 79 MET B CA 1
ATOM 2360 C C . MET B 1 79 ? -13.539 -21.125 2.498 1 90.88 79 MET B C 1
ATOM 2362 O O . MET B 1 79 ? -13.984 -20.391 1.614 1 90.88 79 MET B O 1
ATOM 2366 N N . SER B 1 80 ? -13.625 -20.938 3.828 1 89.31 80 SER B N 1
ATOM 2367 C CA . SER B 1 80 ? -14.102 -19.641 4.316 1 89.31 80 SER B CA 1
ATOM 2368 C C . SER B 1 80 ? -13.086 -18.547 4.047 1 89.31 80 SER B C 1
ATOM 2370 O O . SER B 1 80 ? -11.914 -18.828 3.762 1 89.31 80 SER B O 1
ATOM 2372 N N . GLU B 1 81 ? -13.523 -17.312 4.137 1 86.69 81 GLU B N 1
ATOM 2373 C CA . GLU B 1 81 ? -12.609 -16.203 3.91 1 86.69 81 GLU B CA 1
ATOM 2374 C C . GLU B 1 81 ? -11.469 -16.203 4.93 1 86.69 81 GLU B C 1
ATOM 2376 O O . GLU B 1 81 ? -10.328 -15.875 4.598 1 86.69 81 GLU B O 1
ATOM 2381 N N . LYS B 1 82 ? -11.828 -16.562 6.078 1 86.44 82 LYS B N 1
ATOM 2382 C CA . LYS B 1 82 ? -10.812 -16.641 7.125 1 86.44 82 LYS B CA 1
ATOM 2383 C C . LYS B 1 82 ? -9.75 -17.672 6.777 1 86.44 82 LYS B C 1
ATOM 2385 O O . LYS B 1 82 ? -8.555 -17.422 6.934 1 86.44 82 LYS B O 1
ATOM 2390 N N . GLU B 1 83 ? -10.188 -18.797 6.305 1 91.06 83 GLU B N 1
ATOM 2391 C CA . GLU B 1 83 ? -9.266 -19.844 5.895 1 91.06 83 GLU B CA 1
ATOM 2392 C C . GLU B 1 83 ? -8.445 -19.422 4.684 1 91.06 83 GLU B C 1
ATOM 2394 O O . GLU B 1 83 ? -7.238 -19.672 4.629 1 91.06 83 GLU B O 1
ATOM 2399 N N . ARG B 1 84 ? -9.07 -18.781 3.771 1 92.56 84 ARG B N 1
ATOM 2400 C CA . ARG B 1 84 ? -8.383 -18.297 2.574 1 92.56 84 ARG B CA 1
ATOM 2401 C C . ARG B 1 84 ? -7.309 -17.281 2.93 1 92.56 84 ARG B C 1
ATOM 2403 O O . ARG B 1 84 ? -6.215 -17.312 2.363 1 92.56 84 ARG B O 1
ATOM 2410 N N . SER B 1 85 ? -7.641 -16.484 3.867 1 91.31 85 SER B N 1
ATOM 2411 C CA . SER B 1 85 ? -6.68 -15.477 4.316 1 91.31 85 SER B CA 1
ATOM 2412 C C . SER B 1 85 ? -5.434 -16.125 4.914 1 91.31 85 SER B C 1
ATOM 2414 O O . SER B 1 85 ? -4.312 -15.68 4.672 1 91.31 85 SER B O 1
ATOM 2416 N N . LYS B 1 86 ? -5.699 -17.109 5.648 1 92.06 86 LYS B N 1
ATOM 2417 C CA . LYS B 1 86 ? -4.59 -17.844 6.254 1 92.06 86 LYS B CA 1
ATOM 2418 C C . LYS B 1 86 ? -3.711 -18.5 5.188 1 92.06 86 LYS B C 1
ATOM 2420 O O . LYS B 1 86 ? -2.484 -18.375 5.227 1 92.06 86 LYS B O 1
ATOM 2425 N N . VAL B 1 87 ? -4.367 -19.125 4.246 1 93 87 VAL B N 1
ATOM 2426 C CA . VAL B 1 87 ? -3.643 -19.766 3.154 1 93 87 VAL B CA 1
ATOM 2427 C C . VAL B 1 87 ? -2.871 -18.719 2.354 1 93 87 VAL B C 1
ATOM 2429 O O . VAL B 1 87 ? -1.699 -18.922 2.027 1 93 87 VAL B O 1
ATOM 2432 N N . ARG B 1 88 ? -3.439 -17.656 2.109 1 94.38 88 ARG B N 1
ATOM 2433 C CA . ARG B 1 88 ? -2.807 -16.578 1.356 1 94.38 88 ARG B CA 1
ATOM 2434 C C . ARG B 1 88 ? -1.558 -16.062 2.072 1 94.38 88 ARG B C 1
ATOM 2436 O O . ARG B 1 88 ? -0.517 -15.859 1.443 1 94.38 88 ARG B O 1
ATOM 2443 N N . ASN B 1 89 ? -1.673 -15.898 3.289 1 94.69 89 ASN B N 1
ATOM 2444 C CA . ASN B 1 89 ? -0.569 -15.367 4.078 1 94.69 89 ASN B CA 1
ATOM 2445 C C . ASN B 1 89 ? 0.579 -16.359 4.188 1 94.69 89 ASN B C 1
ATOM 2447 O O . ASN B 1 89 ? 1.749 -15.977 4.16 1 94.69 89 ASN B O 1
ATOM 2451 N N . GLU B 1 90 ? 0.237 -17.625 4.195 1 94 90 GLU B N 1
ATOM 2452 C CA . GLU B 1 90 ? 1.231 -18.656 4.504 1 94 90 GLU B CA 1
ATOM 2453 C C . GLU B 1 90 ? 1.85 -19.219 3.23 1 94 90 GLU B C 1
ATOM 2455 O O . GLU B 1 90 ? 3.037 -19.562 3.205 1 94 90 GLU B O 1
ATOM 2460 N N . VAL B 1 91 ? 1.045 -19.312 2.174 1 95.31 91 VAL B N 1
ATOM 2461 C CA . VAL B 1 91 ? 1.465 -20.156 1.055 1 95.31 91 VAL B CA 1
ATOM 2462 C C . VAL B 1 91 ? 1.758 -19.281 -0.163 1 95.31 91 VAL B C 1
ATOM 2464 O O . VAL B 1 91 ? 2.43 -19.719 -1.101 1 95.31 91 VAL B O 1
ATOM 2467 N N . LEU B 1 92 ? 1.261 -18.078 -0.054 1 96.88 92 LEU B N 1
ATOM 2468 C CA . LEU B 1 92 ? 1.366 -17.234 -1.24 1 96.88 92 LEU B CA 1
ATOM 2469 C C . LEU B 1 92 ? 2.107 -15.938 -0.924 1 96.88 92 LEU B C 1
ATOM 2471 O O . LEU B 1 92 ? 1.96 -15.383 0.168 1 96.88 92 LEU B O 1
ATOM 2475 N N . GLY B 1 93 ? 2.898 -15.477 -1.825 1 97.19 93 GLY B N 1
ATOM 2476 C CA . GLY B 1 93 ? 3.438 -14.133 -1.896 1 97.19 93 GLY B CA 1
ATOM 2477 C C . GLY B 1 93 ? 3.037 -13.391 -3.162 1 97.19 93 GLY B C 1
ATOM 2478 O O . GLY B 1 93 ? 2.801 -14.016 -4.199 1 97.19 93 GLY B O 1
ATOM 2479 N N . PHE B 1 94 ? 3.037 -12.102 -3.047 1 97.25 94 PHE B N 1
ATOM 2480 C CA . PHE B 1 94 ? 2.553 -11.336 -4.188 1 97.25 94 PHE B CA 1
ATOM 2481 C C . PHE B 1 94 ? 3.496 -10.18 -4.5 1 97.25 94 PHE B C 1
ATOM 2483 O O . PHE B 1 94 ? 3.998 -9.516 -3.59 1 97.25 94 PHE B O 1
ATOM 2490 N N . ILE B 1 95 ? 3.719 -10.039 -5.75 1 96.88 95 ILE B N 1
ATOM 2491 C CA . ILE B 1 95 ? 4.434 -8.891 -6.293 1 96.88 95 ILE B CA 1
ATOM 2492 C C . ILE B 1 95 ? 3.545 -8.164 -7.297 1 96.88 95 ILE B C 1
ATOM 2494 O O . ILE B 1 95 ? 3.029 -8.773 -8.234 1 96.88 95 ILE B O 1
ATOM 2498 N N . PHE B 1 96 ? 3.354 -6.871 -7.066 1 94.06 96 PHE B N 1
ATOM 2499 C CA . PHE B 1 96 ? 2.506 -6.082 -7.949 1 94.06 96 PHE B CA 1
ATOM 2500 C C . PHE B 1 96 ? 3.332 -5.051 -8.711 1 94.06 96 PHE B C 1
ATOM 2502 O O . PHE B 1 96 ? 4.426 -4.68 -8.281 1 94.06 96 PHE B O 1
ATOM 2509 N N . GLN B 1 97 ? 2.713 -4.598 -9.742 1 89.44 97 GLN B N 1
ATOM 2510 C CA . GLN B 1 97 ? 3.342 -3.578 -10.578 1 89.44 97 GLN B CA 1
ATOM 2511 C C . GLN B 1 97 ? 3.588 -2.297 -9.781 1 89.44 97 GLN B C 1
ATOM 2513 O O . GLN B 1 97 ? 4.648 -1.679 -9.906 1 89.44 97 GLN B O 1
ATOM 2518 N N . TYR B 1 98 ? 2.625 -1.874 -8.922 1 90.38 98 TYR B N 1
ATOM 2519 C CA . TYR B 1 98 ? 2.746 -0.641 -8.156 1 90.38 98 TYR B CA 1
ATOM 2520 C C . TYR B 1 98 ? 3.254 -0.924 -6.746 1 90.38 98 TYR B C 1
ATOM 2522 O O . TYR B 1 98 ? 3 -0.15 -5.816 1 90.38 98 TYR B O 1
ATOM 2530 N N . HIS B 1 99 ? 4 -1.757 -6.539 1 93 99 HIS B N 1
ATOM 2531 C CA . HIS B 1 99 ? 4.703 -2.26 -5.363 1 93 99 HIS B CA 1
ATOM 2532 C C . HIS B 1 99 ? 3.799 -2.262 -4.137 1 93 99 HIS B C 1
ATOM 2534 O O . HIS B 1 99 ? 3.908 -3.143 -3.281 1 93 99 HIS B O 1
ATOM 2540 N N . HIS B 1 100 ? 2.893 -1.154 -4.016 1 94.31 100 HIS B N 1
ATOM 2541 C CA . HIS B 1 100 ? 1.97 -0.973 -2.9 1 94.31 100 HIS B CA 1
ATOM 2542 C C . HIS B 1 100 ? 2.717 -0.889 -1.573 1 94.31 100 HIS B C 1
ATOM 2544 O O . HIS B 1 100 ? 2.281 -1.465 -0.573 1 94.31 100 HIS B O 1
ATOM 2550 N N . LEU B 1 101 ? 3.877 -0.305 -1.65 1 96.88 101 LEU B N 1
ATOM 2551 C CA . LEU B 1 101 ? 4.562 -0.002 -0.398 1 96.88 101 LEU B CA 1
ATOM 2552 C C . LEU B 1 101 ? 3.861 1.131 0.344 1 96.88 101 LEU B C 1
ATOM 2554 O O . LEU B 1 101 ? 3.404 2.094 -0.274 1 96.88 101 LEU B O 1
ATOM 2558 N N . MET B 1 102 ? 3.789 1.007 1.613 1 95.94 102 MET B N 1
ATOM 2559 C CA . MET B 1 102 ? 3.223 2.07 2.438 1 95.94 102 MET B CA 1
ATOM 2560 C C . MET B 1 102 ? 4.23 3.193 2.648 1 95.94 102 MET B C 1
ATOM 2562 O O . MET B 1 102 ? 5.258 2.996 3.301 1 95.94 102 MET B O 1
ATOM 2566 N N . PRO B 1 103 ? 3.922 4.391 2.268 1 94.5 103 PRO B N 1
ATOM 2567 C CA . PRO B 1 103 ? 4.91 5.473 2.24 1 94.5 103 PRO B CA 1
ATOM 2568 C C . PRO B 1 103 ? 5.309 5.941 3.637 1 94.5 103 PRO B C 1
ATOM 2570 O O . PRO B 1 103 ? 6.367 6.551 3.809 1 94.5 103 PRO B O 1
ATOM 2573 N N . ASP B 1 104 ? 4.48 5.742 4.602 1 94.25 104 ASP B N 1
ATOM 2574 C CA . ASP B 1 104 ? 4.75 6.234 5.949 1 94.25 104 ASP B CA 1
ATOM 2575 C C . ASP B 1 104 ? 5.582 5.23 6.742 1 94.25 104 ASP B C 1
ATOM 2577 O O . ASP B 1 104 ? 5.918 5.473 7.906 1 94.25 104 ASP B O 1
ATOM 2581 N N . PHE B 1 105 ? 5.988 4.133 6.098 1 96.12 105 PHE B N 1
ATOM 2582 C CA . PHE B 1 105 ? 6.871 3.141 6.703 1 96.12 105 PHE B CA 1
ATOM 2583 C C . PHE B 1 105 ? 8.133 2.953 5.867 1 96.12 105 PHE B C 1
ATOM 2585 O O . PHE B 1 105 ? 8.125 3.211 4.66 1 96.12 105 PHE B O 1
ATOM 2592 N N . ASN B 1 106 ? 9.203 2.527 6.566 1 96.38 106 ASN B N 1
ATOM 2593 C CA . ASN B 1 106 ? 10.438 2.277 5.828 1 96.38 106 ASN B CA 1
ATOM 2594 C C . ASN B 1 106 ? 10.453 0.878 5.219 1 96.38 106 ASN B C 1
ATOM 2596 O O . ASN B 1 106 ? 9.484 0.126 5.359 1 96.38 106 ASN B O 1
ATOM 2600 N N . ALA B 1 107 ? 11.547 0.565 4.488 1 97.62 107 ALA B N 1
ATOM 2601 C CA . ALA B 1 107 ? 11.656 -0.712 3.789 1 97.62 107 ALA B CA 1
ATOM 2602 C C . ALA B 1 107 ? 11.516 -1.883 4.758 1 97.62 107 ALA B C 1
ATOM 2604 O O . ALA B 1 107 ? 10.773 -2.828 4.496 1 97.62 107 ALA B O 1
ATOM 2605 N N . LEU B 1 108 ? 12.203 -1.824 5.848 1 98.12 108 LEU B N 1
ATOM 2606 C CA . LEU B 1 108 ? 12.172 -2.889 6.844 1 98.12 108 LEU B CA 1
ATOM 2607 C C . LEU B 1 108 ? 10.758 -3.113 7.359 1 98.12 108 LEU B C 1
ATOM 2609 O O . LEU B 1 108 ? 10.273 -4.246 7.379 1 98.12 108 LEU B O 1
ATOM 2613 N N . GLU B 1 109 ? 10.086 -2.068 7.723 1 97.75 109 GLU B N 1
ATOM 2614 C CA . GLU B 1 109 ? 8.727 -2.143 8.258 1 97.75 109 GLU B CA 1
ATOM 2615 C C . GLU B 1 109 ? 7.75 -2.668 7.215 1 97.75 109 GLU B C 1
ATOM 2617 O O . GLU B 1 109 ? 6.84 -3.436 7.539 1 97.75 109 GLU B O 1
ATOM 2622 N N . ASN B 1 110 ? 7.91 -2.279 6.023 1 98.31 110 ASN B N 1
ATOM 2623 C CA . ASN B 1 110 ? 7.074 -2.791 4.941 1 98.31 110 ASN B CA 1
ATOM 2624 C C . ASN B 1 110 ? 7.195 -4.305 4.805 1 98.31 110 ASN B C 1
ATOM 2626 O O . ASN B 1 110 ? 6.195 -4.996 4.613 1 98.31 110 ASN B O 1
ATOM 2630 N N . VAL B 1 111 ? 8.375 -4.812 4.934 1 98.62 111 VAL B N 1
ATOM 2631 C CA . VAL B 1 111 ? 8.625 -6.238 4.75 1 98.62 111 VAL B CA 1
ATOM 2632 C C . VAL B 1 111 ? 8.133 -7.016 5.965 1 98.62 111 VAL B C 1
ATOM 2634 O O . VAL B 1 111 ? 7.734 -8.18 5.848 1 98.62 111 VAL B O 1
ATOM 2637 N N . MET B 1 112 ? 8.016 -6.391 7.07 1 98.5 112 MET B N 1
ATOM 2638 C CA . MET B 1 112 ? 7.605 -7.043 8.305 1 98.5 112 MET B CA 1
ATOM 2639 C C . MET B 1 112 ? 6.105 -7.336 8.297 1 98.5 112 MET B C 1
ATOM 2641 O O . MET B 1 112 ? 5.633 -8.188 9.047 1 98.5 112 MET B O 1
ATOM 2645 N N . MET B 1 113 ? 5.375 -6.691 7.539 1 97.75 113 MET B N 1
ATOM 2646 C CA . MET B 1 113 ? 3.928 -6.594 7.684 1 97.75 113 MET B CA 1
ATOM 2647 C C . MET B 1 113 ? 3.27 -7.961 7.539 1 97.75 113 MET B C 1
ATOM 2649 O O . MET B 1 113 ? 2.453 -8.352 8.375 1 97.75 113 MET B O 1
ATOM 2653 N N . PRO B 1 114 ? 3.617 -8.727 6.492 1 97.88 114 PRO B N 1
ATOM 2654 C CA . PRO B 1 114 ? 2.979 -10.039 6.402 1 97.88 114 PRO B CA 1
ATOM 2655 C C . PRO B 1 114 ? 3.264 -10.922 7.613 1 97.88 114 PRO B C 1
ATOM 2657 O O . PRO B 1 114 ? 2.396 -11.688 8.039 1 97.88 114 PRO B O 1
ATOM 2660 N N . LEU B 1 115 ? 4.465 -10.867 8.156 1 98.38 115 LEU B N 1
ATOM 2661 C CA . LEU B 1 115 ? 4.828 -11.633 9.344 1 98.38 115 LEU B CA 1
ATOM 2662 C C . LEU B 1 115 ? 3.988 -11.219 10.547 1 98.38 115 LEU B C 1
ATOM 2664 O O . LEU B 1 115 ? 3.451 -12.07 11.258 1 98.38 115 LEU B O 1
ATOM 2668 N N . LEU B 1 116 ? 3.852 -9.938 10.711 1 97.94 116 LEU B N 1
ATOM 2669 C CA . LEU B 1 116 ? 3.115 -9.391 11.844 1 97.94 116 LEU B CA 1
ATOM 2670 C C . LEU B 1 116 ? 1.638 -9.766 11.766 1 97.94 116 LEU B C 1
ATOM 2672 O O . LEU B 1 116 ? 1.039 -10.172 12.766 1 97.94 116 LEU B O 1
ATOM 2676 N N . VAL B 1 117 ? 1.115 -9.656 10.617 1 96.5 117 VAL B N 1
ATOM 2677 C CA . VAL B 1 117 ? -0.281 -10.023 10.406 1 96.5 117 VAL B CA 1
ATOM 2678 C C . VAL B 1 117 ? -0.472 -11.508 10.703 1 96.5 117 VAL B C 1
ATOM 2680 O O . VAL B 1 117 ? -1.504 -11.914 11.242 1 96.5 117 VAL B O 1
ATOM 2683 N N . GLY B 1 118 ? 0.532 -12.258 10.367 1 95.44 118 GLY B N 1
ATOM 2684 C CA . GLY B 1 118 ? 0.492 -13.695 10.609 1 95.44 118 GLY B CA 1
ATOM 2685 C C . GLY B 1 118 ? 0.715 -14.062 12.062 1 95.44 118 GLY B C 1
ATOM 2686 O O . GLY B 1 118 ? 0.616 -15.234 12.43 1 95.44 118 GLY B O 1
ATOM 2687 N N . GLY B 1 119 ? 1.149 -13.133 12.898 1 96 119 GLY B N 1
ATOM 2688 C CA . GLY B 1 119 ? 1.256 -13.375 14.328 1 96 119 GLY B CA 1
ATOM 2689 C C . GLY B 1 119 ? 2.688 -13.547 14.797 1 96 119 GLY B C 1
ATOM 2690 O O . GLY B 1 119 ? 2.928 -13.883 15.961 1 96 119 GLY B O 1
ATOM 2691 N N . VAL B 1 120 ? 3.561 -13.367 13.961 1 96.56 120 VAL B N 1
ATOM 2692 C CA . VAL B 1 120 ? 4.969 -13.445 14.344 1 96.56 120 VAL B CA 1
ATOM 2693 C C . VAL B 1 120 ? 5.316 -12.273 15.266 1 96.56 120 VAL B C 1
ATOM 2695 O O . VAL B 1 120 ? 4.879 -11.141 15.039 1 96.56 120 VAL B O 1
ATOM 2698 N N . LYS B 1 121 ? 6.129 -12.555 16.266 1 96 121 LYS B N 1
ATOM 2699 C CA . LYS B 1 121 ? 6.551 -11.5 17.188 1 96 121 LYS B CA 1
ATOM 2700 C C . LYS B 1 121 ? 7.375 -10.438 16.484 1 96 121 LYS B C 1
ATOM 2702 O O . LYS B 1 121 ? 8.164 -10.758 15.578 1 96 121 LYS B O 1
ATOM 2707 N N . ARG B 1 122 ? 7.246 -9.273 16.906 1 96.19 122 ARG B N 1
ATOM 2708 C CA . ARG B 1 122 ? 7.871 -8.125 16.25 1 96.19 122 ARG B CA 1
ATOM 2709 C C . ARG B 1 122 ? 9.375 -8.32 16.125 1 96.19 122 ARG B C 1
ATOM 2711 O O . ARG B 1 122 ? 9.953 -8.055 15.07 1 96.19 122 ARG B O 1
ATOM 2718 N N . SER B 1 123 ? 10.016 -8.773 17.203 1 96.88 123 SER B N 1
ATOM 2719 C CA . SER B 1 123 ? 11.461 -8.953 17.188 1 96.88 123 SER B CA 1
ATOM 2720 C C . SER B 1 123 ? 11.875 -9.977 16.125 1 96.88 123 SER B C 1
ATOM 2722 O O . SER B 1 123 ? 12.852 -9.773 15.406 1 96.88 123 SER B O 1
ATOM 2724 N N . GLU B 1 124 ? 11.148 -11.062 16.031 1 98.06 124 GLU B N 1
ATOM 2725 C CA . GLU B 1 124 ? 11.422 -12.086 15.031 1 98.06 124 GLU B CA 1
ATOM 2726 C C . GLU B 1 124 ? 11.109 -11.586 13.625 1 98.06 124 GLU B C 1
ATOM 2728 O O . GLU B 1 124 ? 11.867 -11.859 12.688 1 98.06 124 GLU B O 1
ATOM 2733 N N . ALA B 1 125 ? 10.031 -10.867 13.492 1 98.31 125 ALA B N 1
ATOM 2734 C CA . ALA B 1 125 ? 9.672 -10.281 12.203 1 98.31 125 ALA B CA 1
ATOM 2735 C C . ALA B 1 125 ? 10.781 -9.367 11.695 1 98.31 125 ALA B C 1
ATOM 2737 O O . ALA B 1 125 ? 11.117 -9.391 10.508 1 98.31 125 ALA B O 1
ATOM 2738 N N . LYS B 1 126 ? 11.344 -8.602 12.609 1 97.75 126 LYS B N 1
ATOM 2739 C CA . LYS B 1 126 ? 12.43 -7.684 12.258 1 97.75 126 LYS B CA 1
ATOM 2740 C C . LYS B 1 126 ? 13.648 -8.453 11.758 1 97.75 126 LYS B C 1
ATOM 2742 O O . LYS B 1 126 ? 14.25 -8.078 10.742 1 97.75 126 LYS B O 1
ATOM 2747 N N . LYS B 1 127 ? 13.953 -9.5 12.391 1 98.44 127 LYS B N 1
ATOM 2748 C CA . LYS B 1 127 ? 15.109 -10.312 12.016 1 98.44 127 LYS B CA 1
ATOM 2749 C C . LYS B 1 127 ? 14.922 -10.93 10.633 1 98.44 127 LYS B C 1
ATOM 2751 O O . LYS B 1 127 ? 15.812 -10.844 9.789 1 98.44 127 LYS B O 1
ATOM 2756 N N . VAL B 1 128 ? 13.789 -11.492 10.422 1 98.5 128 VAL B N 1
ATOM 2757 C CA . VAL B 1 128 ? 13.484 -12.148 9.156 1 98.5 128 VAL B CA 1
ATOM 2758 C C . VAL B 1 128 ? 13.492 -11.117 8.031 1 98.5 128 VAL B C 1
ATOM 2760 O O . VAL B 1 128 ? 14.109 -11.336 6.98 1 98.5 128 VAL B O 1
ATOM 2763 N N . ALA B 1 129 ? 12.844 -10.008 8.25 1 98.69 129 ALA B N 1
ATOM 2764 C CA . ALA B 1 129 ? 12.742 -8.945 7.246 1 98.69 129 ALA B CA 1
ATOM 2765 C C . ALA B 1 129 ? 14.125 -8.398 6.895 1 98.69 129 ALA B C 1
ATOM 2767 O O . ALA B 1 129 ? 14.43 -8.172 5.719 1 98.69 129 ALA B O 1
ATOM 2768 N N . ALA B 1 130 ? 14.906 -8.195 7.91 1 98.5 130 ALA B N 1
ATOM 2769 C CA . ALA B 1 130 ? 16.266 -7.68 7.691 1 98.5 130 ALA B CA 1
ATOM 2770 C C . ALA B 1 130 ? 17.078 -8.641 6.84 1 98.5 130 ALA B C 1
ATOM 2772 O O . ALA B 1 130 ? 17.781 -8.227 5.914 1 98.5 130 ALA B O 1
ATOM 2773 N N . LYS B 1 131 ? 16.984 -9.898 7.121 1 98.38 131 LYS B N 1
ATOM 2774 C CA . LYS B 1 131 ? 17.703 -10.914 6.359 1 98.38 131 LYS B CA 1
ATOM 2775 C C . LYS B 1 131 ? 17.25 -10.922 4.902 1 98.38 131 LYS B C 1
ATOM 2777 O O . LYS B 1 131 ? 18.078 -11.016 3.99 1 98.38 131 LYS B O 1
ATOM 2782 N N . LEU B 1 132 ? 15.992 -10.82 4.672 1 98.31 132 LEU B N 1
ATOM 2783 C CA . LEU B 1 132 ? 15.438 -10.836 3.32 1 98.31 132 LEU B CA 1
ATOM 2784 C C . LEU B 1 132 ? 15.891 -9.602 2.537 1 98.31 132 LEU B C 1
ATOM 2786 O O . LEU B 1 132 ? 16.234 -9.703 1.356 1 98.31 132 LEU B O 1
ATOM 2790 N N . LEU B 1 133 ? 15.875 -8.469 3.195 1 98.56 133 LEU B N 1
ATOM 2791 C CA . LEU B 1 133 ? 16.328 -7.254 2.533 1 98.56 133 LEU B CA 1
ATOM 2792 C C . LEU B 1 133 ? 17.812 -7.367 2.146 1 98.56 133 LEU B C 1
ATOM 2794 O O . LEU B 1 133 ? 18.203 -6.898 1.079 1 98.56 133 LEU B O 1
ATOM 2798 N N . ASP B 1 134 ? 18.547 -7.957 3.01 1 98.25 134 ASP B N 1
ATOM 2799 C CA . ASP B 1 134 ? 19.953 -8.219 2.68 1 98.25 134 ASP B CA 1
ATOM 2800 C C . ASP B 1 134 ? 20.062 -9.117 1.45 1 98.25 134 ASP B C 1
ATOM 2802 O O . ASP B 1 134 ? 20.875 -8.859 0.56 1 98.25 134 ASP B O 1
ATOM 2806 N N . GLU B 1 135 ? 19.312 -10.102 1.366 1 96.44 135 GLU B N 1
ATOM 2807 C CA . GLU B 1 135 ? 19.344 -11.078 0.279 1 96.44 135 GLU B CA 1
ATOM 2808 C C . GLU B 1 135 ? 19 -10.422 -1.058 1 96.44 135 GLU B C 1
ATOM 2810 O O . GLU B 1 135 ? 19.516 -10.828 -2.102 1 96.44 135 GLU B O 1
ATOM 2815 N N . VAL B 1 136 ? 18.141 -9.422 -0.98 1 97.19 136 VAL B N 1
ATOM 2816 C CA . VAL B 1 136 ? 17.766 -8.789 -2.24 1 97.19 136 VAL B CA 1
ATOM 2817 C C . VAL B 1 136 ? 18.672 -7.586 -2.498 1 97.19 136 VAL B C 1
ATOM 2819 O O . VAL B 1 136 ? 18.375 -6.746 -3.354 1 97.19 136 VAL B O 1
ATOM 2822 N N . GLY B 1 137 ? 19.656 -7.398 -1.72 1 96.94 137 GLY B N 1
ATOM 2823 C CA . GLY B 1 137 ? 20.688 -6.398 -1.968 1 96.94 137 GLY B CA 1
ATOM 2824 C C . GLY B 1 137 ? 20.344 -5.035 -1.399 1 96.94 137 GLY B C 1
ATOM 2825 O O . GLY B 1 137 ? 20.781 -4.008 -1.915 1 96.94 137 GLY B O 1
ATOM 2826 N N . LEU B 1 138 ? 19.516 -5.051 -0.325 1 97.88 138 LEU B N 1
ATOM 2827 C CA . LEU B 1 138 ? 19.062 -3.775 0.228 1 97.88 138 LEU B CA 1
ATOM 2828 C C . LEU B 1 138 ? 19.406 -3.682 1.712 1 97.88 138 LEU B C 1
ATOM 2830 O O . LEU B 1 138 ? 18.703 -3.016 2.473 1 97.88 138 LEU B O 1
ATOM 2834 N N . GLY B 1 139 ? 20.406 -4.34 2.139 1 97.25 139 GLY B N 1
ATOM 2835 C CA . GLY B 1 139 ? 20.844 -4.312 3.527 1 97.25 139 GLY B CA 1
ATOM 2836 C C . GLY B 1 139 ? 21.156 -2.914 4.027 1 97.25 139 GLY B C 1
ATOM 2837 O O . GLY B 1 139 ? 20.969 -2.613 5.207 1 97.25 139 GLY B O 1
ATOM 2838 N N . ASP B 1 140 ? 21.594 -2.072 3.143 1 96.12 140 ASP B N 1
ATOM 2839 C CA . ASP B 1 140 ? 22 -0.72 3.52 1 96.12 140 ASP B CA 1
ATOM 2840 C C . ASP B 1 140 ? 20.844 0.266 3.316 1 96.12 140 ASP B C 1
ATOM 2842 O O . ASP B 1 140 ? 21.031 1.475 3.482 1 96.12 140 ASP B O 1
ATOM 2846 N N . ARG B 1 141 ? 19.656 -0.217 2.98 1 95.56 141 ARG B N 1
ATOM 2847 C CA . ARG B 1 141 ? 18.547 0.666 2.658 1 95.56 141 ARG B CA 1
ATOM 2848 C C . ARG B 1 141 ? 17.312 0.323 3.494 1 95.56 141 ARG B C 1
ATOM 2850 O O . ARG B 1 141 ? 16.188 0.705 3.146 1 95.56 141 ARG B O 1
ATOM 2857 N N . MET B 1 142 ? 17.531 -0.322 4.555 1 96.06 142 MET B N 1
ATOM 2858 C CA . MET B 1 142 ? 16.438 -0.848 5.363 1 96.06 142 MET B CA 1
ATOM 2859 C C . MET B 1 142 ? 15.602 0.285 5.961 1 96.06 142 MET B C 1
ATOM 2861 O O . MET B 1 142 ? 14.391 0.144 6.145 1 96.06 142 MET B O 1
ATOM 2865 N N . ASP B 1 143 ? 16.234 1.415 6.184 1 94.25 143 ASP B N 1
ATOM 2866 C CA . ASP B 1 143 ? 15.562 2.512 6.871 1 94.25 143 ASP B CA 1
ATOM 2867 C C . ASP B 1 143 ? 15.023 3.535 5.871 1 94.25 143 ASP B C 1
ATOM 2869 O O . ASP B 1 143 ? 14.406 4.531 6.266 1 94.25 143 ASP B O 1
ATOM 2873 N N . HIS B 1 144 ? 15.195 3.293 4.629 1 94.56 144 HIS B N 1
ATOM 2874 C CA . HIS B 1 144 ? 14.711 4.211 3.602 1 94.56 144 HIS B CA 1
ATOM 2875 C C . HIS B 1 144 ? 13.219 4.039 3.367 1 94.56 144 HIS B C 1
ATOM 2877 O O . HIS B 1 144 ? 12.711 2.914 3.371 1 94.56 144 HIS B O 1
ATOM 2883 N N . ARG B 1 145 ? 12.617 5.129 3.172 1 94.12 145 ARG B N 1
ATOM 2884 C CA . ARG B 1 145 ? 11.211 5.109 2.789 1 94.12 145 ARG B CA 1
ATOM 2885 C C . ARG B 1 145 ? 11.055 4.949 1.281 1 94.12 145 ARG B C 1
ATOM 2887 O O . ARG B 1 145 ? 12.008 5.137 0.529 1 94.12 145 ARG B O 1
ATOM 2894 N N . PRO B 1 146 ? 9.805 4.598 0.881 1 95.06 146 PRO B N 1
ATOM 2895 C CA . PRO B 1 146 ? 9.578 4.316 -0.539 1 95.06 146 PRO B CA 1
ATOM 2896 C C . PRO B 1 146 ? 9.984 5.477 -1.443 1 95.06 146 PRO B C 1
ATOM 2898 O O . PRO B 1 146 ? 10.555 5.262 -2.518 1 95.06 146 PRO B O 1
ATOM 2901 N N . ASN B 1 147 ? 9.789 6.691 -1.012 1 89.81 147 ASN B N 1
ATOM 2902 C CA . ASN B 1 147 ? 10.109 7.844 -1.847 1 89.81 147 ASN B CA 1
ATOM 2903 C C . ASN B 1 147 ? 11.609 8.078 -1.92 1 89.81 147 ASN B C 1
ATOM 2905 O O . ASN B 1 147 ? 12.078 8.906 -2.711 1 89.81 147 ASN B O 1
ATOM 2909 N N . GLN B 1 148 ? 12.367 7.406 -1.175 1 91.19 148 GLN B N 1
ATOM 2910 C CA . GLN B 1 148 ? 13.82 7.516 -1.152 1 91.19 148 GLN B CA 1
ATOM 2911 C C . GLN B 1 148 ? 14.477 6.359 -1.902 1 91.19 148 GLN B C 1
ATOM 2913 O O . GLN B 1 148 ? 15.695 6.195 -1.862 1 91.19 148 GLN B O 1
ATOM 2918 N N . LEU B 1 149 ? 13.664 5.508 -2.516 1 94.94 149 LEU B N 1
ATOM 2919 C CA . LEU B 1 149 ? 14.125 4.34 -3.258 1 94.94 149 LEU B CA 1
ATOM 2920 C C . LEU B 1 149 ? 13.891 4.52 -4.754 1 94.94 149 LEU B C 1
ATOM 2922 O O . LEU B 1 149 ? 12.891 5.113 -5.164 1 94.94 149 LEU B O 1
ATOM 2926 N N . SER B 1 150 ? 14.852 4.012 -5.531 1 94.19 150 SER B N 1
ATOM 2927 C CA . SER B 1 150 ? 14.578 3.928 -6.961 1 94.19 150 SER B CA 1
ATOM 2928 C C . SER B 1 150 ? 13.477 2.916 -7.254 1 94.19 150 SER B C 1
ATOM 2930 O O . SER B 1 150 ? 13.102 2.123 -6.383 1 94.19 150 SER B O 1
ATOM 2932 N N . GLY B 1 151 ? 12.945 2.977 -8.445 1 94.38 151 GLY B N 1
ATOM 2933 C CA . GLY B 1 151 ? 11.938 2.008 -8.844 1 94.38 151 GLY B CA 1
ATOM 2934 C C . GLY B 1 151 ? 12.383 0.57 -8.648 1 94.38 151 GLY B C 1
ATOM 2935 O O . GLY B 1 151 ? 11.633 -0.25 -8.117 1 94.38 151 GLY B O 1
ATOM 2936 N N . GLY B 1 152 ? 13.594 0.305 -9.07 1 95.56 152 GLY B N 1
ATOM 2937 C CA . GLY B 1 152 ? 14.156 -1.027 -8.906 1 95.56 152 GLY B CA 1
ATOM 2938 C C . GLY B 1 152 ? 14.328 -1.427 -7.457 1 95.56 152 GLY B C 1
ATOM 2939 O O . GLY B 1 152 ? 14.094 -2.58 -7.09 1 95.56 152 GLY B O 1
ATOM 2940 N N . GLN B 1 153 ? 14.766 -0.477 -6.645 1 97 153 GLN B N 1
ATOM 2941 C CA . GLN B 1 153 ? 14.922 -0.738 -5.219 1 97 153 GLN B CA 1
ATOM 2942 C C . GLN B 1 153 ? 13.57 -1.001 -4.555 1 97 153 GLN B C 1
ATOM 2944 O O . GLN B 1 153 ? 13.438 -1.929 -3.754 1 97 153 GLN B O 1
ATOM 2949 N N . ALA B 1 154 ? 12.57 -0.212 -4.938 1 97.44 154 ALA B N 1
ATOM 2950 C CA . ALA B 1 154 ? 11.227 -0.398 -4.402 1 97.44 154 ALA B CA 1
ATOM 2951 C C . ALA B 1 154 ? 10.672 -1.775 -4.762 1 97.44 154 ALA B C 1
ATOM 2953 O O . ALA B 1 154 ? 10.055 -2.439 -3.928 1 97.44 154 ALA B O 1
ATOM 2954 N N . GLN B 1 155 ? 10.922 -2.158 -5.926 1 97.5 155 GLN B N 1
ATOM 2955 C CA . GLN B 1 155 ? 10.469 -3.475 -6.359 1 97.5 155 GLN B CA 1
ATOM 2956 C C . GLN B 1 155 ? 11.156 -4.582 -5.566 1 97.5 155 GLN B C 1
ATOM 2958 O O . GLN B 1 155 ? 10.531 -5.594 -5.23 1 97.5 155 GLN B O 1
ATOM 2963 N N . ARG B 1 156 ? 12.422 -4.422 -5.32 1 97.94 156 ARG B N 1
ATOM 2964 C CA . ARG B 1 156 ? 13.141 -5.414 -4.531 1 97.94 156 ARG B CA 1
ATOM 2965 C C . ARG B 1 156 ? 12.602 -5.48 -3.107 1 97.94 156 ARG B C 1
ATOM 2967 O O . ARG B 1 156 ? 12.547 -6.559 -2.508 1 97.94 156 ARG B O 1
ATOM 2974 N N . VAL B 1 157 ? 12.164 -4.336 -2.555 1 98.5 157 VAL B N 1
ATOM 2975 C CA . VAL B 1 157 ? 11.492 -4.348 -1.262 1 98.5 157 VAL B CA 1
ATOM 2976 C C . VAL B 1 157 ? 10.203 -5.152 -1.358 1 98.5 157 VAL B C 1
ATOM 2978 O O . VAL B 1 157 ? 9.906 -5.969 -0.483 1 98.5 157 VAL B O 1
ATOM 2981 N N . ALA B 1 158 ? 9.469 -4.945 -2.416 1 98.25 158 ALA B N 1
ATOM 2982 C CA . ALA B 1 158 ? 8.219 -5.668 -2.631 1 98.25 158 ALA B CA 1
ATOM 2983 C C . ALA B 1 158 ? 8.469 -7.168 -2.756 1 98.25 158 ALA B C 1
ATOM 2985 O O . ALA B 1 158 ? 7.68 -7.98 -2.262 1 98.25 158 ALA B O 1
ATOM 2986 N N . ILE B 1 159 ? 9.523 -7.516 -3.404 1 98.12 159 ILE B N 1
ATOM 2987 C CA . ILE B 1 159 ? 9.898 -8.922 -3.545 1 98.12 159 ILE B CA 1
ATOM 2988 C C . ILE B 1 159 ? 10.234 -9.508 -2.174 1 98.12 159 ILE B C 1
ATOM 2990 O O . ILE B 1 159 ? 9.766 -10.594 -1.827 1 98.12 159 ILE B O 1
ATOM 2994 N N . ALA B 1 160 ? 11.031 -8.773 -1.404 1 98.44 160 ALA B N 1
ATOM 2995 C CA . ALA B 1 160 ? 11.344 -9.211 -0.048 1 98.44 160 ALA B CA 1
ATOM 2996 C C . ALA B 1 160 ? 10.07 -9.414 0.771 1 98.44 160 ALA B C 1
ATOM 2998 O O . ALA B 1 160 ? 9.93 -10.406 1.484 1 98.44 160 ALA B O 1
ATOM 2999 N N . ARG B 1 161 ? 9.172 -8.523 0.64 1 98.44 161 ARG B N 1
ATOM 3000 C CA . ARG B 1 161 ? 7.906 -8.609 1.363 1 98.44 161 ARG B CA 1
ATOM 3001 C C . ARG B 1 161 ? 7.133 -9.859 0.952 1 98.44 161 ARG B C 1
ATOM 3003 O O . ARG B 1 161 ? 6.574 -10.555 1.8 1 98.44 161 ARG B O 1
ATOM 3010 N N . ALA B 1 162 ? 7.125 -10.125 -0.304 1 98 162 ALA B N 1
ATOM 3011 C CA . ALA B 1 162 ? 6.414 -11.281 -0.836 1 98 162 ALA B CA 1
ATOM 3012 C C . ALA B 1 162 ? 6.98 -12.578 -0.271 1 98 162 ALA B C 1
ATOM 3014 O O . ALA B 1 162 ? 6.266 -13.578 -0.153 1 98 162 ALA B O 1
ATOM 3015 N N . LEU B 1 163 ? 8.219 -12.578 0.124 1 97.88 163 LEU B N 1
ATOM 3016 C CA . LEU B 1 163 ? 8.914 -13.773 0.561 1 97.88 163 LEU B CA 1
ATOM 3017 C C . LEU B 1 163 ? 8.914 -13.891 2.082 1 97.88 163 LEU B C 1
ATOM 3019 O O . LEU B 1 163 ? 9.406 -14.867 2.639 1 97.88 163 LEU B O 1
ATOM 3023 N N . ALA B 1 164 ? 8.367 -12.93 2.746 1 97.81 164 ALA B N 1
ATOM 3024 C CA . ALA B 1 164 ? 8.523 -12.758 4.188 1 97.81 164 ALA B CA 1
ATOM 3025 C C . ALA B 1 164 ? 8.109 -14.023 4.938 1 97.81 164 ALA B C 1
ATOM 3027 O O . ALA B 1 164 ? 8.812 -14.477 5.84 1 97.81 164 ALA B O 1
ATOM 3028 N N . ASN B 1 165 ? 7.027 -14.625 4.531 1 97.12 165 ASN B N 1
ATOM 3029 C CA . ASN B 1 165 ? 6.512 -15.789 5.238 1 97.12 165 ASN B CA 1
ATOM 3030 C C . ASN B 1 165 ? 6.988 -17.094 4.598 1 97.12 165 ASN B C 1
ATOM 3032 O O . ASN B 1 165 ? 6.402 -18.156 4.824 1 97.12 165 ASN B O 1
ATOM 3036 N N . ASN B 1 166 ? 7.988 -16.969 3.715 1 95.94 166 ASN B N 1
ATOM 3037 C CA . ASN B 1 166 ? 8.562 -18.125 3.021 1 95.94 166 ASN B CA 1
ATOM 3038 C C . ASN B 1 166 ? 7.5 -18.922 2.279 1 95.94 166 ASN B C 1
ATOM 3040 O O . ASN B 1 166 ? 7.375 -20.125 2.48 1 95.94 166 ASN B O 1
ATOM 3044 N N . PRO B 1 167 ? 6.777 -18.281 1.403 1 96.75 167 PRO B N 1
ATOM 3045 C CA . PRO B 1 167 ? 5.699 -18.938 0.672 1 96.75 167 PRO B CA 1
ATOM 3046 C C . PRO B 1 167 ? 6.215 -19.969 -0.333 1 96.75 167 PRO B C 1
ATOM 3048 O O . PRO B 1 167 ? 7.332 -19.844 -0.833 1 96.75 167 PRO B O 1
ATOM 3051 N N . GLY B 1 168 ? 5.359 -20.953 -0.603 1 95.06 168 GLY B N 1
ATOM 3052 C CA . GLY B 1 168 ? 5.699 -21.906 -1.638 1 95.06 168 GLY B CA 1
ATOM 3053 C C . GLY B 1 168 ? 5.559 -21.359 -3.041 1 95.06 168 GLY B C 1
ATOM 3054 O O . GLY B 1 168 ? 6.18 -21.859 -3.98 1 95.06 168 GLY B O 1
ATOM 3055 N N . ILE B 1 169 ? 4.734 -20.359 -3.135 1 97.38 169 ILE B N 1
ATOM 3056 C CA . ILE B 1 169 ? 4.41 -19.781 -4.434 1 97.38 169 ILE B CA 1
ATOM 3057 C C . ILE B 1 169 ? 4.496 -18.25 -4.359 1 97.38 169 ILE B C 1
ATOM 3059 O O . ILE B 1 169 ? 3.998 -17.641 -3.41 1 97.38 169 ILE B O 1
ATOM 3063 N N . VAL B 1 170 ? 5.125 -17.672 -5.305 1 98 170 VAL B N 1
ATOM 3064 C CA . VAL B 1 170 ? 5.098 -16.219 -5.473 1 98 170 VAL B CA 1
ATOM 3065 C C . VAL B 1 170 ? 4.465 -15.867 -6.812 1 98 170 VAL B C 1
ATOM 3067 O O . VAL B 1 170 ? 4.852 -16.406 -7.855 1 98 170 VAL B O 1
ATOM 3070 N N . ILE B 1 171 ? 3.492 -15.031 -6.73 1 97.69 171 ILE B N 1
ATOM 3071 C CA . ILE B 1 171 ? 2.752 -14.594 -7.906 1 97.69 171 ILE B CA 1
ATOM 3072 C C . ILE B 1 171 ? 3.096 -13.133 -8.211 1 97.69 171 ILE B C 1
ATOM 3074 O O . ILE B 1 171 ? 3.059 -12.281 -7.324 1 97.69 171 ILE B O 1
ATOM 3078 N N . GLY B 1 172 ? 3.459 -12.891 -9.438 1 96.88 172 GLY B N 1
ATOM 3079 C CA . GLY B 1 172 ? 3.771 -11.539 -9.875 1 96.88 172 GLY B CA 1
ATOM 3080 C C . GLY B 1 172 ? 2.834 -11.031 -10.953 1 96.88 172 GLY B C 1
ATOM 3081 O O . GLY B 1 172 ? 2.682 -11.664 -12 1 96.88 172 GLY B O 1
ATOM 3082 N N . ASP B 1 173 ? 2.191 -9.93 -10.734 1 95.31 173 ASP B N 1
ATOM 3083 C CA . ASP B 1 173 ? 1.365 -9.242 -11.719 1 95.31 173 ASP B CA 1
ATOM 3084 C C . ASP B 1 173 ? 2.119 -8.07 -12.344 1 95.31 173 ASP B C 1
ATOM 3086 O O . ASP B 1 173 ? 2.141 -6.973 -11.781 1 95.31 173 ASP B O 1
ATOM 3090 N N . GLU B 1 174 ? 2.68 -8.312 -13.43 1 94.44 174 GLU B N 1
ATOM 3091 C CA . GLU B 1 174 ? 3.525 -7.348 -14.125 1 94.44 174 GLU B CA 1
ATOM 3092 C C . GLU B 1 174 ? 4.586 -6.773 -13.195 1 94.44 174 GLU B C 1
ATOM 3094 O O . GLU B 1 174 ? 4.703 -5.555 -13.055 1 94.44 174 GLU B O 1
ATOM 3099 N N . PRO B 1 175 ? 5.438 -7.633 -12.719 1 94.81 175 PRO B N 1
ATOM 3100 C CA . PRO B 1 175 ? 6.355 -7.215 -11.656 1 94.81 175 PRO B CA 1
ATOM 3101 C C . PRO B 1 175 ? 7.348 -6.152 -12.117 1 94.81 175 PRO B C 1
ATOM 3103 O O . PRO B 1 175 ? 7.949 -5.461 -11.297 1 94.81 175 PRO B O 1
ATOM 3106 N N . THR B 1 176 ? 7.539 -6.012 -13.406 1 94.44 176 THR B N 1
ATOM 3107 C CA . THR B 1 176 ? 8.523 -5.047 -13.883 1 94.44 176 THR B CA 1
ATOM 3108 C C . THR B 1 176 ? 7.879 -4.051 -14.852 1 94.44 176 THR B C 1
ATOM 3110 O O . THR B 1 176 ? 8.57 -3.414 -15.641 1 94.44 176 THR B O 1
ATOM 3113 N N . GLY B 1 177 ? 6.598 -3.961 -14.805 1 90.5 177 GLY B N 1
ATOM 3114 C CA . GLY B 1 177 ? 5.867 -3.139 -15.75 1 90.5 177 GLY B CA 1
ATOM 3115 C C . GLY B 1 177 ? 6.254 -1.673 -15.695 1 90.5 177 GLY B C 1
ATOM 3116 O O . GLY B 1 177 ? 6.121 -0.95 -16.688 1 90.5 177 GLY B O 1
ATOM 3117 N N . ASN B 1 178 ? 6.738 -1.202 -14.625 1 90.12 178 ASN B N 1
ATOM 3118 C CA . ASN B 1 178 ? 7.051 0.213 -14.453 1 90.12 178 ASN B CA 1
ATOM 3119 C C . ASN B 1 178 ? 8.555 0.452 -14.391 1 90.12 178 ASN B C 1
ATOM 3121 O O . ASN B 1 178 ? 9 1.532 -14 1 90.12 178 ASN B O 1
ATOM 3125 N N . LEU B 1 179 ? 9.305 -0.49 -14.781 1 93.75 179 LEU B N 1
ATOM 3126 C CA . LEU B 1 179 ? 10.758 -0.387 -14.664 1 93.75 179 LEU B CA 1
ATOM 3127 C C . LEU B 1 179 ? 11.406 -0.277 -16.047 1 93.75 179 LEU B C 1
ATOM 3129 O O . LEU B 1 179 ? 10.836 -0.718 -17.047 1 93.75 179 LEU B O 1
ATOM 3133 N N . ASP B 1 180 ? 12.578 0.316 -16.047 1 93 180 ASP B N 1
ATOM 3134 C CA . ASP B 1 180 ? 13.367 0.314 -17.281 1 93 180 ASP B CA 1
ATOM 3135 C C . ASP B 1 180 ? 13.922 -1.078 -17.562 1 93 180 ASP B C 1
ATOM 3137 O O . ASP B 1 180 ? 13.875 -1.965 -16.719 1 93 180 ASP B O 1
ATOM 3141 N N . THR B 1 181 ? 14.43 -1.212 -18.766 1 93.31 181 THR B N 1
ATOM 3142 C CA . THR B 1 181 ? 14.867 -2.518 -19.234 1 93.31 181 THR B CA 1
ATOM 3143 C C . THR B 1 181 ? 15.969 -3.082 -18.344 1 93.31 181 THR B C 1
ATOM 3145 O O . THR B 1 181 ? 15.938 -4.258 -17.984 1 93.31 181 THR B O 1
ATOM 3148 N N . LYS B 1 182 ? 16.891 -2.312 -18.047 1 94.19 182 LYS B N 1
ATOM 3149 C CA . LYS B 1 182 ? 18.016 -2.768 -17.234 1 94.19 182 LYS B CA 1
ATOM 3150 C C . LYS B 1 182 ? 17.531 -3.225 -15.859 1 94.19 182 LYS B C 1
ATOM 3152 O O . LYS B 1 182 ? 17.938 -4.293 -15.383 1 94.19 182 LYS B O 1
ATOM 3157 N N . SER B 1 183 ? 16.719 -2.461 -15.281 1 94.38 183 SER B N 1
ATOM 3158 C CA . SER B 1 183 ? 16.156 -2.805 -13.977 1 94.38 183 SER B CA 1
ATOM 3159 C C . SER B 1 183 ? 15.297 -4.062 -14.047 1 94.38 183 SER B C 1
ATOM 3161 O O . SER B 1 183 ? 15.336 -4.898 -13.148 1 94.38 183 SER B O 1
ATOM 3163 N N . SER B 1 184 ? 14.578 -4.102 -15.086 1 96 184 SER B N 1
ATOM 3164 C CA . SER B 1 184 ? 13.742 -5.281 -15.289 1 96 184 SER B CA 1
ATOM 3165 C C . SER B 1 184 ? 14.586 -6.547 -15.367 1 96 184 SER B C 1
ATOM 3167 O O . SER B 1 184 ? 14.266 -7.555 -14.734 1 96 184 SER B O 1
ATOM 3169 N N . ASP B 1 185 ? 15.633 -6.457 -16.062 1 96.25 185 ASP B N 1
ATOM 3170 C CA . ASP B 1 185 ? 16.531 -7.594 -16.188 1 96.25 185 ASP B CA 1
ATOM 3171 C C . ASP B 1 185 ? 17.109 -8.016 -14.836 1 96.25 185 ASP B C 1
ATOM 3173 O O . ASP B 1 185 ? 17.156 -9.203 -14.516 1 96.25 185 ASP B O 1
ATOM 3177 N N . LYS B 1 186 ? 17.469 -7.055 -14.109 1 96.31 186 LYS B N 1
ATOM 3178 C CA . LYS B 1 186 ? 18.016 -7.328 -12.789 1 96.31 186 LYS B CA 1
ATOM 3179 C C . LYS B 1 186 ? 16.984 -8 -11.891 1 96.31 186 LYS B C 1
ATOM 3181 O O . LYS B 1 186 ? 17.312 -8.891 -11.109 1 96.31 186 LYS B O 1
ATOM 3186 N N . ILE B 1 187 ? 15.805 -7.562 -12 1 96.94 187 ILE B N 1
ATOM 3187 C CA . ILE B 1 187 ? 14.734 -8.141 -11.195 1 96.94 187 ILE B CA 1
ATOM 3188 C C . ILE B 1 187 ? 14.523 -9.602 -11.578 1 96.94 187 ILE B C 1
ATOM 3190 O O . ILE B 1 187 ? 14.453 -10.477 -10.711 1 96.94 187 ILE B O 1
ATOM 3194 N N . TYR B 1 188 ? 14.43 -9.922 -12.836 1 96.94 188 TYR B N 1
ATOM 3195 C CA . TYR B 1 188 ? 14.219 -11.297 -13.273 1 96.94 188 TYR B CA 1
ATOM 3196 C C . TYR B 1 188 ? 15.398 -12.18 -12.891 1 96.94 188 TYR B C 1
ATOM 3198 O O . TYR B 1 188 ? 15.227 -13.352 -12.547 1 96.94 188 TYR B O 1
ATOM 3206 N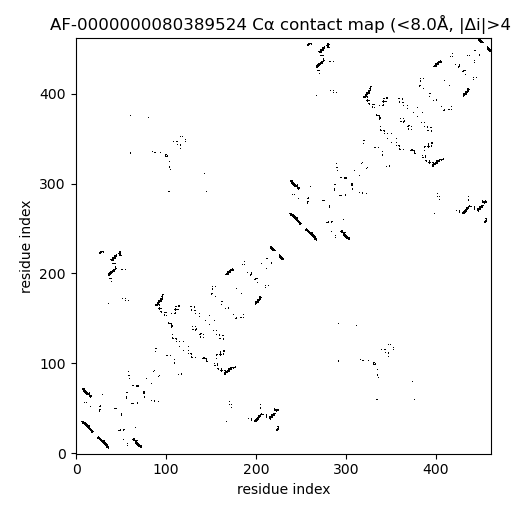 N . GLU B 1 189 ? 16.578 -11.641 -12.961 1 97.25 189 GLU B N 1
ATOM 3207 C CA . GLU B 1 189 ? 17.75 -12.367 -12.492 1 97.25 189 GLU B CA 1
ATOM 3208 C C . GLU B 1 189 ? 17.641 -12.695 -11.008 1 97.25 189 GLU B C 1
ATOM 3210 O O . GLU B 1 189 ? 17.969 -13.812 -10.586 1 97.25 189 GLU B O 1
ATOM 3215 N N . LEU B 1 190 ? 17.219 -11.711 -10.32 1 97.25 190 LEU B N 1
ATOM 3216 C CA . LEU B 1 190 ? 17.016 -11.914 -8.891 1 97.25 190 LEU B CA 1
ATOM 3217 C C . LEU B 1 190 ? 15.984 -13.008 -8.633 1 97.25 190 LEU B C 1
ATOM 3219 O O . LEU B 1 190 ? 16.203 -13.906 -7.82 1 97.25 190 LEU B O 1
ATOM 3223 N N . LEU B 1 191 ? 14.883 -12.977 -9.297 1 97.75 191 LEU B N 1
ATOM 3224 C CA . LEU B 1 191 ? 13.836 -13.977 -9.141 1 97.75 191 LEU B CA 1
ATOM 3225 C C . LEU B 1 191 ? 14.352 -15.367 -9.492 1 97.75 191 LEU B C 1
ATOM 3227 O O . LEU B 1 191 ? 14.039 -16.344 -8.805 1 97.75 191 LEU B O 1
ATOM 3231 N N . ARG B 1 192 ? 15.125 -15.414 -10.539 1 97.5 192 ARG B N 1
ATOM 3232 C CA . ARG B 1 192 ? 15.711 -16.688 -10.953 1 97.5 192 ARG B CA 1
ATOM 3233 C C . ARG B 1 192 ? 16.641 -17.234 -9.875 1 97.5 192 ARG B C 1
ATOM 3235 O O . ARG B 1 192 ? 16.609 -18.438 -9.578 1 97.5 192 ARG B O 1
ATOM 3242 N N . GLN B 1 193 ? 17.406 -16.391 -9.375 1 97.06 193 GLN B N 1
ATOM 3243 C CA . GLN B 1 193 ? 18.297 -16.797 -8.297 1 97.06 193 GLN B CA 1
ATOM 3244 C C . GLN B 1 193 ? 17.5 -17.328 -7.105 1 97.06 193 GLN B C 1
ATOM 3246 O O . GLN B 1 193 ? 17.859 -18.359 -6.531 1 97.06 193 GLN B O 1
ATOM 3251 N N . LEU B 1 194 ? 16.484 -16.641 -6.738 1 96.19 194 LEU B N 1
ATOM 3252 C CA . LEU B 1 194 ? 15.656 -17.062 -5.621 1 96.19 194 LEU B CA 1
ATOM 3253 C C . LEU B 1 194 ? 14.977 -18.406 -5.934 1 96.19 194 LEU B C 1
ATOM 3255 O O . LEU B 1 194 ? 14.844 -19.25 -5.051 1 96.19 194 LEU B O 1
ATOM 3259 N N . ASN B 1 195 ? 14.547 -18.578 -7.125 1 97 195 ASN B N 1
ATOM 3260 C CA . ASN B 1 195 ? 13.977 -19.844 -7.582 1 97 195 ASN B CA 1
ATOM 3261 C C . ASN B 1 195 ? 14.961 -20.984 -7.418 1 97 195 ASN B C 1
ATOM 3263 O O . ASN B 1 195 ? 14.602 -22.047 -6.906 1 97 195 ASN B O 1
ATOM 3267 N N . ARG B 1 196 ? 16.141 -20.766 -7.801 1 95.56 196 ARG B N 1
ATOM 3268 C CA . ARG B 1 196 ? 17.188 -21.797 -7.758 1 95.56 196 ARG B CA 1
ATOM 3269 C C . ARG B 1 196 ? 17.609 -22.078 -6.32 1 95.56 196 ARG B C 1
ATOM 3271 O O . ARG B 1 196 ? 17.703 -23.234 -5.914 1 95.56 196 ARG B O 1
ATOM 3278 N N . ASP B 1 197 ? 17.766 -21.078 -5.562 1 94.12 197 ASP B N 1
ATOM 3279 C CA . ASP B 1 197 ? 18.344 -21.203 -4.234 1 94.12 197 ASP B CA 1
ATOM 3280 C C . ASP B 1 197 ? 17.328 -21.688 -3.221 1 94.12 197 ASP B C 1
ATOM 3282 O O . ASP B 1 197 ? 17.656 -22.453 -2.312 1 94.12 197 ASP B O 1
ATOM 3286 N N . ARG B 1 198 ? 16.016 -21.297 -3.416 1 91.81 198 ARG B N 1
ATOM 3287 C CA . ARG B 1 198 ? 15.008 -21.609 -2.418 1 91.81 198 ARG B CA 1
ATOM 3288 C C . ARG B 1 198 ? 14.031 -22.672 -2.939 1 91.81 198 ARG B C 1
ATOM 3290 O O . ARG B 1 198 ? 13.219 -23.203 -2.18 1 91.81 198 ARG B O 1
ATOM 3297 N N . GLY B 1 199 ? 14.141 -22.953 -4.211 1 92.81 199 GLY B N 1
ATOM 3298 C CA . GLY B 1 199 ? 13.133 -23.812 -4.797 1 92.81 199 GLY B CA 1
ATOM 3299 C C . GLY B 1 199 ? 11.758 -23.172 -4.879 1 92.81 199 GLY B C 1
ATOM 3300 O O . GLY B 1 199 ? 10.742 -23.859 -4.852 1 92.81 199 GLY B O 1
ATOM 3301 N N . GLN B 1 200 ? 11.75 -21.922 -4.902 1 94.38 200 GLN B N 1
ATOM 3302 C CA . GLN B 1 200 ? 10.523 -21.125 -4.895 1 94.38 200 GLN B CA 1
ATOM 3303 C C . GLN B 1 200 ? 9.781 -21.25 -6.223 1 94.38 200 GLN B C 1
ATOM 3305 O O . GLN B 1 200 ? 10.398 -21.219 -7.289 1 94.38 200 GLN B O 1
ATOM 3310 N N . THR B 1 201 ? 8.5 -21.453 -6.199 1 97.62 201 THR B N 1
ATOM 3311 C CA . THR B 1 201 ? 7.672 -21.406 -7.395 1 97.62 201 THR B CA 1
ATOM 3312 C C . THR B 1 201 ? 7.309 -19.969 -7.754 1 97.62 201 THR B C 1
ATOM 3314 O O . THR B 1 201 ? 6.836 -19.219 -6.902 1 97.62 201 THR B O 1
ATOM 3317 N N . PHE B 1 202 ? 7.551 -19.531 -8.992 1 98.12 202 PHE B N 1
ATOM 3318 C CA . PHE B 1 202 ? 7.199 -18.188 -9.445 1 98.12 202 PHE B CA 1
ATOM 3319 C C . PHE B 1 202 ? 6.23 -18.266 -10.625 1 98.12 202 PHE B C 1
ATOM 3321 O O . PHE B 1 202 ? 6.484 -18.969 -11.602 1 98.12 202 PHE B O 1
ATOM 3328 N N . ILE B 1 203 ? 5.125 -17.562 -10.531 1 98.12 203 ILE B N 1
ATOM 3329 C CA . ILE B 1 203 ? 4.145 -17.391 -11.594 1 98.12 203 ILE B CA 1
ATOM 3330 C C . ILE B 1 203 ? 4.047 -15.906 -11.961 1 98.12 203 ILE B C 1
ATOM 3332 O O . ILE B 1 203 ? 3.494 -15.109 -11.203 1 98.12 203 ILE B O 1
ATOM 3336 N N . LEU B 1 204 ? 4.5 -15.539 -13.156 1 97.56 204 LEU B N 1
ATOM 3337 C CA . LEU B 1 204 ? 4.609 -14.133 -13.531 1 97.56 204 LEU B CA 1
ATOM 3338 C C . LEU B 1 20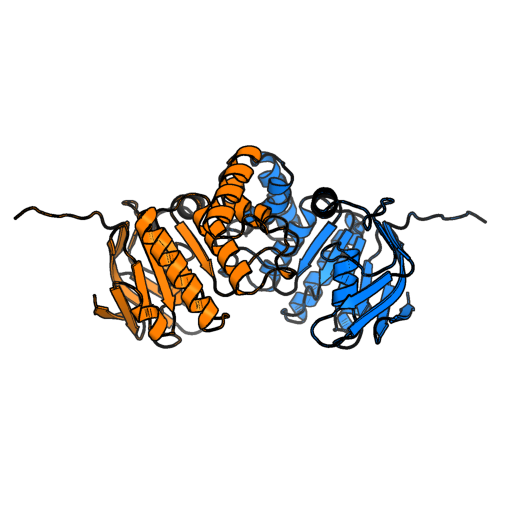4 ? 3.703 -13.812 -14.719 1 97.56 204 LEU B C 1
ATOM 3340 O O . LEU B 1 204 ? 3.805 -14.445 -15.766 1 97.56 204 LEU B O 1
ATOM 3344 N N . VAL B 1 205 ? 2.861 -12.906 -14.492 1 96.06 205 VAL B N 1
ATOM 3345 C CA . VAL B 1 205 ? 2.051 -12.391 -15.586 1 96.06 205 VAL B CA 1
ATOM 3346 C C . VAL B 1 205 ? 2.734 -11.172 -16.203 1 96.06 205 VAL B C 1
ATOM 3348 O O . VAL B 1 205 ? 3.152 -10.258 -15.492 1 96.06 205 VAL B O 1
ATOM 3351 N N . THR B 1 206 ? 2.867 -11.18 -17.531 1 94 206 THR B N 1
ATOM 3352 C CA . THR B 1 206 ? 3.506 -10.047 -18.188 1 94 206 THR B CA 1
ATOM 3353 C C . THR B 1 206 ? 3.041 -9.945 -19.641 1 94 206 THR B C 1
ATOM 3355 O O . THR B 1 206 ? 2.68 -10.945 -20.25 1 94 206 THR B O 1
ATOM 3358 N N . HIS B 1 207 ? 3.016 -8.781 -20.062 1 91.44 207 HIS B N 1
ATOM 3359 C CA . HIS B 1 207 ? 2.766 -8.562 -21.469 1 91.44 207 HIS B CA 1
ATOM 3360 C C . HIS B 1 207 ? 4.074 -8.453 -22.25 1 91.44 207 HIS B C 1
ATOM 3362 O O . HIS B 1 207 ? 4.062 -8.367 -23.484 1 91.44 207 HIS B O 1
ATOM 3368 N N . ASP B 1 208 ? 5.117 -8.469 -21.609 1 91.75 208 ASP B N 1
ATOM 3369 C CA . ASP B 1 208 ? 6.441 -8.359 -22.219 1 91.75 208 ASP B CA 1
ATOM 3370 C C . ASP B 1 208 ? 6.977 -9.734 -22.625 1 91.75 208 ASP B C 1
ATOM 3372 O O . ASP B 1 208 ? 7.434 -10.5 -21.766 1 91.75 208 ASP B O 1
ATOM 3376 N N . GLU B 1 209 ? 7.109 -9.914 -23.859 1 92.69 209 GLU B N 1
ATOM 3377 C CA . GLU B 1 209 ? 7.508 -11.219 -24.375 1 92.69 209 GLU B CA 1
ATOM 3378 C C . GLU B 1 209 ? 8.969 -11.516 -24.062 1 92.69 209 GLU B C 1
ATOM 3380 O O . GLU B 1 209 ? 9.344 -12.672 -23.828 1 92.69 209 GLU B O 1
ATOM 3385 N N . GLU B 1 210 ? 9.742 -10.531 -24.141 1 94.25 210 GLU B N 1
ATOM 3386 C CA . GLU B 1 210 ? 11.156 -10.719 -23.828 1 94.25 210 GLU B CA 1
ATOM 3387 C C . GLU B 1 210 ? 11.344 -11.211 -22.391 1 94.25 210 GLU B C 1
ATOM 3389 O O . GLU B 1 210 ? 12.164 -12.086 -22.125 1 94.25 210 GLU B O 1
ATOM 3394 N N . MET B 1 211 ? 10.594 -10.688 -21.531 1 95.06 211 MET B N 1
ATOM 3395 C CA . MET B 1 211 ? 10.656 -11.117 -20.141 1 95.06 211 MET B CA 1
ATOM 3396 C C . MET B 1 211 ? 10.094 -12.531 -19.984 1 95.06 211 MET B C 1
ATOM 3398 O O . MET B 1 211 ? 10.641 -13.344 -19.234 1 95.06 211 MET B O 1
ATOM 3402 N N . ALA B 1 212 ? 9.008 -12.797 -20.641 1 96.31 212 ALA B N 1
ATOM 3403 C CA . ALA B 1 212 ? 8.391 -14.117 -20.578 1 96.31 212 ALA B CA 1
ATOM 3404 C C . ALA B 1 212 ? 9.375 -15.203 -21.016 1 96.31 212 ALA B C 1
ATOM 3406 O O . ALA B 1 212 ? 9.414 -16.281 -20.422 1 96.31 212 ALA B O 1
ATOM 3407 N N . ARG B 1 213 ? 10.195 -14.914 -21.938 1 95.81 213 ARG B N 1
ATOM 3408 C CA . ARG B 1 213 ? 11.133 -15.883 -22.484 1 95.81 213 ARG B CA 1
ATOM 3409 C C . ARG B 1 213 ? 12.227 -16.234 -21.484 1 95.81 213 ARG B C 1
ATOM 3411 O O . ARG B 1 213 ? 12.953 -17.219 -21.656 1 95.81 213 ARG B O 1
ATOM 3418 N N . LYS B 1 214 ? 12.328 -15.469 -20.484 1 95.69 214 LYS B N 1
ATOM 3419 C CA . LYS B 1 214 ? 13.328 -15.727 -19.453 1 95.69 214 LYS B CA 1
ATOM 3420 C C . LYS B 1 214 ? 12.852 -16.812 -18.5 1 95.69 214 LYS B C 1
ATOM 3422 O O . LYS B 1 214 ? 13.617 -17.266 -17.641 1 95.69 214 LYS B O 1
ATOM 3427 N N . THR B 1 215 ? 11.633 -17.219 -18.594 1 97.69 215 THR B N 1
ATOM 3428 C CA . THR B 1 215 ? 11.102 -18.266 -17.719 1 97.69 215 THR B CA 1
ATOM 3429 C C . THR B 1 215 ? 11.164 -19.625 -18.406 1 97.69 215 THR B C 1
ATOM 3431 O O . THR B 1 215 ? 11.508 -19.703 -19.594 1 97.69 215 THR B O 1
ATOM 3434 N N . ASP B 1 216 ? 10.859 -20.641 -17.641 1 97.38 216 ASP B N 1
ATOM 3435 C CA . ASP B 1 216 ? 11.039 -22 -18.141 1 97.38 216 ASP B CA 1
ATOM 3436 C C . ASP B 1 216 ? 9.797 -22.469 -18.891 1 97.38 216 ASP B C 1
ATOM 3438 O O . ASP B 1 216 ? 9.867 -23.391 -19.703 1 97.38 216 ASP B O 1
ATOM 3442 N N . ARG B 1 217 ? 8.68 -22 -18.531 1 97.69 217 ARG B N 1
ATOM 3443 C CA . ARG B 1 217 ? 7.375 -22.375 -19.078 1 97.69 217 ARG B CA 1
ATOM 3444 C C . ARG B 1 217 ? 6.52 -21.141 -19.328 1 97.69 217 ARG B C 1
ATOM 3446 O O . ARG B 1 217 ? 6.504 -20.203 -18.531 1 97.69 217 ARG B O 1
ATOM 3453 N N . ILE B 1 218 ? 5.906 -21.094 -20.562 1 97.69 218 ILE B N 1
ATOM 3454 C CA . ILE B 1 218 ? 5.059 -19.969 -20.922 1 97.69 218 ILE B CA 1
ATOM 3455 C C . ILE B 1 218 ? 3.65 -20.453 -21.25 1 97.69 218 ILE B C 1
ATOM 3457 O O . ILE B 1 218 ? 3.471 -21.328 -22.094 1 97.69 218 ILE B O 1
ATOM 3461 N N . ILE B 1 219 ? 2.713 -19.922 -20.562 1 97.25 219 ILE B N 1
ATOM 3462 C CA . ILE B 1 219 ? 1.299 -20.188 -20.812 1 97.25 219 ILE B CA 1
ATOM 3463 C C . ILE B 1 219 ? 0.657 -18.984 -21.484 1 97.25 219 ILE B C 1
ATOM 3465 O O . ILE B 1 219 ? 0.735 -17.859 -20.984 1 97.25 219 ILE B O 1
ATOM 3469 N N . ARG B 1 220 ? 0.025 -19.203 -22.578 1 96.81 220 ARG B N 1
ATOM 3470 C CA . ARG B 1 220 ? -0.665 -18.125 -23.297 1 96.81 220 ARG B CA 1
ATOM 3471 C C . ARG B 1 220 ? -2.176 -18.25 -23.125 1 96.81 220 ARG B C 1
ATOM 3473 O O . ARG B 1 220 ? -2.752 -19.312 -23.375 1 96.81 220 ARG B O 1
ATOM 3480 N N . ILE B 1 221 ? -2.738 -17.172 -22.719 1 95.75 221 ILE B N 1
ATOM 3481 C CA . ILE B 1 221 ? -4.184 -17.125 -22.516 1 95.75 221 ILE B CA 1
ATOM 3482 C C . ILE B 1 221 ? -4.816 -16.188 -23.531 1 95.75 221 ILE B C 1
ATOM 3484 O O . ILE B 1 221 ? -4.312 -15.078 -23.766 1 95.75 221 ILE B O 1
ATOM 3488 N N . VAL B 1 222 ? -5.898 -16.656 -24.172 1 94.88 222 VAL B N 1
ATOM 3489 C CA . VAL B 1 222 ? -6.672 -15.859 -25.125 1 94.88 222 VAL B CA 1
ATOM 3490 C C . VAL B 1 222 ? -8.164 -16.078 -24.891 1 94.88 222 VAL B C 1
ATOM 3492 O O . VAL B 1 222 ? -8.625 -17.219 -24.812 1 94.88 222 VAL B O 1
ATOM 3495 N N . ASP B 1 223 ? -8.867 -14.992 -24.703 1 93.44 223 ASP B N 1
ATOM 3496 C CA . ASP B 1 223 ? -10.32 -15 -24.562 1 93.44 223 ASP B CA 1
ATOM 3497 C C . ASP B 1 223 ? -10.758 -15.992 -23.484 1 93.44 223 ASP B C 1
ATOM 3499 O O . ASP B 1 223 ? -11.688 -16.766 -23.703 1 93.44 223 ASP B O 1
ATOM 3503 N N . GLY B 1 224 ? -9.977 -16.031 -22.438 1 94.75 224 GLY B N 1
ATOM 3504 C CA . GLY B 1 224 ? -10.375 -16.781 -21.266 1 94.75 224 GLY B CA 1
ATOM 3505 C C . GLY B 1 224 ? -9.984 -18.25 -21.344 1 94.75 224 GLY B C 1
ATOM 3506 O O . GLY B 1 224 ? -10.398 -19.062 -20.5 1 94.75 224 GLY B O 1
ATOM 3507 N N . HIS B 1 225 ? -9.172 -18.578 -22.391 1 95.5 225 HIS B N 1
ATOM 3508 C CA . HIS B 1 225 ? -8.734 -19.953 -22.594 1 95.5 225 HIS B CA 1
ATOM 3509 C C . HIS B 1 225 ? -7.219 -20.047 -22.688 1 95.5 225 HIS B C 1
ATOM 3511 O O . HIS B 1 225 ? -6.566 -19.109 -23.141 1 95.5 225 HIS B O 1
ATOM 3517 N N . ILE B 1 226 ? -6.727 -21.156 -22.234 1 95 226 ILE B N 1
ATOM 3518 C CA . ILE B 1 226 ? -5.312 -21.422 -22.484 1 95 226 ILE B CA 1
ATOM 3519 C C . ILE B 1 226 ? -5.113 -21.828 -23.953 1 95 226 ILE B C 1
ATOM 3521 O O . ILE B 1 226 ? -5.613 -22.875 -24.375 1 95 226 ILE B O 1
ATOM 3525 N N . GLU B 1 227 ? -4.473 -20.984 -24.625 1 95.44 227 GLU B N 1
ATOM 3526 C CA . GLU B 1 227 ? -4.234 -21.219 -26.047 1 95.44 227 GLU B CA 1
ATOM 3527 C C . GLU B 1 227 ? -2.996 -22.078 -26.266 1 95.44 227 GLU B C 1
ATOM 3529 O O . GLU B 1 227 ? -2.975 -22.938 -27.156 1 95.44 227 GLU B O 1
ATOM 3534 N N . SER B 1 228 ? -1.979 -21.812 -25.5 1 94.88 228 SER B N 1
ATOM 3535 C CA . SER B 1 228 ? -0.747 -22.594 -25.625 1 94.88 228 SER B CA 1
ATOM 3536 C C . SER B 1 228 ? -0.024 -22.719 -24.297 1 94.88 228 SER B C 1
ATOM 3538 O O . SER B 1 228 ? -0.213 -21.891 -23.391 1 94.88 228 SER B O 1
ATOM 3540 N N . ASP B 1 229 ? 0.632 -23.734 -24.109 1 95.31 229 ASP B N 1
ATOM 3541 C CA . ASP B 1 229 ? 1.46 -24.094 -22.969 1 95.31 229 ASP B CA 1
ATOM 3542 C C . ASP B 1 229 ? 2.795 -24.688 -23.422 1 95.31 229 ASP B C 1
ATOM 3544 O O . ASP B 1 229 ? 2.857 -25.844 -23.859 1 95.31 229 ASP B O 1
ATOM 3548 N N . SER B 1 230 ? 3.828 -23.844 -23.344 1 90.56 230 SER B N 1
ATOM 3549 C CA . SER B 1 230 ? 5.102 -24.25 -23.922 1 90.56 230 SER B CA 1
ATOM 3550 C C . SER B 1 230 ? 6.223 -24.203 -22.891 1 90.56 230 SER B C 1
ATOM 3552 O O . SER B 1 230 ? 6.25 -23.328 -22.031 1 90.56 230 SER B O 1
ATOM 3554 N N . VAL B 1 231 ? 7.148 -25.203 -23.062 1 87.88 231 VAL B N 1
ATOM 3555 C CA . VAL B 1 231 ? 8.336 -25.266 -22.219 1 87.88 231 VAL B CA 1
ATOM 3556 C C . VAL B 1 231 ? 9.578 -24.938 -23.047 1 87.88 231 VAL B C 1
ATOM 3558 O O . VAL B 1 231 ? 9.688 -25.344 -24.203 1 87.88 231 VAL B O 1
#

Secondary structure (DSSP, 8-state):
-------EEEEEEEEEEEEEESEEEEEEEEEEEEEETT-EEEEE--TTSSHHHHHHHHTTSS--SEEEEEETTEE-TT--HHHHHHHHHHHEEEEETT----TTS-HHHHHHHHHHHTT--HHHHHHHHHHHHHHTT-GGGTT--GGGS-HHHHHHHHHHHHTTT--SEEEEESTTTTS-HHHHHHHHHHHHHHHHHH--EEEEE-S-HHHHTTSSEEEEEETTEEEEEE-/-------EEEEEEEEEEEEEESEEEEEEEEEEEEEETT-EEEEE-STTSSHHHHHHHHTTSS--SEEEEEETTEE-TT--HHHHHHHHHHHEEEEETT----TTS-HHHHHHHHHHHTT--HHHHHHHHHHHHHHTT-GGGTT--GGGS-HHHHHHHHHHHHTTT--SEEEEESTTTTS-HHHHHHHHHHHHHHHHHH--EEEEE-S-HHHHTTSSEEEEEETTEEEEEE-

Solvent-accessible surface area (backbone atoms only — not comparable to full-atom values): 23793 Å² total; per-residue (Å²): 126,80,81,79,75,69,61,51,32,34,38,33,44,48,27,20,30,65,45,75,73,97,54,80,42,67,42,30,55,55,34,67,50,77,38,51,68,38,37,44,31,21,38,34,49,60,90,87,11,26,64,68,59,50,50,30,42,79,58,62,72,45,79,65,69,38,57,42,40,30,49,70,82,37,67,57,71,81,48,52,71,70,54,47,50,50,48,36,57,47,41,37,17,57,31,44,48,74,45,45,66,48,64,92,37,28,40,39,57,54,17,21,44,65,30,39,75,71,63,43,53,63,72,58,24,49,52,54,24,47,53,38,30,38,74,63,72,34,61,92,44,37,78,36,32,54,89,75,41,52,69,61,53,39,42,40,44,26,47,32,28,23,44,52,56,62,27,60,32,36,41,24,49,27,60,47,71,80,47,56,70,68,46,34,51,51,49,53,50,49,52,50,49,46,26,69,76,69,47,30,18,37,44,33,33,41,79,49,63,75,63,39,65,72,37,60,28,40,34,31,30,48,78,13,28,76,72,47,76,46,110,124,82,81,80,72,71,61,52,33,35,38,33,44,48,26,20,30,64,45,74,74,96,53,80,42,65,42,28,56,54,33,68,47,77,38,52,67,39,37,43,30,22,39,34,50,60,91,87,12,26,63,68,58,50,50,30,44,78,58,62,72,47,78,66,69,38,59,40,39,30,48,71,81,36,68,55,70,81,47,53,70,70,53,46,49,50,47,36,58,48,41,38,17,58,30,44,50,76,46,44,66,49,64,93,36,27,41,38,58,53,17,21,43,64,28,40,75,71,62,44,54,63,71,57,22,49,53,53,25,49,54,39,31,37,74,62,72,34,62,92,45,38,77,36,31,54,89,74,40,53,70,60,53,40,41,40,45,24,49,32,30,23,44,52,56,64,27,60,32,35,40,24,49,28,58,47,71,79,47,55,69,70,48,32,51,52,51,53,51,49,52,50,49,45,25,69,75,68,47,30,17,37,45,33,34,39,80,50,64,75,64,39,65,72,38,61,28,40,34,32,30,47,78,14,28,76,72,46,78,46,110

Nearest PDB structures (foldseek):
  5xu1-assembly1_A  TM=9.832E-01  e=2.377E-29  Streptococcus pneumoniae R6
  2pcj-assembly1_B  TM=9.752E-01  e=2.552E-28  Aquifex aeolicus VF5
  7v8i-assembly1_F  TM=9.041E-01  e=2.240E-29  Escherichia coli K-12
  5lj9-assembly3_C  TM=9.644E-01  e=2.161E-27  Escherichia coli K-12
  7tch-assembly1_C  TM=8.696E-01  e=8.659E-25  Bacillus subtilis subsp. subtilis str. 168

Radius of gyration: 23.51 Å; Cα contacts (8 Å, |Δi|>4): 980; chains: 2; bounding box: 46×86×55 Å

InterPro domains:
  IPR003439 ABC transporter-like, ATP-binding domain [PF00005] (28-176)
  IPR003439 ABC transporter-like, ATP-binding domain [PS50893] (10-231)
  IPR003593 AAA+ ATPase domain [SM00382] (37-225)
  IPR017871 ABC transporter-like, conserved 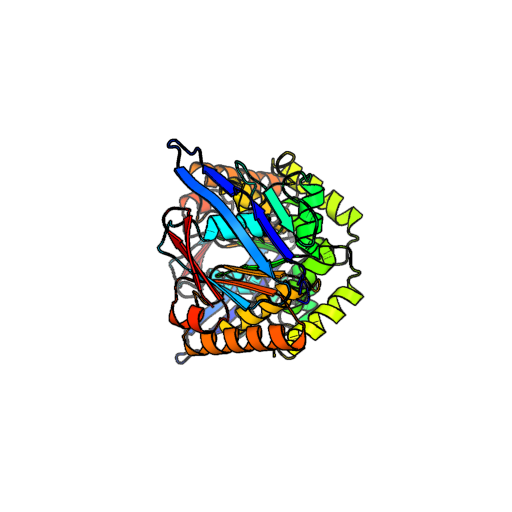site [PS00211] (149-163)
  IPR017911 MacB-like, ATP-binding domain [cd03255] (10-226)
  IPR027417 P-loop containing nucleoside triphosphate hydrolase [G3DSA:3.40.50.300] (2-230)
  IPR027417 P-loop containing nucleoside triphosphate hydrolase [SSF52540] (9-228)

Foldseek 3Di:
DPPPPQDFQKWWAQFWAWDPPVDIATQAGGETDTDGFLFFAEEAEDPSLNLVVVLCPQLVVDATPDTWMHGRRDTPNPDDPVVSVLCNLQAEFEAEQVLPFDQVAFLLVSLLVSVVVNPHDPVVSSVLSLVLCVLLPNNVRRRPGPVRDDPLSSLSSSVSSRCSNPHREYEYEASCVPDDPVSLVSVLVSVVVCSVVSSHHYYYYHHDVVSRVSGDWYWYGGNNYTPDIDD/DPPPPQDFQKWWAQFWAWDPPVDIATQAGGETDTDGFLFFAEEAEDPSLNLVVVLCPQLVVDATPDTWMHGRRDTPNPDDPVVSVLCNLQAEFEAEQVLPFDQVAFLLVSLLVSVVVNPHDPVVSSVLSLVLCVLLPNNVRRRPGPVRDDPLSSLSSSVSSRCSNPHREYEYEASCVPDDPVSLVSVLVSVVVCSVVSSHHYYYYHHDPVSRVSGDWYWYGGNNYTPDIDD